Protein AF-0000000069733121 (afdb_homodimer)

Radius of gyration: 28.14 Å; Cα contacts (8 Å, |Δi|>4): 1379; chains: 2; bounding box: 67×87×62 Å

Sequence (692 aa):
MRLLLLAVLRPHTGNAVTAQRVRDHLEAAGHACVLRDASDFDSQPDVADFIQAAGVEAALALHLHRAGRLLPGHGVPFGIIFGGTDLNEDVNDGEKHQAMGRVLQEARFAVAFAESMKEVACLQWPHAKNKIYVQSQGIATAPNAAFDWNAFLQRAEIKQRADEVCVFLLVCGLRRVKDPLFLVDAFSEWHREEPRVYMVIVGPEVDPVFTREVKAGVRRAAGVRLLPEMAQGDLHAALKHCSALVNSSVSEGMSAAVLEAMDLGVPVLARNIPGNAAVVTHEVTGLLFADPQEFVQLAKRLVSDPALEKGLVARGREYVRTFHSWQMERATYQHLVRTLVGCAEDMRLLLLAVLRPHTGNAVTAQRVRDHLEAAGHACVLRDASDFDSQPDVADFIQAAGVEAALALHLHRAGRLLPGHGVPFGIIFGGTDLNEDVNDGEKHQAMGRVLQEARFAVAFAESMKEVACLQWPHAKNKIYVQSQGIATAPNAAFDWNAFLQRAEIKQRADEVCVFLLVCGLRRVKDPLFLVDAFSEWHREEPRVYMVIVGPEVDPVFTREVKAGVRRAAGVRLLPEMAQGDLHAALKHCSALVNSSVSEGMSAAVLEAMDLGVPVLARNIPGNAAVVTHEVTGLLFADPQEFVQLAKRLVSDPALEKGLVARGREYVRTFHSWQMERATYQHLVRTLVGCAED

Foldseek 3Di:
DEEEEEEQQDPPAPGNVLSVLLVVLQVVVPYHYDYDYLVVDPALVSVLVVCVVVVHQEYEYEALQSGLLSPPPNPHAYEYEHWWCLLVPQCPPPVSLVSSLVSLVRHQAYEAQFPVSLVSVCVSHVVNNVRYHYAHAADDAAADPPADLQVVCVVQVNDDDLVQAAEEEEEHEQDVQQPPLQQQAVVLVVCVVPVRYAYEYEEAHPDPVSVVVVVVSQVPGRRYTYYYHDDRNNVLNNLLSHQAYEGEGNIGREDRVQLSSLQSLHAYEYEPDPRCVRLDDDLQQHHYDPGNVRSSVVVVVSVVDVPSSNRNSVRSNVSSVVRRHSVVNSVVSNVVVVVSPVVPPD/DEEEEEEQQDPPAPGNVLSVLLVVLQVVVPYHYDYDYLVVDPALVSVLVVCVVVVHQEYEYEALQSTLLSPPPNPHAYEYEHWWCLLVPQCPPPVSLVSSLVSLVRHQAYEAQFPVSLVSVCVSHVVNNVRYHYAHAADDAAADPPADLQVVCVVQVNPDDLVQAAEEEEEHEQDVQQPPLQQQAVVLVVCVVPVRYAYEYEEAHPDPVSVVVVVVSQVVGRRYTYDYHDDRNNVLNNLLSHQAYEGEGNIGREDNVQLSSLQSLHAYEYEPDPRCVRLDDDLQQHHYDPGNVRVVVVVVVSVVDVPSSNRNSVRSNVSSVVRRHSVVSSVVSNVVVVVSPVVPPD

InterPro domains:
  IPR052622 Glycosyltransferase group 1 domain-containing protein [PTHR46660] (1-345)

pLDDT: mean 93.64, std 7.92, range [28.0, 98.88]

Organism: Rousettus aegyptiacus (NCBI:txid9407)

Solvent-accessible surface area (backbone atoms only — not comparable to full-atom values): 35763 Å² total; per-residue (Å²): 97,36,33,35,36,29,24,59,61,51,81,86,30,72,56,28,54,50,52,51,50,53,46,50,40,38,41,74,73,63,31,48,72,45,80,42,46,29,82,76,46,88,44,50,66,54,45,45,53,47,36,62,75,70,54,47,59,32,36,38,16,43,15,42,57,78,21,27,62,49,52,71,93,60,87,49,46,34,35,36,31,61,54,23,56,43,76,74,49,42,51,79,36,68,68,52,31,53,49,35,48,54,34,50,70,68,34,70,35,31,36,21,58,37,68,70,52,42,50,52,48,30,70,77,35,60,91,40,50,82,35,56,41,74,50,40,67,45,57,85,86,62,52,36,86,82,60,53,68,64,59,51,34,49,73,53,71,40,85,69,52,75,92,63,46,44,36,34,37,30,72,47,49,36,41,77,54,36,28,81,64,70,43,44,66,54,47,20,56,47,15,75,76,39,76,42,39,35,38,39,36,32,25,31,83,74,31,70,72,56,35,52,52,48,52,54,53,35,74,73,24,55,48,42,33,76,44,64,59,67,59,66,31,50,46,43,32,51,49,59,69,34,61,24,40,43,42,54,37,74,64,48,41,69,60,60,65,61,52,45,32,18,62,62,54,22,37,39,41,31,32,65,34,73,27,45,52,72,75,36,44,67,81,45,35,17,40,61,24,86,46,47,68,51,39,52,53,52,50,53,49,46,75,73,28,64,67,58,42,52,47,19,18,54,43,16,28,52,37,35,65,72,61,19,36,44,67,57,36,33,54,49,54,48,50,56,55,50,60,60,56,57,69,71,79,106,95,34,33,36,37,28,24,60,62,52,79,85,31,71,56,28,54,51,51,51,50,52,46,50,39,38,40,73,73,64,33,48,72,46,79,43,46,29,81,75,46,88,45,51,64,54,44,46,52,49,36,62,75,69,55,47,58,33,36,38,16,44,16,44,56,78,21,27,60,48,52,70,92,62,87,48,46,33,36,36,30,62,53,22,57,40,76,74,48,41,52,79,37,67,69,51,32,54,50,38,47,54,33,50,68,67,32,69,34,34,37,19,57,38,69,70,52,43,51,52,48,30,70,75,35,58,91,41,50,82,36,57,40,74,51,40,68,45,58,84,85,62,53,36,87,82,58,54,66,64,58,52,33,49,74,51,71,39,86,69,53,75,92,62,46,44,38,33,38,31,73,45,46,37,42,78,53,37,29,81,65,70,42,43,65,54,47,19,56,48,16,74,76,38,76,43,38,34,39,39,37,32,26,32,82,74,31,69,73,54,34,53,52,49,53,55,53,34,73,73,24,55,48,40,34,76,44,65,59,67,59,66,32,49,47,43,32,50,48,60,70,34,63,25,40,41,40,55,37,73,63,47,43,71,61,62,66,60,52,46,32,18,62,61,55,20,38,40,42,30,33,65,34,72,28,46,52,71,76,37,42,68,82,43,36,18,41,62,24,86,46,47,67,50,37,53,53,52,50,52,47,47,75,72,28,65,66,58,42,52,48,18,18,53,44,15,29,51,35,36,64,72,60,18,37,43,68,58,36,33,54,49,54,47,51,57,56,51,61,61,58,57,70,70,78,108

Secondary structure (DSSP, 8-state):
-EEEEEE---TTSHHHHHHHHHHHHHHHTT-EEEEEEGGG--SHHHHHHHHHHHT--EEEEESTTTTGGGSTTSS--EEEE--SHHHHTGGGSHHHHHHHHHHHHH-SEEEESSHHHHHHHHHH-GGGGGGEEE-PPPB-----TT--HHHHHHHTT--S-GGG-EEEEEE--BSGGG-TTTTHHHHHHHHHH-TTEEEEEE--BS-HHHHHHHHHHHHTSTTEEEE----HHHHHHHHHHSSEEEE--S--S--HHHHHHHHHT--EEEE-SHHHHTT--BTTTBEEESSHHHHHHHHHHHHH-HHHHHHHHHHHHHHHHHH-BHHHHHHHHHHHHHHHHHHHH-/-EEEEEE---TTSHHHHHHHHHHHHHHHTT-EEEEEEGGG--SHHHHHHHHHHHT--EEEEESTTTTGGGSTTSS--EEEE--SHHHHTGGGSHHHHHHHHHHHHH-SEEEESSHHHHHHHHHH-GGGGGGEEE-PPPB-----TT--HHHHHHHTT--S-GGG-EEEEEE--BSGGG-TTTTHHHHHHHHHH-TTEEEEEE--BS-HHHHHHHHHHHHTSTTEEEE----HHHHHHHHHHSSEEEE--S--S--HHHHHHHHHT--EEEE-SHHHHTT--BTTTBEEESSHHHHHHHHHHHHH-HHHHHHHHHHHHHHHHHH-BHHHHHHHHHHHHHHHHHHHH-

Structure (mmCIF, N/CA/C/O backbone):
data_AF-0000000069733121-model_v1
#
loop_
_entity.id
_entity.type
_entity.pdbx_description
1 polymer 'Glycosyltransferase 1 domain containing 1'
#
loop_
_atom_site.group_PDB
_atom_site.id
_atom_site.type_symbol
_atom_site.label_atom_id
_atom_site.label_alt_id
_atom_site.label_comp_id
_atom_site.label_asym_id
_atom_site.label_entity_id
_atom_site.label_seq_id
_atom_site.pdbx_PDB_ins_code
_atom_site.Cartn_x
_atom_site.Cartn_y
_atom_site.Cartn_z
_atom_site.occupancy
_atom_site.B_iso_or_equiv
_atom_site.auth_seq_id
_atom_site.auth_comp_id
_atom_site.auth_asym_id
_atom_site.auth_atom_id
_atom_site.pdbx_PDB_model_num
ATOM 1 N N . MET A 1 1 ? -16.484 -10.109 17.297 1 92 1 MET A N 1
ATOM 2 C CA . MET A 1 1 ? -17.719 -9.914 16.531 1 92 1 MET A CA 1
ATOM 3 C C . MET A 1 1 ? -17.969 -11.117 15.617 1 92 1 MET A C 1
ATOM 5 O O . MET A 1 1 ? -17.078 -11.922 15.375 1 92 1 MET A O 1
ATOM 9 N N . ARG A 1 2 ? -19.219 -11.281 15.227 1 95.56 2 ARG A N 1
ATOM 10 C CA . ARG A 1 2 ? -19.609 -12.281 14.242 1 95.56 2 ARG A CA 1
ATOM 11 C C . ARG A 1 2 ? -19.547 -11.703 12.828 1 95.56 2 ARG A C 1
ATOM 13 O O . ARG A 1 2 ? -20.281 -10.766 12.508 1 95.56 2 ARG A O 1
ATOM 20 N N . LEU A 1 3 ? -18.703 -12.305 12 1 97.19 3 LEU A N 1
ATOM 21 C CA . LEU A 1 3 ? -18.422 -11.758 10.68 1 97.19 3 LEU A CA 1
ATOM 22 C C . LEU A 1 3 ? -18.859 -12.727 9.586 1 97.19 3 LEU A C 1
ATOM 24 O O . LEU A 1 3 ? -18.656 -13.93 9.695 1 97.19 3 LEU A O 1
ATOM 28 N N . LEU A 1 4 ? -19.5 -12.219 8.602 1 97.19 4 LEU A N 1
ATOM 29 C CA . LEU A 1 4 ? -19.844 -12.992 7.406 1 97.19 4 LEU A CA 1
ATOM 30 C C . LEU A 1 4 ? -18.812 -12.75 6.305 1 97.19 4 LEU A C 1
ATOM 32 O O . LEU A 1 4 ? -18.531 -11.602 5.949 1 97.19 4 LEU A O 1
ATOM 36 N N . LEU A 1 5 ? -18.219 -13.789 5.832 1 97.5 5 LEU A N 1
ATOM 37 C CA . LEU A 1 5 ? -17.344 -13.734 4.664 1 97.5 5 LEU A CA 1
ATOM 38 C C . LEU A 1 5 ? -18.016 -14.375 3.453 1 97.5 5 LEU A C 1
ATOM 40 O O . LEU A 1 5 ? -18.359 -15.562 3.479 1 97.5 5 LEU A O 1
ATOM 44 N N . LEU A 1 6 ? -18.234 -13.531 2.439 1 96.12 6 LEU A N 1
ATOM 45 C CA . LEU A 1 6 ? -18.891 -13.992 1.219 1 96.12 6 LEU A CA 1
ATOM 46 C C . LEU A 1 6 ? -17.891 -14.07 0.065 1 96.12 6 LEU A C 1
ATOM 48 O O . LEU A 1 6 ? -17.156 -13.109 -0.19 1 96.12 6 LEU A O 1
ATOM 52 N N . ALA A 1 7 ? -17.781 -15.188 -0.55 1 95.25 7 ALA A N 1
ATOM 53 C CA . ALA A 1 7 ? -16.938 -15.398 -1.726 1 95.25 7 ALA A CA 1
ATOM 54 C C . ALA A 1 7 ? -17.438 -16.594 -2.547 1 95.25 7 ALA A C 1
ATOM 56 O O . ALA A 1 7 ? -18.25 -17.391 -2.068 1 95.25 7 ALA A O 1
ATOM 57 N N . VAL A 1 8 ? -17.078 -16.609 -3.797 1 91.38 8 VAL A N 1
ATOM 58 C CA . VAL A 1 8 ? -17.297 -17.844 -4.547 1 91.38 8 VAL A CA 1
ATOM 59 C C . VAL A 1 8 ? -16.297 -18.906 -4.094 1 91.38 8 VAL A C 1
ATOM 61 O O . VAL A 1 8 ? -15.094 -18.75 -4.273 1 91.38 8 VAL A O 1
ATOM 64 N N . LEU A 1 9 ? -16.844 -19.953 -3.469 1 89.88 9 LEU A N 1
ATOM 65 C CA . LEU A 1 9 ? -15.977 -20.891 -2.75 1 89.88 9 LEU A CA 1
ATOM 66 C C . LEU A 1 9 ? -15.898 -22.219 -3.473 1 89.88 9 LEU A C 1
ATOM 68 O O . LEU A 1 9 ? -16.297 -23.25 -2.924 1 89.88 9 LEU A O 1
ATOM 72 N N . ARG A 1 10 ? -15.297 -22.281 -4.652 1 83.19 10 ARG A N 1
ATOM 73 C CA . ARG A 1 10 ? -14.984 -23.562 -5.266 1 83.19 10 ARG A CA 1
ATOM 74 C C . ARG A 1 10 ? -13.664 -24.125 -4.73 1 83.19 10 ARG A C 1
ATOM 76 O O . ARG A 1 10 ? -12.648 -23.422 -4.73 1 83.19 10 ARG A O 1
ATOM 83 N N . PRO A 1 11 ? -13.656 -25.312 -4.289 1 78.94 11 PRO A N 1
ATOM 84 C CA . PRO A 1 11 ? -12.453 -25.859 -3.658 1 78.94 11 PRO A CA 1
ATOM 85 C C . PRO A 1 11 ? -11.227 -25.781 -4.559 1 78.94 11 PRO A C 1
ATOM 87 O O . PRO A 1 11 ? -11.32 -26.016 -5.766 1 78.94 11 PRO A O 1
ATOM 90 N N . HIS A 1 12 ? -10.094 -25.375 -3.971 1 78.31 12 HIS A N 1
ATOM 91 C CA . HIS A 1 12 ? -8.766 -25.375 -4.578 1 78.31 12 HIS A CA 1
ATOM 92 C C . HIS A 1 12 ? -8.648 -24.297 -5.652 1 78.31 12 HIS A C 1
ATOM 94 O O . HIS A 1 12 ? -7.906 -24.453 -6.621 1 78.31 12 HIS A O 1
ATOM 100 N N . THR A 1 13 ? -9.539 -23.297 -5.523 1 79.5 13 THR A N 1
ATOM 101 C CA . THR A 1 13 ? -9.398 -22.125 -6.391 1 79.5 13 THR A CA 1
ATOM 102 C C . THR A 1 13 ? -8.781 -20.953 -5.633 1 79.5 13 THR A C 1
ATOM 104 O O . THR A 1 13 ? -8.719 -20.969 -4.398 1 79.5 13 THR A O 1
ATOM 107 N N . GLY A 1 14 ? -8.289 -19.984 -6.363 1 84.25 14 GLY A N 1
ATOM 108 C CA . GLY A 1 14 ? -7.648 -18.828 -5.77 1 84.25 14 GLY A CA 1
ATOM 109 C C . GLY A 1 14 ? -8.555 -18.062 -4.812 1 84.25 14 GLY A C 1
ATOM 110 O O . GLY A 1 14 ? -8.117 -17.656 -3.738 1 84.25 14 GLY A O 1
ATOM 111 N N . ASN A 1 15 ? -9.805 -17.953 -5.152 1 87.44 15 ASN A N 1
ATOM 112 C CA . ASN A 1 15 ? -10.766 -17.266 -4.305 1 87.44 15 ASN A CA 1
ATOM 113 C C . ASN A 1 15 ? -10.969 -17.984 -2.977 1 87.44 15 ASN A C 1
ATOM 115 O O . ASN A 1 15 ? -11.008 -17.359 -1.92 1 87.44 15 ASN A O 1
ATOM 119 N N . ALA A 1 16 ? -11.125 -19.234 -3.117 1 89.31 16 ALA A N 1
ATOM 120 C CA . ALA A 1 16 ? -11.352 -20.031 -1.911 1 89.31 16 ALA A CA 1
ATOM 121 C C . ALA A 1 16 ? -10.148 -19.969 -0.975 1 89.31 16 ALA A C 1
ATOM 123 O O . ALA A 1 16 ? -10.312 -19.828 0.241 1 89.31 16 ALA A O 1
ATOM 124 N N . VAL A 1 17 ? -9.008 -20.031 -1.566 1 87.69 17 VAL A N 1
ATOM 125 C CA . VAL A 1 17 ? -7.781 -19.984 -0.781 1 87.69 17 VAL A CA 1
ATOM 126 C C . VAL A 1 17 ? -7.641 -18.625 -0.112 1 87.69 17 VAL A C 1
ATOM 128 O O . VAL A 1 17 ? -7.324 -18.547 1.077 1 87.69 17 VAL A O 1
ATOM 131 N N . THR A 1 18 ? -7.914 -17.594 -0.806 1 92.5 18 THR A N 1
ATOM 132 C CA . THR A 1 18 ? -7.828 -16.234 -0.276 1 92.5 18 THR A CA 1
ATOM 133 C C . THR A 1 18 ? -8.852 -16.016 0.84 1 92.5 18 THR A C 1
ATOM 135 O O . THR A 1 18 ? -8.516 -15.477 1.896 1 92.5 18 THR A O 1
ATOM 138 N N . ALA A 1 19 ? -10.086 -16.484 0.581 1 95.06 19 ALA A N 1
ATOM 139 C CA . ALA A 1 19 ? -11.148 -16.328 1.573 1 95.06 19 ALA A CA 1
ATOM 140 C C . ALA A 1 19 ? -10.797 -17.047 2.871 1 95.06 19 ALA A C 1
ATOM 142 O O . ALA A 1 19 ? -11.008 -16.516 3.963 1 95.06 19 ALA A O 1
ATOM 143 N N . GLN A 1 20 ? -10.273 -18.234 2.717 1 93.56 20 GLN A N 1
ATOM 144 C CA . GLN A 1 20 ? -9.875 -19.016 3.889 1 93.56 20 GLN A CA 1
ATOM 145 C C . GLN A 1 20 ? -8.75 -18.312 4.652 1 93.56 20 GLN A C 1
ATOM 147 O O . GLN A 1 20 ? -8.758 -18.281 5.883 1 93.56 20 GLN A O 1
ATOM 152 N N . ARG A 1 21 ? -7.797 -17.797 3.967 1 93.81 21 ARG A N 1
ATOM 153 C CA . ARG A 1 21 ? -6.684 -17.094 4.586 1 93.81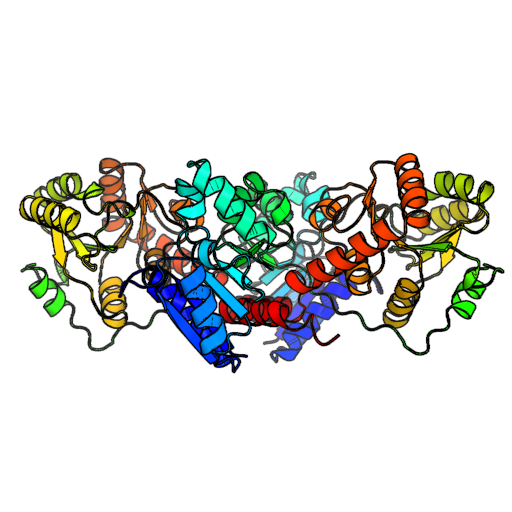 21 ARG A CA 1
ATOM 154 C C . ARG A 1 21 ? -7.176 -15.859 5.344 1 93.81 21 ARG A C 1
ATOM 156 O O . ARG A 1 21 ? -6.77 -15.625 6.48 1 93.81 21 ARG A O 1
ATOM 163 N N . VAL A 1 22 ? -8.031 -15.086 4.77 1 96.12 22 VAL A N 1
ATOM 164 C CA . VAL A 1 22 ? -8.586 -13.898 5.406 1 96.12 22 VAL A CA 1
ATOM 165 C C . VAL A 1 22 ? -9.375 -14.297 6.648 1 96.12 22 VAL A C 1
ATOM 167 O O . VAL A 1 22 ? -9.273 -13.648 7.691 1 96.12 22 VAL A O 1
ATOM 170 N N . ARG A 1 23 ? -10.141 -15.406 6.52 1 96.88 23 ARG A N 1
ATOM 171 C CA . ARG A 1 23 ? -10.852 -15.93 7.68 1 96.88 23 ARG A CA 1
ATOM 172 C C . ARG A 1 23 ? -9.898 -16.219 8.828 1 96.88 23 ARG A C 1
ATOM 174 O O . ARG A 1 23 ? -10.148 -15.844 9.969 1 96.88 23 ARG A O 1
ATOM 181 N N . ASP A 1 24 ? -8.828 -16.875 8.469 1 96 24 ASP A N 1
ATOM 182 C CA . ASP A 1 24 ? -7.84 -17.219 9.484 1 96 24 ASP A CA 1
ATOM 183 C C . ASP A 1 24 ? -7.285 -15.977 10.164 1 96 24 ASP A C 1
ATOM 185 O O . ASP A 1 24 ? -7.094 -15.969 11.383 1 96 24 ASP A O 1
ATOM 189 N N . HIS A 1 25 ? -6.961 -14.953 9.367 1 96 25 HIS A N 1
ATOM 190 C CA . HIS A 1 25 ? -6.477 -13.688 9.914 1 96 25 HIS A CA 1
ATOM 191 C C . HIS A 1 25 ? -7.449 -13.125 10.945 1 96 25 HIS A C 1
ATOM 193 O O . HIS A 1 25 ? -7.043 -12.727 12.039 1 96 25 HIS A O 1
ATOM 199 N N . LEU A 1 26 ? -8.711 -13.148 10.633 1 96.94 26 LEU A N 1
ATOM 200 C CA . LEU A 1 26 ? -9.719 -12.484 11.445 1 96.94 26 LEU A CA 1
ATOM 201 C C . LEU A 1 26 ? -10.055 -13.32 12.68 1 96.94 26 LEU A C 1
ATOM 203 O O . LEU A 1 26 ? -10.266 -12.773 13.766 1 96.94 26 LEU A O 1
ATOM 207 N N . GLU A 1 27 ? -10.031 -14.648 12.508 1 97.5 27 GLU A N 1
ATOM 208 C CA . GLU A 1 27 ? -10.266 -15.531 13.656 1 97.5 27 GLU A CA 1
ATOM 209 C C . GLU A 1 27 ? -9.125 -15.438 14.664 1 97.5 27 GLU A C 1
ATOM 211 O O . GLU A 1 27 ? -9.344 -15.547 15.867 1 97.5 27 GLU A O 1
ATOM 216 N N . ALA A 1 28 ? -7.977 -15.242 14.18 1 95.75 28 ALA A N 1
ATOM 217 C CA . ALA A 1 28 ? -6.82 -15.078 15.055 1 95.75 28 ALA A CA 1
ATOM 218 C C . ALA A 1 28 ? -6.957 -13.82 15.914 1 95.75 28 ALA A C 1
ATOM 220 O O . ALA A 1 28 ? -6.359 -13.727 16.984 1 95.75 28 ALA A O 1
ATOM 221 N N . ALA A 1 29 ? -7.719 -12.891 15.461 1 94.12 29 ALA A N 1
ATOM 222 C CA . ALA A 1 29 ? -7.957 -11.664 16.219 1 94.12 29 ALA A CA 1
ATOM 223 C C . ALA A 1 29 ? -9.156 -11.812 17.156 1 94.12 29 ALA A C 1
ATOM 225 O O . ALA A 1 29 ? -9.562 -10.852 17.812 1 94.12 29 ALA A O 1
ATOM 226 N N . GLY A 1 30 ? -9.828 -12.969 17.109 1 95.31 30 GLY A N 1
ATOM 227 C CA . GLY A 1 30 ? -10.891 -13.242 18.078 1 95.31 30 GLY A CA 1
ATOM 228 C C . GLY A 1 30 ? -12.281 -13.133 17.469 1 95.31 30 GLY A C 1
ATOM 229 O O . GLY A 1 30 ? -13.273 -13.297 18.172 1 95.31 30 GLY A O 1
ATOM 230 N N . HIS A 1 31 ? -12.391 -12.914 16.234 1 96.62 31 HIS A N 1
ATOM 231 C CA . HIS A 1 31 ? -13.703 -12.836 15.602 1 96.62 31 HIS A CA 1
ATOM 232 C C . HIS A 1 31 ? -14.25 -14.227 15.305 1 96.62 31 HIS A C 1
ATOM 234 O O . HIS A 1 31 ? -13.492 -15.18 15.148 1 96.62 31 HIS A O 1
ATOM 240 N N . ALA A 1 32 ? -15.539 -14.336 15.312 1 97.06 32 ALA A N 1
ATOM 241 C CA . ALA A 1 32 ? -16.234 -15.523 14.828 1 97.06 32 ALA A CA 1
ATOM 242 C C . ALA A 1 32 ? -16.656 -15.359 13.367 1 97.06 32 ALA A C 1
ATOM 244 O O . ALA A 1 32 ? -17.562 -14.57 13.07 1 97.06 32 ALA A O 1
ATOM 245 N N . CYS A 1 33 ? -16.047 -16.141 12.461 1 97.31 33 CYS A N 1
ATOM 246 C CA . CYS A 1 33 ? -16.281 -15.945 11.039 1 97.31 33 CYS A CA 1
ATOM 247 C C . CYS A 1 33 ? -17.156 -17.062 10.469 1 97.31 33 CYS A C 1
ATOM 249 O O . CYS A 1 33 ? -16.938 -18.234 10.766 1 97.31 33 CYS A O 1
ATOM 251 N N . VAL A 1 34 ? -18.125 -16.656 9.719 1 96.31 34 VAL A N 1
ATOM 252 C CA . VAL A 1 34 ? -18.922 -17.594 8.938 1 96.31 34 VAL A CA 1
ATOM 253 C C . VAL A 1 34 ? -18.625 -17.406 7.449 1 96.31 34 VAL A C 1
ATOM 255 O O . VAL A 1 34 ? -18.922 -16.359 6.867 1 96.31 34 VAL A O 1
ATOM 258 N N . LEU A 1 35 ? -18.016 -18.406 6.887 1 96 35 LEU A N 1
ATOM 259 C CA . LEU A 1 35 ? -17.672 -18.391 5.469 1 96 35 LEU A CA 1
ATOM 260 C C . LEU A 1 35 ? -18.781 -19.047 4.641 1 96 35 LEU A C 1
ATOM 262 O O . LEU A 1 35 ? -19.156 -20.188 4.883 1 96 35 LEU A O 1
ATOM 266 N N . ARG A 1 36 ? -19.344 -18.219 3.672 1 94.56 36 ARG A N 1
ATOM 267 C CA . ARG A 1 36 ? -20.438 -18.734 2.854 1 94.56 36 ARG A CA 1
ATOM 268 C C . ARG A 1 36 ? -20.156 -18.516 1.369 1 94.56 36 ARG A C 1
ATOM 270 O O . ARG A 1 36 ? -19.531 -17.531 0.983 1 94.56 36 ARG A O 1
ATOM 277 N N . ASP A 1 37 ? -20.625 -19.469 0.633 1 94.5 37 ASP A N 1
ATOM 278 C CA . ASP A 1 37 ? -20.531 -19.344 -0.819 1 94.5 37 ASP A CA 1
ATOM 279 C C . ASP A 1 37 ? -21.578 -18.375 -1.354 1 94.5 37 ASP A C 1
ATOM 281 O O . ASP A 1 37 ? -22.781 -18.547 -1.13 1 94.5 37 ASP A O 1
ATOM 285 N N . ALA A 1 38 ? -21.156 -17.422 -2.092 1 92.62 38 ALA A N 1
ATOM 286 C CA . ALA A 1 38 ? -22.062 -16.422 -2.646 1 92.62 38 ALA A CA 1
ATOM 287 C C . ALA A 1 38 ? -23.109 -17.062 -3.561 1 92.62 38 ALA A C 1
ATOM 289 O O . ALA A 1 38 ? -24.234 -16.562 -3.668 1 92.62 38 ALA A O 1
ATOM 290 N N . SER A 1 39 ? -22.75 -18.156 -4.168 1 88.69 39 SER A N 1
ATOM 291 C CA . SER A 1 39 ? -23.625 -18.828 -5.105 1 88.69 39 SER A CA 1
ATOM 292 C C . SER A 1 39 ? -24.797 -19.5 -4.383 1 88.69 39 SER A C 1
ATOM 294 O O . SER A 1 39 ? -25.781 -19.875 -5.012 1 88.69 39 SER A O 1
ATOM 296 N N . ASP A 1 40 ? -24.625 -19.594 -3.111 1 88 40 ASP A N 1
ATOM 297 C CA . ASP A 1 40 ? -25.688 -20.219 -2.328 1 88 40 ASP A CA 1
ATOM 298 C C . ASP A 1 40 ? -26.859 -19.25 -2.146 1 88 40 ASP A C 1
ATOM 300 O O . ASP A 1 40 ? -27.953 -19.656 -1.748 1 88 40 ASP A O 1
ATOM 304 N N . PHE A 1 41 ? -26.578 -18 -2.35 1 86.12 41 PHE A N 1
ATOM 305 C CA . PHE A 1 41 ? -27.625 -17 -2.16 1 86.12 41 PHE A CA 1
ATOM 306 C C . PHE A 1 41 ? -28.203 -16.562 -3.5 1 86.12 41 PHE A C 1
ATOM 308 O O . PHE A 1 41 ? -27.453 -16.156 -4.398 1 86.12 41 PHE A O 1
ATOM 315 N N . ASP A 1 42 ? -29.484 -16.891 -3.645 1 69.56 42 ASP A N 1
ATOM 316 C CA . ASP A 1 42 ? -30.156 -16.594 -4.906 1 69.56 42 ASP A CA 1
ATOM 317 C C . ASP A 1 42 ? -30.469 -15.109 -5.02 1 69.56 42 ASP A C 1
ATOM 319 O O . ASP A 1 42 ? -30.547 -14.57 -6.121 1 69.56 42 ASP A O 1
ATOM 323 N N . SER A 1 43 ? -30.844 -14.609 -3.83 1 73.19 43 SER A N 1
ATOM 324 C CA . SER A 1 43 ? -31.328 -13.234 -3.83 1 73.19 43 SER A CA 1
ATOM 325 C C . SER A 1 43 ? -30.875 -12.492 -2.572 1 73.19 43 SER A C 1
ATOM 327 O O . SER A 1 43 ? -30.422 -13.117 -1.608 1 73.19 43 SER A O 1
ATOM 329 N N . GLN A 1 44 ? -30.891 -11.234 -2.666 1 70.75 44 GLN A N 1
ATOM 330 C CA . GLN A 1 44 ? -30.578 -10.336 -1.559 1 70.75 44 GLN A CA 1
ATOM 331 C C . GLN A 1 44 ? -31.438 -10.648 -0.339 1 70.75 44 GLN A C 1
ATOM 333 O O . GLN A 1 44 ? -30.938 -10.68 0.788 1 70.75 44 GLN A O 1
ATOM 338 N N . PRO A 1 45 ? -32.594 -11.031 -0.613 1 71.12 45 PRO A N 1
ATOM 339 C CA . PRO A 1 45 ? -33.375 -11.32 0.586 1 71.12 45 PRO A CA 1
ATOM 340 C C . PRO A 1 45 ? -32.875 -12.547 1.346 1 71.12 45 PRO A C 1
ATOM 342 O O . PRO A 1 45 ? -32.938 -12.586 2.578 1 71.12 45 PRO A O 1
ATOM 345 N N . ASP A 1 46 ? -32.344 -13.43 0.66 1 82.75 46 ASP A N 1
ATOM 346 C CA . ASP A 1 46 ? -31.781 -14.625 1.3 1 82.75 46 ASP A CA 1
ATOM 347 C C . ASP A 1 46 ? -30.609 -14.273 2.213 1 82.75 46 ASP A C 1
ATOM 349 O O . ASP A 1 46 ? -30.5 -14.812 3.314 1 82.75 46 ASP A O 1
ATOM 353 N N . VAL A 1 47 ? -29.891 -13.312 1.826 1 88.62 47 VAL A N 1
ATOM 354 C CA . VAL A 1 47 ? -28.719 -12.906 2.605 1 88.62 47 VAL A CA 1
ATOM 355 C C . VAL A 1 47 ? -29.172 -12.141 3.848 1 88.62 47 VAL A C 1
ATOM 357 O O . VAL A 1 47 ? -28.594 -12.312 4.93 1 88.62 47 VAL A O 1
ATOM 360 N N . ALA A 1 48 ? -30.188 -11.398 3.668 1 89.44 48 ALA A N 1
ATOM 361 C CA . ALA A 1 48 ? -30.734 -10.641 4.793 1 89.44 48 ALA A CA 1
ATOM 362 C C . ALA A 1 48 ? -31.203 -11.578 5.902 1 89.44 48 ALA A C 1
ATOM 364 O O . ALA A 1 48 ? -30.922 -11.352 7.082 1 89.44 48 ALA A O 1
ATOM 365 N N . ASP A 1 49 ? -31.906 -12.602 5.488 1 90.25 49 ASP A N 1
ATOM 366 C CA . ASP A 1 49 ? -32.406 -13.594 6.445 1 90.25 49 ASP A CA 1
ATOM 367 C C . ASP A 1 49 ? -31.234 -14.273 7.172 1 90.25 49 ASP A C 1
ATOM 369 O O . ASP A 1 49 ? -31.297 -14.5 8.383 1 90.25 49 ASP A O 1
ATOM 373 N N . PHE A 1 50 ? -30.297 -14.547 6.445 1 92.44 50 PHE A N 1
ATOM 374 C CA . PHE A 1 50 ? -29.125 -15.203 7.031 1 92.44 50 PHE A CA 1
ATOM 375 C C . PHE A 1 50 ? -28.438 -14.289 8.039 1 92.44 50 PHE A C 1
ATOM 377 O O . PHE A 1 50 ? -28.078 -14.719 9.125 1 92.44 50 PHE A O 1
ATOM 384 N N . ILE A 1 51 ? -28.266 -13.047 7.66 1 92.88 51 ILE A N 1
ATOM 385 C CA . ILE A 1 51 ? -27.625 -12.047 8.5 1 92.88 51 ILE A CA 1
ATOM 386 C C . ILE A 1 51 ? -28.359 -11.93 9.836 1 92.88 51 ILE A C 1
ATOM 388 O O . ILE A 1 51 ? -27.734 -11.938 10.898 1 92.88 51 ILE A O 1
ATOM 392 N N . GLN A 1 52 ? -29.594 -11.898 9.758 1 92.44 52 GLN A N 1
ATOM 393 C CA . GLN A 1 52 ? -30.422 -11.781 10.961 1 92.44 52 GLN A CA 1
ATOM 394 C C . GLN A 1 52 ? -30.344 -13.055 11.805 1 92.44 52 GLN A C 1
ATOM 396 O O . GLN A 1 52 ? -30.125 -12.992 13.016 1 92.44 52 GLN A O 1
ATOM 401 N N . ALA A 1 53 ? -30.516 -14.148 11.188 1 93.31 53 ALA A N 1
ATOM 402 C CA . ALA A 1 53 ? -30.562 -15.438 11.875 1 93.31 53 ALA A CA 1
ATOM 403 C C . ALA A 1 53 ? -29.219 -15.758 12.523 1 93.31 53 ALA A C 1
ATOM 405 O O . ALA A 1 53 ? -29.172 -16.312 13.625 1 93.31 53 ALA A O 1
ATOM 406 N N . ALA A 1 54 ? -28.156 -15.383 11.906 1 93.19 54 ALA A N 1
ATOM 407 C CA . ALA A 1 54 ? -26.828 -15.75 12.367 1 93.19 54 ALA A CA 1
ATOM 408 C C . ALA A 1 54 ? -26.266 -14.68 13.297 1 93.19 54 ALA A C 1
ATOM 410 O O . ALA A 1 54 ? -25.219 -14.883 13.922 1 93.19 54 ALA A O 1
ATOM 411 N N . GLY A 1 55 ? -26.922 -13.539 13.352 1 94.31 55 GLY A N 1
ATOM 412 C CA . GLY A 1 55 ? -26.438 -12.461 14.203 1 94.31 55 GLY A CA 1
ATOM 413 C C . GLY A 1 55 ? -25.172 -11.82 13.672 1 94.31 55 GLY A C 1
ATOM 414 O O . GLY A 1 55 ? -24.234 -11.562 14.438 1 94.31 55 GLY A O 1
ATOM 415 N N . VAL A 1 56 ? -25.062 -11.68 12.414 1 95.31 56 VAL A N 1
ATOM 416 C CA . VAL A 1 56 ? -23.891 -11.102 11.758 1 95.31 56 VAL A CA 1
ATOM 417 C C . VAL A 1 56 ? -23.812 -9.609 12.094 1 95.31 56 VAL A C 1
ATOM 419 O O . VAL A 1 56 ? -24.797 -8.883 11.992 1 95.31 56 VAL A O 1
ATOM 422 N N . GLU A 1 57 ? -22.625 -9.195 12.477 1 95.38 57 GLU A N 1
ATOM 423 C CA . GLU A 1 57 ? -22.422 -7.809 12.875 1 95.38 57 GLU A CA 1
ATOM 424 C C . GLU A 1 57 ? -21.734 -7.012 11.766 1 95.38 57 GLU A C 1
ATOM 426 O O . GLU A 1 57 ? -21.875 -5.785 11.703 1 95.38 57 GLU A O 1
ATOM 431 N N . ALA A 1 58 ? -20.969 -7.637 10.938 1 96.56 58 ALA A N 1
ATOM 432 C CA . ALA A 1 58 ? -20.266 -7.039 9.805 1 96.56 58 ALA A CA 1
ATOM 433 C C . ALA A 1 58 ? -19.953 -8.086 8.742 1 96.56 58 ALA A C 1
ATOM 435 O O . ALA A 1 58 ? -20.047 -9.289 9 1 96.56 58 ALA A O 1
ATOM 436 N N . ALA A 1 59 ? -19.641 -7.641 7.531 1 97.12 59 ALA A N 1
ATOM 437 C CA . ALA A 1 59 ? -19.406 -8.602 6.453 1 97.12 59 ALA A CA 1
ATOM 438 C C . ALA A 1 59 ? -18.219 -8.172 5.59 1 97.12 59 ALA A C 1
ATOM 440 O O . ALA A 1 59 ? -17.844 -6.996 5.566 1 97.12 59 ALA A O 1
ATOM 441 N N . LEU A 1 60 ? -17.594 -9.117 5.027 1 97.75 60 LEU A N 1
ATOM 442 C CA . LEU A 1 60 ? -16.578 -8.945 3.992 1 97.75 60 LEU A CA 1
ATOM 443 C C . LEU A 1 60 ? -16.922 -9.773 2.76 1 97.75 60 LEU A C 1
ATOM 445 O O . LEU A 1 60 ? -17.281 -10.953 2.875 1 97.75 60 LEU A O 1
ATOM 449 N N . ALA A 1 61 ? -16.875 -9.125 1.598 1 97.56 61 ALA A N 1
ATOM 450 C CA . ALA A 1 61 ? -17.188 -9.828 0.354 1 97.56 61 ALA A CA 1
ATOM 451 C C . ALA A 1 61 ? -15.984 -9.797 -0.598 1 97.56 61 ALA A C 1
ATOM 453 O O . ALA A 1 61 ? -15.383 -8.742 -0.808 1 97.56 61 ALA A O 1
ATOM 454 N N . LEU A 1 62 ? -15.641 -10.953 -1.059 1 97.19 62 LEU A N 1
ATOM 455 C CA . LEU A 1 62 ? -14.594 -11.078 -2.068 1 97.19 62 LEU A CA 1
ATOM 456 C C . LEU A 1 62 ? -15.188 -11.078 -3.471 1 97.19 62 LEU A C 1
ATOM 458 O O . LEU A 1 62 ? -15.93 -11.992 -3.834 1 97.19 62 LEU A O 1
ATOM 462 N N . HIS A 1 63 ? -14.797 -10.031 -4.219 1 96.19 63 HIS A N 1
ATOM 463 C CA . HIS A 1 63 ? -15.305 -9.773 -5.562 1 96.19 63 HIS A CA 1
ATOM 464 C C . HIS A 1 63 ? -16.516 -8.828 -5.523 1 96.19 63 HIS A C 1
ATOM 466 O O . HIS A 1 63 ? -17.531 -9.156 -4.926 1 96.19 63 HIS A O 1
ATOM 472 N N . LEU A 1 64 ? -16.422 -7.762 -6.164 1 97 64 LEU A N 1
ATOM 473 C CA . LEU A 1 64 ? -17.344 -6.641 -6.07 1 97 64 LEU A CA 1
ATOM 474 C C . LEU A 1 64 ? -18.719 -7.023 -6.617 1 97 64 LEU A C 1
ATOM 476 O O . LEU A 1 64 ? -19.734 -6.688 -6.02 1 97 64 LEU A O 1
ATOM 480 N N . HIS A 1 65 ? -18.766 -7.824 -7.688 1 95.62 65 HIS A N 1
ATOM 481 C CA . HIS A 1 65 ? -20.016 -8.18 -8.328 1 95.62 65 HIS A CA 1
ATOM 482 C C . HIS A 1 65 ? -20.562 -9.492 -7.77 1 95.62 65 HIS A C 1
ATOM 484 O O . HIS A 1 65 ? -21.719 -9.555 -7.312 1 95.62 65 HIS A O 1
ATOM 490 N N . ARG A 1 66 ? -19.812 -10.523 -7.742 1 93.44 66 ARG A N 1
ATOM 491 C CA . ARG A 1 66 ? -20.297 -11.867 -7.445 1 93.44 66 ARG A CA 1
ATOM 492 C C . ARG A 1 66 ? -20.719 -11.984 -5.984 1 93.44 66 ARG A C 1
ATOM 494 O O . ARG A 1 66 ? -21.703 -12.664 -5.664 1 93.44 66 ARG A O 1
ATOM 501 N N . ALA A 1 67 ? -20.016 -11.32 -5.09 1 95.56 67 ALA A N 1
ATOM 502 C CA . ALA A 1 67 ? -20.328 -11.398 -3.664 1 95.56 67 ALA A CA 1
ATOM 503 C C . ALA A 1 67 ? -20.828 -10.055 -3.133 1 95.56 67 ALA A C 1
ATOM 505 O O . ALA A 1 67 ? -21.828 -10 -2.428 1 95.56 67 ALA A O 1
ATOM 506 N N . GLY A 1 68 ? -20.203 -8.969 -3.551 1 95.94 68 GLY A N 1
ATOM 507 C CA . GLY A 1 68 ? -20.5 -7.648 -3.014 1 95.94 68 GLY A CA 1
ATOM 508 C C . GLY A 1 68 ? -21.922 -7.203 -3.246 1 95.94 68 GLY A C 1
ATOM 509 O O . GLY A 1 68 ? -22.531 -6.551 -2.389 1 95.94 68 GLY A O 1
ATOM 510 N N . ARG A 1 69 ? -22.484 -7.547 -4.336 1 94.19 69 ARG A N 1
ATOM 511 C CA . ARG A 1 69 ? -23.812 -7.09 -4.727 1 94.19 69 ARG A CA 1
ATOM 512 C C . ARG A 1 69 ? -24.875 -7.594 -3.752 1 94.19 69 ARG A C 1
ATOM 514 O O . ARG A 1 69 ? -26 -7.086 -3.729 1 94.19 69 ARG A O 1
ATOM 521 N N . LEU A 1 70 ? -24.562 -8.531 -2.939 1 94.19 70 LEU A N 1
ATOM 522 C CA . LEU A 1 70 ? -25.547 -9.18 -2.062 1 94.19 70 LEU A CA 1
ATOM 523 C C . LEU A 1 70 ? -25.656 -8.43 -0.739 1 94.19 70 LEU A C 1
ATOM 525 O O . LEU A 1 70 ? -26.578 -8.688 0.046 1 94.19 70 LEU A O 1
ATOM 529 N N . LEU A 1 71 ? -24.828 -7.398 -0.487 1 94.25 71 LEU A N 1
ATOM 530 C CA . LEU A 1 71 ? -24.672 -6.895 0.875 1 94.25 71 LEU A CA 1
ATOM 531 C C . LEU A 1 71 ? -25.422 -5.582 1.056 1 94.25 71 LEU A C 1
ATOM 533 O O . LEU A 1 71 ? -25.922 -5.289 2.146 1 94.25 71 LEU A O 1
ATOM 537 N N . PRO A 1 72 ? -25.562 -4.758 0.005 1 93.19 72 PRO A N 1
ATOM 538 C CA . PRO A 1 72 ? -26.203 -3.455 0.212 1 93.19 72 PRO A CA 1
ATOM 539 C C . PRO A 1 72 ? -27.625 -3.576 0.738 1 93.19 72 PRO A C 1
ATOM 541 O O . PRO A 1 72 ? -28.359 -4.484 0.343 1 93.19 72 PRO A O 1
ATOM 544 N N . GLY A 1 73 ? -27.984 -2.637 1.695 1 90.5 73 GLY A N 1
ATOM 545 C CA . GLY A 1 73 ? -29.375 -2.469 2.109 1 90.5 73 GLY A CA 1
ATOM 546 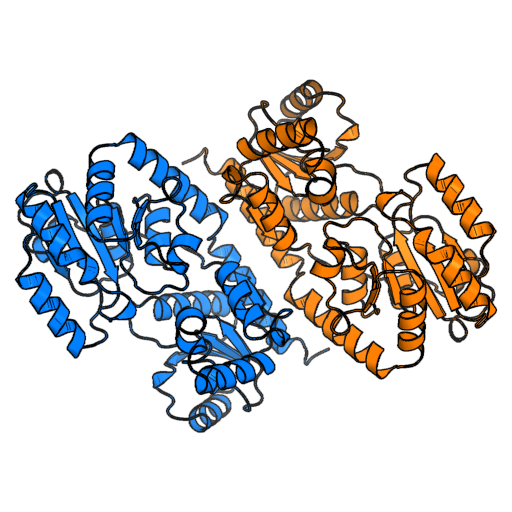C C . GLY A 1 73 ? -29.75 -3.344 3.287 1 90.5 73 GLY A C 1
ATOM 547 O O . GLY A 1 73 ? -30.922 -3.418 3.66 1 90.5 73 GLY A O 1
ATOM 548 N N . HIS A 1 74 ? -28.766 -3.984 3.955 1 88.88 74 HIS A N 1
ATOM 549 C CA . HIS A 1 74 ? -29.141 -4.922 5.004 1 88.88 74 HIS A CA 1
ATOM 550 C C . HIS A 1 74 ? -28.734 -4.41 6.379 1 88.88 74 HIS A C 1
ATOM 552 O O . HIS A 1 74 ? -28.859 -5.125 7.379 1 88.88 74 HIS A O 1
ATOM 558 N N . GLY A 1 75 ? -28.156 -3.254 6.484 1 87.56 75 GLY A N 1
ATOM 559 C CA . GLY A 1 75 ? -27.922 -2.584 7.754 1 87.56 75 GLY A CA 1
ATOM 560 C C . GLY A 1 75 ? -26.641 -3.027 8.438 1 87.56 75 GLY A C 1
ATOM 561 O O . GLY A 1 75 ? -26.391 -2.676 9.594 1 87.56 75 GLY A O 1
ATOM 562 N N . VAL A 1 76 ? -25.906 -3.895 7.863 1 93.06 76 VAL A N 1
ATOM 563 C CA . VAL A 1 76 ? -24.641 -4.309 8.43 1 93.06 76 VAL A CA 1
ATOM 564 C C . VAL A 1 76 ? -23.484 -3.66 7.664 1 93.06 76 VAL A C 1
ATOM 566 O O . VAL A 1 76 ? -23.516 -3.602 6.43 1 93.06 76 VAL A O 1
ATOM 569 N N . PRO A 1 77 ? -22.516 -3.086 8.406 1 95.5 77 PRO A N 1
ATOM 570 C CA . PRO A 1 77 ? -21.344 -2.529 7.715 1 95.5 77 PRO A CA 1
ATOM 571 C C . PRO A 1 77 ? -20.516 -3.598 7.012 1 95.5 77 PRO A C 1
ATOM 573 O O . PRO A 1 77 ? -20.438 -4.738 7.48 1 95.5 77 PRO A O 1
ATOM 576 N N . PHE A 1 78 ? -19.953 -3.215 5.859 1 97.19 78 PHE A N 1
ATOM 577 C CA . PHE A 1 78 ? -19.188 -4.234 5.156 1 97.19 78 PHE A CA 1
ATOM 578 C C . PHE A 1 78 ? -18.031 -3.607 4.383 1 97.19 78 PHE A C 1
ATOM 580 O O . PHE A 1 78 ? -17.984 -2.391 4.199 1 97.19 78 PHE A O 1
ATOM 587 N N . GLY A 1 79 ? -17.062 -4.445 4.082 1 97.5 79 GLY A N 1
ATOM 588 C CA . GLY A 1 79 ? -15.961 -4.137 3.184 1 97.5 79 GLY A CA 1
ATOM 589 C C . GLY A 1 79 ? -15.906 -5.051 1.974 1 97.5 79 GLY A C 1
ATOM 590 O O . GLY A 1 79 ? -16.547 -6.098 1.95 1 97.5 79 GLY A O 1
ATOM 591 N N . ILE A 1 80 ? -15.172 -4.621 0.979 1 98.19 80 ILE A N 1
ATOM 592 C CA . ILE A 1 80 ? -15.055 -5.359 -0.274 1 98.19 80 ILE A CA 1
ATOM 593 C C . ILE A 1 80 ? -13.586 -5.676 -0.555 1 98.19 80 ILE A C 1
ATOM 595 O O . ILE A 1 80 ? -12.711 -4.84 -0.324 1 98.19 80 ILE A O 1
ATOM 599 N N . ILE A 1 81 ? -13.359 -6.836 -0.998 1 97.81 81 ILE A N 1
ATOM 600 C CA . ILE A 1 81 ? -12.078 -7.191 -1.603 1 97.81 81 ILE A CA 1
ATOM 601 C C . ILE A 1 81 ? -12.258 -7.418 -3.102 1 97.81 81 ILE A C 1
ATOM 603 O O . ILE A 1 81 ? -13.023 -8.289 -3.516 1 97.81 81 ILE A O 1
ATOM 607 N N . PHE A 1 82 ? -11.562 -6.695 -3.883 1 96.94 82 PHE A N 1
ATOM 608 C CA . PHE A 1 82 ? -11.68 -6.879 -5.324 1 96.94 82 PHE A CA 1
ATOM 609 C C . PHE A 1 82 ? -11.102 -8.227 -5.75 1 96.94 82 PHE A C 1
ATOM 611 O O . PHE A 1 82 ? -10.117 -8.688 -5.176 1 96.94 82 PHE A O 1
ATOM 618 N N . GLY A 1 83 ? -11.609 -8.836 -6.82 1 90.5 83 GLY A N 1
ATOM 619 C CA . GLY A 1 83 ? -11.188 -10.164 -7.234 1 90.5 83 GLY A CA 1
ATOM 620 C C . GLY A 1 83 ? -10.383 -10.164 -8.523 1 90.5 83 GLY A C 1
ATOM 621 O O . GLY A 1 83 ? -9.68 -11.125 -8.82 1 90.5 83 GLY A O 1
ATOM 622 N N . GLY A 1 84 ? -10.586 -9.297 -9.383 1 90.56 84 GLY A N 1
ATOM 623 C CA . GLY A 1 84 ? -9.945 -9.227 -10.688 1 90.56 84 GLY A CA 1
ATOM 624 C C . GLY A 1 84 ? -10.93 -9.023 -11.82 1 90.56 84 GLY A C 1
ATOM 625 O O . GLY A 1 84 ? -11.031 -7.922 -12.367 1 90.56 84 GLY A O 1
ATOM 626 N N . THR A 1 85 ? -11.758 -10.07 -12.008 1 91.75 85 THR A N 1
ATOM 627 C CA . THR A 1 85 ? -12.695 -10 -13.117 1 91.75 85 THR A CA 1
ATOM 628 C C . THR A 1 85 ? -13.719 -8.898 -12.898 1 91.75 85 THR A C 1
ATOM 630 O O . THR A 1 85 ? -14.328 -8.406 -13.852 1 91.75 85 THR A O 1
ATOM 633 N N . ASP A 1 86 ? -13.953 -8.516 -11.68 1 95.06 86 ASP A N 1
ATOM 634 C CA . ASP A 1 86 ? -14.828 -7.379 -11.406 1 95.06 86 ASP A CA 1
ATOM 635 C C . ASP A 1 86 ? -14.297 -6.105 -12.055 1 95.06 86 ASP A C 1
ATOM 637 O O . ASP A 1 86 ? -15.039 -5.375 -12.711 1 95.06 86 ASP A O 1
ATOM 641 N N . LEU A 1 87 ? -13.031 -5.918 -12.016 1 94.5 87 LEU A N 1
ATOM 642 C CA . LEU A 1 87 ? -12.445 -4.676 -12.508 1 94.5 87 LEU A CA 1
ATOM 643 C C . LEU A 1 87 ? -11.938 -4.844 -13.938 1 94.5 87 LEU A C 1
ATOM 645 O O . LEU A 1 87 ? -11.812 -3.861 -14.672 1 94.5 87 LEU A O 1
ATOM 649 N N . ASN A 1 88 ? -11.656 -6.133 -14.305 1 92.38 88 ASN A N 1
ATOM 650 C CA . ASN A 1 88 ? -11.078 -6.371 -15.625 1 92.38 88 ASN A CA 1
ATOM 651 C C . ASN A 1 88 ? -12.156 -6.652 -16.656 1 92.38 88 ASN A C 1
ATOM 653 O O . ASN A 1 88 ? -11.953 -6.414 -17.859 1 92.38 88 ASN A O 1
ATOM 657 N N . GLU A 1 89 ? -13.281 -7.199 -16.219 1 91.75 89 GLU A N 1
ATOM 658 C CA . GLU A 1 89 ? -14.297 -7.684 -17.156 1 91.75 89 GLU A CA 1
ATOM 659 C C . GLU A 1 89 ? -15.664 -7.094 -16.844 1 91.75 89 GLU A C 1
ATOM 661 O O . GLU A 1 89 ? -16.234 -6.355 -17.656 1 91.75 89 GLU A O 1
ATOM 666 N N . ASP A 1 90 ? -16.109 -7.223 -15.664 1 93.88 90 ASP A N 1
ATOM 667 C CA . ASP A 1 90 ? -17.469 -6.871 -15.289 1 93.88 90 ASP A CA 1
ATOM 668 C C . ASP A 1 90 ? -17.703 -5.367 -15.414 1 93.88 90 ASP A C 1
ATOM 670 O O . ASP A 1 90 ? -18.844 -4.93 -15.656 1 93.88 90 ASP A O 1
ATOM 674 N N . VAL A 1 91 ? -16.734 -4.57 -15.312 1 93.69 91 VAL A N 1
ATOM 675 C CA . VAL A 1 91 ? -16.828 -3.117 -15.383 1 93.69 91 VAL A CA 1
ATOM 676 C C . VAL A 1 91 ? -17.312 -2.697 -16.766 1 93.69 91 VAL A C 1
ATOM 678 O O . VAL A 1 91 ? -17.891 -1.612 -16.938 1 93.69 91 VAL A O 1
ATOM 681 N N . ASN A 1 92 ? -17.141 -3.541 -17.75 1 93.5 92 ASN A N 1
ATOM 682 C CA . ASN A 1 92 ? -17.5 -3.221 -19.125 1 93.5 92 ASN A CA 1
ATOM 683 C C . ASN A 1 92 ? -18.969 -3.465 -19.391 1 93.5 92 ASN A C 1
ATOM 685 O O . ASN A 1 92 ? -19.5 -3.086 -20.438 1 93.5 92 ASN A O 1
ATOM 689 N N . ASP A 1 93 ? -19.641 -4.094 -18.484 1 95.62 93 ASP A N 1
ATOM 690 C CA . ASP A 1 93 ? -21.078 -4.281 -18.516 1 95.62 93 ASP A CA 1
ATOM 691 C C . ASP A 1 93 ? -21.797 -3.168 -17.766 1 95.62 93 ASP A C 1
ATOM 693 O O . ASP A 1 93 ? -21.656 -3.043 -16.547 1 95.62 93 ASP A O 1
ATOM 697 N N . GLY A 1 94 ? -22.609 -2.432 -18.469 1 95.94 94 GLY A N 1
ATOM 698 C CA . GLY A 1 94 ? -23.25 -1.252 -17.906 1 95.94 94 GLY A CA 1
ATOM 699 C C . GLY A 1 94 ? -24.047 -1.545 -16.656 1 95.94 94 GLY A C 1
ATOM 700 O O . GLY A 1 94 ? -23.969 -0.806 -15.672 1 95.94 94 GLY A O 1
ATOM 701 N N . GLU A 1 95 ? -24.812 -2.547 -16.672 1 96 95 GLU A N 1
ATOM 702 C CA . GLU A 1 95 ? -25.641 -2.906 -15.531 1 96 95 GLU A CA 1
ATOM 703 C C . GLU A 1 95 ? -24.781 -3.322 -14.336 1 96 95 GLU A C 1
ATOM 705 O O . GLU A 1 95 ? -25.031 -2.9 -13.211 1 96 95 GLU A O 1
ATOM 710 N N . LYS A 1 96 ? -23.812 -4.117 -14.617 1 96.31 96 LYS A N 1
ATOM 711 C CA . LYS A 1 96 ? -22.906 -4.539 -13.547 1 96.31 96 LYS A CA 1
ATOM 712 C C . LYS A 1 96 ? -22.125 -3.352 -12.992 1 96.31 96 LYS A C 1
ATOM 714 O O . LYS A 1 96 ? -21.922 -3.25 -11.781 1 96.31 96 LYS A O 1
ATOM 719 N N . HIS A 1 97 ? -21.734 -2.492 -13.891 1 97 97 HIS A N 1
ATOM 720 C CA . HIS A 1 97 ? -21 -1.297 -13.5 1 97 97 HIS A CA 1
ATOM 721 C C . HIS A 1 97 ? -21.797 -0.458 -12.5 1 97 97 HIS A C 1
ATOM 723 O O . HIS A 1 97 ? -21.266 -0.05 -11.469 1 97 97 HIS A O 1
ATOM 729 N N . GLN A 1 98 ? -23.016 -0.269 -12.82 1 96.62 98 GLN A N 1
ATOM 730 C CA . GLN A 1 98 ? -23.891 0.529 -11.953 1 96.62 98 GLN A CA 1
ATOM 731 C C . GLN A 1 98 ? -24.094 -0.157 -10.609 1 96.62 98 GLN A C 1
ATOM 733 O O . GLN A 1 98 ? -24.047 0.491 -9.562 1 96.62 98 GLN A O 1
ATOM 738 N N . ALA A 1 99 ? -24.312 -1.402 -10.711 1 95.5 99 ALA A N 1
ATOM 739 C CA . ALA A 1 99 ? -24.531 -2.17 -9.484 1 95.5 99 ALA A CA 1
ATOM 740 C C . ALA A 1 99 ? -23.297 -2.145 -8.586 1 95.5 99 ALA A C 1
ATOM 742 O O . ALA A 1 99 ? -23.406 -1.948 -7.375 1 95.5 99 ALA A O 1
ATOM 743 N N . MET A 1 100 ? -22.172 -2.334 -9.18 1 97.75 100 MET A N 1
ATOM 744 C CA . MET A 1 100 ? -20.922 -2.32 -8.438 1 97.75 100 MET A CA 1
ATOM 745 C C . MET A 1 100 ? -20.656 -0.946 -7.832 1 97.75 100 MET A C 1
ATOM 747 O O . MET A 1 100 ? -20.172 -0.843 -6.707 1 97.75 100 MET A O 1
ATOM 751 N N . GLY A 1 101 ? -20.984 0.092 -8.547 1 97.5 101 GLY A N 1
ATOM 752 C CA . GLY A 1 101 ? -20.859 1.441 -8.023 1 97.5 101 GLY A CA 1
ATOM 753 C C . GLY A 1 101 ? -21.688 1.663 -6.766 1 97.5 101 GLY A C 1
ATOM 754 O O . GLY A 1 101 ? -21.234 2.311 -5.82 1 97.5 101 GLY A O 1
ATOM 755 N N . ARG A 1 102 ? -22.875 1.113 -6.754 1 96.44 102 ARG A N 1
ATOM 756 C CA . ARG A 1 102 ? -23.75 1.228 -5.598 1 96.44 102 ARG A CA 1
ATOM 757 C C . ARG A 1 102 ? -23.188 0.485 -4.398 1 96.44 102 ARG A C 1
ATOM 759 O O . ARG A 1 102 ? -23.297 0.95 -3.262 1 96.44 102 ARG A O 1
ATOM 766 N N . VAL A 1 103 ? -22.594 -0.642 -4.68 1 97.25 103 VAL A N 1
ATOM 767 C CA . VAL A 1 103 ? -21.953 -1.402 -3.613 1 97.25 103 VAL A CA 1
ATOM 768 C C . VAL A 1 103 ? -20.844 -0.564 -2.975 1 97.25 103 VAL A C 1
ATOM 770 O O . VAL A 1 103 ? -20.766 -0.464 -1.747 1 97.25 103 VAL A O 1
ATOM 773 N N . LEU A 1 104 ? -20.031 0.114 -3.783 1 97 104 LEU A N 1
ATOM 774 C CA . LEU A 1 104 ? -18.906 0.892 -3.297 1 97 104 LEU A CA 1
ATOM 775 C C . LEU A 1 104 ? -19.375 2.145 -2.566 1 97 104 LEU A C 1
ATOM 777 O O . LEU A 1 104 ? -18.688 2.65 -1.68 1 97 104 LEU A O 1
ATOM 781 N N . GLN A 1 105 ? -20.547 2.594 -2.932 1 95 105 GLN A N 1
ATOM 782 C CA . GLN A 1 105 ? -21.109 3.74 -2.225 1 95 105 GLN A CA 1
ATOM 783 C C . GLN A 1 105 ? -21.391 3.404 -0.761 1 95 105 GLN A C 1
ATOM 785 O O . GLN A 1 105 ? -21.141 4.227 0.125 1 95 105 GLN A O 1
ATOM 790 N N . GLU A 1 106 ? -21.797 2.24 -0.526 1 94.75 106 GLU A N 1
ATOM 791 C CA . GLU A 1 106 ? -22.203 1.845 0.821 1 94.75 106 GLU A CA 1
ATOM 792 C C . GLU A 1 106 ? -21.031 1.2 1.573 1 94.75 106 GLU A C 1
ATOM 794 O O . GLU A 1 106 ? -20.969 1.273 2.803 1 94.75 106 GLU A O 1
ATOM 799 N N . ALA A 1 107 ? -20.141 0.56 0.861 1 96.25 107 ALA A N 1
ATOM 800 C CA . ALA A 1 107 ? -19.016 -0.127 1.504 1 96.25 107 ALA A CA 1
ATOM 801 C C . ALA A 1 107 ? -18.188 0.843 2.336 1 96.25 107 ALA A C 1
ATOM 803 O O . ALA A 1 107 ? -17.938 1.978 1.92 1 96.25 107 ALA A O 1
ATOM 804 N N . ARG A 1 108 ? -17.734 0.394 3.49 1 93.5 108 ARG A N 1
ATOM 805 C CA . ARG A 1 108 ? -16.906 1.23 4.359 1 93.5 108 ARG A CA 1
ATOM 806 C C . ARG A 1 108 ? -15.477 1.316 3.844 1 93.5 108 ARG A C 1
ATOM 808 O O . ARG A 1 108 ? -14.805 2.336 4.027 1 93.5 108 ARG A O 1
ATOM 815 N N . PHE A 1 109 ? -15.055 0.243 3.277 1 95.19 109 PHE A N 1
ATOM 816 C CA . PHE A 1 109 ? -13.75 0.218 2.623 1 95.19 109 PHE A CA 1
ATOM 817 C C . PHE A 1 109 ? -13.727 -0.808 1.496 1 95.19 109 PHE A C 1
ATOM 819 O O . PHE A 1 109 ? -14.641 -1.633 1.384 1 95.19 109 PHE A O 1
ATOM 826 N N . ALA A 1 110 ? -12.742 -0.686 0.675 1 97.44 110 ALA A N 1
ATOM 827 C CA . ALA A 1 110 ? -12.414 -1.694 -0.328 1 97.44 110 ALA A CA 1
ATOM 828 C C . ALA A 1 110 ? -10.914 -1.962 -0.365 1 97.44 110 ALA A C 1
ATOM 830 O O . ALA A 1 110 ? -10.117 -1.1 0.006 1 97.44 110 ALA A O 1
ATOM 831 N N . VAL A 1 111 ? -10.555 -3.182 -0.722 1 97.38 111 VAL A N 1
ATOM 832 C CA . VAL A 1 111 ? -9.148 -3.566 -0.764 1 97.38 111 VAL A CA 1
ATOM 833 C C . VAL A 1 111 ? -8.766 -3.982 -2.184 1 97.38 111 VAL A C 1
ATOM 835 O O . VAL A 1 111 ? -9.438 -4.82 -2.793 1 97.38 111 VAL A O 1
ATOM 838 N N . ALA A 1 112 ? -7.781 -3.332 -2.705 1 96 112 ALA A N 1
ATOM 839 C CA . ALA A 1 112 ? -7.156 -3.721 -3.967 1 96 112 ALA A CA 1
ATOM 840 C C . ALA A 1 112 ? -5.828 -4.434 -3.725 1 96 112 ALA A C 1
ATOM 842 O O . ALA A 1 112 ? -5.047 -4.027 -2.859 1 96 112 ALA A O 1
ATOM 843 N N . PHE A 1 113 ? -5.543 -5.438 -4.523 1 94.75 113 PHE A N 1
ATOM 844 C CA . PHE A 1 113 ? -4.332 -6.219 -4.324 1 94.75 113 PHE A CA 1
ATOM 845 C C . PHE A 1 113 ? -3.111 -5.473 -4.848 1 94.75 113 PHE A C 1
ATOM 847 O O . PHE A 1 113 ? -1.978 -5.777 -4.469 1 94.75 113 PHE A O 1
ATOM 854 N N . ALA A 1 114 ? -3.359 -4.578 -5.754 1 91.5 114 ALA A N 1
ATOM 855 C CA . ALA A 1 114 ? -2.27 -3.828 -6.375 1 91.5 114 ALA A CA 1
ATOM 856 C C . ALA A 1 114 ? -2.701 -2.4 -6.695 1 91.5 114 ALA A C 1
ATOM 858 O O . ALA A 1 114 ? -3.895 -2.117 -6.812 1 91.5 114 ALA A O 1
ATOM 859 N N . GLU A 1 115 ? -1.709 -1.54 -6.855 1 88.44 115 GLU A N 1
ATOM 860 C CA . GLU A 1 115 ? -1.977 -0.142 -7.18 1 88.44 115 GLU A CA 1
ATOM 861 C C . GLU A 1 115 ? -2.736 -0.017 -8.5 1 88.44 115 GLU A C 1
ATOM 863 O O . GLU A 1 115 ? -3.611 0.84 -8.633 1 88.44 115 GLU A O 1
ATOM 868 N N . SER A 1 116 ? -2.354 -0.841 -9.43 1 88.88 116 SER A N 1
ATOM 869 C CA . SER A 1 116 ? -3.016 -0.801 -10.727 1 88.88 116 SER A CA 1
ATOM 870 C C . SER A 1 116 ? -4.508 -1.096 -10.594 1 88.88 116 SER A C 1
ATOM 872 O O . SER A 1 116 ? -5.328 -0.48 -11.281 1 88.88 116 SER A O 1
ATOM 874 N N . MET A 1 117 ? -4.824 -1.997 -9.727 1 92.62 117 MET A N 1
ATOM 875 C CA . MET A 1 117 ? -6.223 -2.326 -9.469 1 92.62 117 MET A CA 1
ATOM 876 C C . MET A 1 117 ? -6.953 -1.143 -8.844 1 92.62 117 MET A C 1
ATOM 878 O O . MET A 1 117 ? -8.094 -0.846 -9.203 1 92.62 117 MET A O 1
ATOM 882 N N . LYS A 1 118 ? -6.328 -0.491 -7.922 1 93.44 118 LYS A N 1
ATOM 883 C CA . LYS A 1 118 ? -6.914 0.697 -7.309 1 93.44 118 LYS A CA 1
ATOM 884 C C . LYS A 1 118 ? -7.145 1.794 -8.344 1 93.44 118 LYS A C 1
ATOM 886 O O . LYS A 1 118 ? -8.195 2.434 -8.352 1 93.44 118 LYS A O 1
ATOM 891 N N . GLU A 1 119 ? -6.219 1.991 -9.203 1 91.25 119 GLU A N 1
ATOM 892 C CA . GLU A 1 119 ? -6.328 3.02 -10.234 1 91.25 119 GLU A CA 1
ATOM 893 C C . GLU A 1 119 ? -7.555 2.791 -11.117 1 91.25 119 GLU A C 1
ATOM 895 O O . GLU A 1 119 ? -8.305 3.729 -11.398 1 91.25 119 GLU A O 1
ATOM 900 N N . VAL A 1 120 ? -7.73 1.556 -11.477 1 93.56 120 VAL A N 1
ATOM 901 C CA . VAL A 1 120 ? -8.875 1.214 -12.312 1 93.56 120 VAL A CA 1
ATOM 902 C C . VAL A 1 120 ? -10.172 1.5 -11.555 1 93.56 120 VAL A C 1
ATOM 904 O O . VAL A 1 120 ? -11.086 2.125 -12.094 1 93.56 120 VAL A O 1
ATOM 907 N N . ALA A 1 121 ? -10.227 1.093 -10.328 1 96.19 121 ALA A N 1
ATOM 908 C CA . ALA A 1 121 ? -11.422 1.304 -9.516 1 96.19 121 ALA A CA 1
ATOM 909 C C . ALA A 1 121 ? -11.711 2.791 -9.352 1 96.19 121 ALA A C 1
ATOM 911 O O . ALA A 1 121 ? -12.859 3.225 -9.477 1 96.19 121 ALA A O 1
ATOM 912 N N . CYS A 1 122 ? -10.688 3.572 -9.117 1 93.06 122 CYS A N 1
ATOM 913 C CA . CYS A 1 122 ? -10.836 5.008 -8.891 1 93.06 122 CYS A CA 1
ATOM 914 C C . CYS A 1 122 ? -11.305 5.711 -10.164 1 93.06 122 CYS A C 1
ATOM 916 O O . CYS A 1 122 ? -12.055 6.688 -10.094 1 93.06 122 CYS A O 1
ATOM 918 N N . LEU A 1 123 ? -10.844 5.254 -11.273 1 93.88 123 LEU A N 1
ATOM 919 C CA . LEU A 1 123 ? -11.273 5.809 -12.555 1 93.88 123 LEU A CA 1
ATOM 920 C C . LEU A 1 123 ? -12.75 5.512 -12.797 1 93.88 123 LEU A C 1
ATOM 922 O O . LEU A 1 123 ? -13.492 6.379 -13.273 1 93.88 123 LEU A O 1
ATOM 926 N N . GLN A 1 124 ? -13.172 4.293 -12.43 1 95.94 124 GLN A N 1
ATOM 927 C CA . GLN A 1 124 ? -14.547 3.861 -12.68 1 95.94 124 GLN A CA 1
ATOM 928 C C . GLN A 1 124 ? -15.508 4.465 -11.656 1 95.94 124 GLN A C 1
ATOM 930 O O . GLN A 1 124 ? -16.641 4.801 -11.984 1 95.94 124 GLN A O 1
ATOM 935 N N . TRP A 1 125 ? -15.047 4.562 -10.453 1 96.38 125 TRP A N 1
ATOM 936 C CA . TRP A 1 125 ? -15.859 5.078 -9.359 1 96.38 125 TRP A CA 1
ATOM 937 C C . TRP A 1 125 ? -15.078 6.086 -8.523 1 96.38 125 TRP A C 1
ATOM 939 O O . TRP A 1 125 ? -14.68 5.789 -7.395 1 96.38 125 TRP A O 1
ATOM 949 N N . PRO A 1 126 ? -14.992 7.34 -8.953 1 91 126 PRO A N 1
ATOM 950 C CA . PRO A 1 126 ? -14.195 8.359 -8.281 1 91 126 PRO A CA 1
ATOM 951 C C . PRO A 1 126 ? -14.656 8.625 -6.848 1 91 126 PRO A C 1
ATOM 953 O O . PRO A 1 126 ? -13.852 8.984 -5.988 1 91 126 PRO A O 1
ATOM 956 N N . HIS A 1 127 ? -15.914 8.406 -6.562 1 88.88 127 HIS A N 1
ATOM 957 C CA . HIS A 1 127 ? -16.453 8.68 -5.234 1 88.88 127 HIS A CA 1
ATOM 958 C C . HIS A 1 127 ? -15.875 7.719 -4.199 1 88.88 127 HIS A C 1
ATOM 960 O O . HIS A 1 127 ? -15.961 7.969 -2.996 1 88.88 127 HIS A O 1
ATOM 966 N N . ALA A 1 128 ? -15.289 6.594 -4.648 1 91.12 128 ALA A N 1
ATOM 967 C CA . ALA A 1 128 ? -14.781 5.574 -3.736 1 91.12 128 ALA A CA 1
ATOM 968 C C . ALA A 1 128 ? -13.281 5.75 -3.496 1 91.12 128 ALA A C 1
ATOM 970 O O . ALA A 1 128 ? -12.68 5 -2.727 1 91.12 128 ALA A O 1
ATOM 971 N N . LYS A 1 129 ? -12.625 6.688 -3.992 1 87.81 129 LYS A N 1
ATOM 972 C CA . LYS A 1 129 ? -11.172 6.867 -4.02 1 87.81 129 LYS A CA 1
ATOM 973 C C . LYS A 1 129 ? -10.594 6.883 -2.607 1 87.81 129 LYS A C 1
ATOM 975 O O . LYS A 1 129 ? -9.555 6.27 -2.352 1 87.81 129 LYS A O 1
ATOM 980 N N . ASN A 1 130 ? -11.305 7.48 -1.676 1 85.12 130 ASN A N 1
ATOM 981 C CA . ASN A 1 130 ? -10.758 7.707 -0.343 1 85.12 130 ASN A CA 1
ATOM 982 C C . ASN A 1 130 ? -11.039 6.527 0.585 1 85.12 130 ASN A C 1
ATOM 984 O O . ASN A 1 130 ? -10.812 6.613 1.793 1 85.12 130 ASN A O 1
ATOM 988 N N . LYS A 1 131 ? -11.508 5.418 0.02 1 90.62 131 LYS A N 1
ATOM 989 C CA . LYS A 1 131 ? -11.758 4.273 0.892 1 90.62 131 LYS A CA 1
ATOM 990 C C . LYS A 1 131 ? -11.156 2.996 0.312 1 90.62 131 LYS A C 1
ATOM 992 O O . LYS A 1 131 ? -11.422 1.898 0.809 1 90.62 131 LYS A O 1
ATOM 997 N N . ILE A 1 132 ? -10.414 3.111 -0.744 1 93.94 132 ILE A N 1
ATOM 998 C CA . ILE A 1 132 ? -9.781 1.942 -1.34 1 93.94 132 ILE A CA 1
ATOM 999 C C . ILE A 1 132 ? -8.352 1.803 -0.809 1 93.94 132 ILE A C 1
ATOM 1001 O O . ILE A 1 132 ? -7.52 2.688 -1.014 1 93.94 132 ILE A O 1
ATOM 1005 N N . TYR A 1 133 ? -8.148 0.724 -0.154 1 93.31 133 TYR A N 1
ATOM 1006 C CA . TYR A 1 133 ? -6.859 0.396 0.449 1 93.31 133 TYR A CA 1
ATOM 1007 C C . TYR A 1 133 ? -6.098 -0.609 -0.406 1 93.31 133 TYR A C 1
ATOM 1009 O O . TYR A 1 133 ? -6.684 -1.554 -0.938 1 93.31 133 TYR A O 1
ATOM 1017 N N . VAL A 1 134 ? -4.805 -0.398 -0.581 1 92.5 134 VAL A N 1
ATOM 1018 C CA . VAL A 1 134 ? -3.998 -1.365 -1.316 1 92.5 134 VAL A CA 1
ATOM 1019 C C . VAL A 1 134 ? -3.324 -2.326 -0.339 1 92.5 134 VAL A C 1
ATOM 1021 O O . VAL A 1 134 ? -2.607 -1.897 0.568 1 92.5 134 VAL A O 1
ATOM 1024 N N . GLN A 1 135 ? -3.602 -3.574 -0.443 1 93.56 135 GLN A N 1
ATOM 1025 C CA . GLN A 1 135 ? -2.98 -4.645 0.328 1 93.56 135 GLN A CA 1
ATOM 1026 C C . GLN A 1 135 ? -2.715 -5.867 -0.544 1 93.56 135 GLN A C 1
ATOM 1028 O O . GLN A 1 135 ? -3.65 -6.52 -1.014 1 93.56 135 GLN A O 1
ATOM 1033 N N . SER A 1 136 ? -1.437 -6.117 -0.762 1 93.69 136 SER A N 1
ATOM 1034 C CA . SER A 1 136 ? -1.062 -7.312 -1.514 1 93.69 136 SER A CA 1
ATOM 1035 C C . SER A 1 136 ? -1.451 -8.578 -0.765 1 93.69 136 SER A C 1
ATOM 1037 O O . SER A 1 136 ? -1.559 -8.578 0.463 1 93.69 136 SER A O 1
ATOM 1039 N N . GLN A 1 137 ? -1.626 -9.625 -1.592 1 94.38 137 GLN A N 1
ATOM 1040 C CA . GLN A 1 137 ? -1.9 -10.922 -0.969 1 94.38 137 GLN A CA 1
ATOM 1041 C C . GLN A 1 137 ? -0.661 -11.469 -0.268 1 94.38 137 GLN A C 1
ATOM 1043 O O . GLN A 1 137 ? 0.452 -11.359 -0.787 1 94.38 137 GLN A O 1
ATOM 1048 N N . GLY A 1 138 ? -0.829 -11.953 0.945 1 94 138 GLY A N 1
ATOM 1049 C CA . GLY A 1 138 ? 0.251 -12.602 1.672 1 94 138 GLY A CA 1
ATOM 1050 C C . GLY A 1 138 ? 0.497 -14.031 1.226 1 94 138 GLY A C 1
ATOM 1051 O O . GLY A 1 138 ? -0.448 -14.758 0.923 1 94 138 GLY A O 1
ATOM 1052 N N . ILE A 1 139 ? 1.751 -14.398 1.233 1 93.38 139 ILE A N 1
ATOM 1053 C CA . ILE A 1 139 ? 2.113 -15.719 0.73 1 93.38 139 ILE A CA 1
ATOM 1054 C C . ILE A 1 139 ? 2.875 -16.484 1.807 1 93.38 139 ILE A C 1
ATOM 1056 O O . ILE A 1 139 ? 3.764 -15.938 2.461 1 93.38 139 ILE A O 1
ATOM 1060 N N . ALA A 1 140 ? 2.479 -17.688 2.014 1 89.88 140 ALA A N 1
ATOM 1061 C CA . ALA A 1 140 ? 3.197 -18.672 2.822 1 89.88 140 ALA A CA 1
ATOM 1062 C C . ALA A 1 140 ? 3.145 -20.047 2.18 1 89.88 140 ALA A C 1
ATOM 1064 O O . ALA A 1 140 ? 2.062 -20.609 1.972 1 89.88 140 ALA A O 1
ATOM 1065 N N . THR A 1 141 ? 4.289 -20.562 1.841 1 95.19 141 THR A N 1
ATOM 1066 C CA . THR A 1 141 ? 4.336 -21.891 1.23 1 95.19 141 THR A CA 1
ATOM 1067 C C . THR A 1 141 ? 4.848 -22.922 2.227 1 95.19 141 THR A C 1
ATOM 1069 O O . THR A 1 141 ? 5.711 -22.625 3.057 1 95.19 141 THR A O 1
ATOM 1072 N N . ALA A 1 142 ? 4.273 -24.109 2.164 1 94.94 142 ALA A N 1
ATOM 1073 C CA . ALA A 1 142 ? 4.633 -25.234 3.018 1 94.94 142 ALA A CA 1
ATOM 1074 C C . ALA A 1 142 ? 4.633 -26.531 2.23 1 94.94 142 ALA A C 1
ATOM 1076 O O . ALA A 1 142 ? 3.721 -27.359 2.369 1 94.94 142 ALA A O 1
ATOM 1077 N N . PRO A 1 143 ? 5.738 -26.812 1.541 1 97.38 143 PRO A N 1
ATOM 1078 C CA . PRO A 1 143 ? 5.801 -28.047 0.755 1 97.38 143 PRO A CA 1
ATOM 1079 C C . PRO A 1 143 ? 5.781 -29.297 1.625 1 97.38 143 PRO A C 1
ATOM 1081 O O . PRO A 1 143 ? 6.434 -29.328 2.67 1 97.38 143 PRO A O 1
ATOM 1084 N N . ASN A 1 144 ? 4.992 -30.234 1.181 1 97.5 144 ASN A N 1
ATOM 1085 C CA . ASN A 1 144 ? 4.969 -31.547 1.841 1 97.5 144 ASN A CA 1
ATOM 1086 C C . ASN A 1 144 ? 6.309 -32.25 1.71 1 97.5 144 ASN A C 1
ATOM 1088 O O . ASN A 1 144 ? 6.703 -32.656 0.608 1 97.5 144 ASN A O 1
ATOM 1092 N N . ALA A 1 145 ? 6.898 -32.594 2.816 1 95.69 145 ALA A N 1
ATOM 1093 C CA . ALA A 1 145 ? 8.227 -33.188 2.834 1 95.69 145 ALA A CA 1
ATOM 1094 C C . ALA A 1 145 ? 8.18 -34.656 2.354 1 95.69 145 ALA A C 1
ATOM 1096 O O . ALA A 1 145 ? 9.188 -35.188 1.891 1 95.69 145 ALA A O 1
ATOM 1097 N N . ALA A 1 146 ? 6.996 -35.25 2.475 1 96.44 146 ALA A N 1
ATOM 1098 C CA . ALA A 1 146 ? 6.855 -36.656 2.121 1 96.44 146 ALA A CA 1
ATOM 1099 C C . ALA A 1 146 ? 6.445 -36.812 0.66 1 96.44 146 ALA A C 1
ATOM 1101 O O . ALA A 1 146 ? 6.191 -37.938 0.199 1 96.44 146 ALA A O 1
ATOM 1102 N N . PHE A 1 147 ? 6.406 -35.781 -0.016 1 96.69 147 PHE A N 1
ATOM 1103 C CA . PHE A 1 147 ? 5.961 -35.812 -1.404 1 96.69 147 PHE A CA 1
ATOM 1104 C C . PHE A 1 147 ? 6.918 -36.625 -2.268 1 96.69 147 PHE A C 1
ATOM 1106 O O . PHE A 1 147 ? 8.133 -36.5 -2.148 1 96.69 147 PHE A O 1
ATOM 1113 N N . ASP A 1 148 ? 6.359 -37.438 -3.107 1 95.94 148 ASP A N 1
ATOM 1114 C CA . ASP A 1 148 ? 7.141 -38.25 -4.02 1 95.94 148 ASP A CA 1
ATOM 1115 C C . ASP A 1 148 ? 7.023 -37.75 -5.457 1 95.94 148 ASP A C 1
ATOM 1117 O O . ASP A 1 148 ? 6.023 -38.031 -6.129 1 95.94 148 ASP A O 1
ATOM 1121 N N . TRP A 1 149 ? 8.047 -37.188 -5.914 1 96 149 TRP A N 1
ATOM 1122 C CA . TRP A 1 149 ? 8.078 -36.594 -7.25 1 96 149 TRP A CA 1
ATOM 1123 C C . TRP A 1 149 ? 7.961 -37.688 -8.32 1 96 149 TRP A C 1
ATOM 1125 O O . TRP A 1 149 ? 7.285 -37.5 -9.336 1 96 149 TRP A O 1
ATOM 1135 N N . ASN A 1 150 ? 8.562 -38.812 -8.117 1 95.06 150 ASN A N 1
ATOM 1136 C CA . ASN A 1 150 ? 8.469 -39.906 -9.078 1 95.06 150 ASN A CA 1
ATOM 1137 C C . ASN A 1 150 ? 7.035 -40.438 -9.18 1 95.06 150 ASN A C 1
ATOM 1139 O O . ASN A 1 150 ? 6.566 -40.75 -10.273 1 95.06 150 ASN A O 1
ATOM 1143 N N . ALA A 1 151 ? 6.445 -40.5 -8.062 1 95.06 151 ALA A N 1
ATOM 1144 C CA . ALA A 1 151 ? 5.043 -40.906 -8.062 1 95.06 151 ALA A CA 1
ATOM 1145 C C . ALA A 1 151 ? 4.18 -39.906 -8.828 1 95.06 151 ALA A C 1
ATOM 1147 O O . ALA A 1 151 ? 3.236 -40.312 -9.523 1 95.06 151 ALA A O 1
ATOM 1148 N N . PHE A 1 152 ? 4.441 -38.688 -8.664 1 97.31 152 PHE A N 1
ATOM 1149 C CA . PHE A 1 152 ? 3.742 -37.625 -9.391 1 97.31 152 PHE A CA 1
ATOM 1150 C C . PHE A 1 152 ? 3.904 -37.812 -10.898 1 97.31 152 PHE A C 1
ATOM 1152 O O . PHE A 1 152 ? 2.928 -37.719 -11.641 1 97.31 152 PHE A O 1
ATOM 1159 N N . LEU A 1 153 ? 5.152 -38.031 -11.359 1 97.38 153 LEU A N 1
ATOM 1160 C CA . LEU A 1 153 ? 5.441 -38.219 -12.773 1 97.38 153 LEU A CA 1
ATOM 1161 C C . LEU A 1 153 ? 4.703 -39.438 -13.312 1 97.38 153 LEU A C 1
ATOM 1163 O O . LEU A 1 153 ? 4.156 -39.406 -14.422 1 97.38 153 LEU A O 1
ATOM 1167 N N . GLN A 1 154 ? 4.633 -40.469 -12.492 1 95.88 154 GLN A N 1
ATOM 1168 C CA . GLN A 1 154 ? 3.928 -41.656 -12.891 1 95.88 154 GLN A CA 1
ATOM 1169 C C . GLN A 1 154 ? 2.432 -41.406 -13.055 1 95.88 154 GLN A C 1
ATOM 1171 O O . GLN A 1 154 ? 1.814 -41.875 -14.008 1 95.88 154 GLN A O 1
ATOM 1176 N N . ARG A 1 155 ? 1.919 -40.688 -12.141 1 95.88 155 ARG A N 1
ATOM 1177 C CA . ARG A 1 155 ? 0.505 -40.344 -12.211 1 95.88 155 ARG A CA 1
ATOM 1178 C C . ARG A 1 155 ? 0.215 -39.5 -13.453 1 95.88 155 ARG A C 1
ATOM 1180 O O . ARG A 1 155 ? -0.868 -39.594 -14.039 1 95.88 155 ARG A O 1
ATOM 1187 N N . ALA A 1 156 ? 1.173 -38.719 -13.844 1 96.5 156 ALA A N 1
ATOM 1188 C CA . ALA A 1 156 ? 1.033 -37.875 -15.031 1 96.5 156 ALA A CA 1
ATOM 1189 C C . ALA A 1 156 ? 1.37 -38.656 -16.297 1 96.5 156 ALA A C 1
ATOM 1191 O O . ALA A 1 156 ? 1.427 -38.094 -17.391 1 96.5 156 ALA A O 1
ATOM 1192 N N . GLU A 1 157 ? 1.713 -39.969 -16.172 1 95.56 157 GLU A N 1
ATOM 1193 C CA . GLU A 1 157 ? 2.045 -40.844 -17.281 1 95.56 157 GLU A CA 1
ATOM 1194 C C . GLU A 1 157 ? 3.318 -40.375 -17.984 1 95.56 157 GLU A C 1
ATOM 1196 O O . GLU A 1 157 ? 3.381 -40.375 -19.219 1 95.56 157 GLU A O 1
ATOM 1201 N N . ILE A 1 158 ? 4.184 -39.844 -17.203 1 96 158 ILE A N 1
ATOM 1202 C CA . ILE A 1 158 ? 5.535 -39.562 -17.672 1 96 158 ILE A CA 1
ATOM 1203 C C . ILE A 1 158 ? 6.484 -40.656 -17.234 1 96 158 ILE A C 1
ATOM 1205 O O . ILE A 1 158 ? 6.715 -40.875 -16.031 1 96 158 ILE A O 1
ATOM 1209 N N . LYS A 1 159 ? 7.043 -41.344 -18.094 1 90.69 159 LYS A N 1
ATOM 1210 C CA . LYS A 1 159 ? 7.789 -42.562 -17.828 1 90.69 159 LYS A CA 1
ATOM 1211 C C . LYS A 1 159 ? 9.242 -42.281 -17.484 1 90.69 159 LYS A C 1
ATOM 1213 O O . LYS A 1 159 ? 9.914 -43.062 -16.828 1 90.69 159 LYS A O 1
ATOM 1218 N N . GLN A 1 160 ? 9.742 -41.188 -17.953 1 89.06 160 GLN A N 1
ATOM 1219 C CA . GLN A 1 160 ? 11.133 -40.844 -17.703 1 89.06 160 GLN A CA 1
ATOM 1220 C C . GLN A 1 160 ? 11.359 -40.531 -16.234 1 89.06 160 GLN A C 1
ATOM 1222 O O . GLN A 1 160 ? 10.422 -40.219 -15.5 1 89.06 160 GLN A O 1
ATOM 1227 N N . ARG A 1 161 ? 12.609 -40.594 -15.898 1 88.25 161 ARG A N 1
ATOM 1228 C CA . ARG A 1 161 ? 12.992 -40.312 -14.516 1 88.25 161 ARG A CA 1
ATOM 1229 C C . ARG A 1 161 ? 13.07 -38.812 -14.266 1 88.25 161 ARG A C 1
ATOM 1231 O O . ARG A 1 161 ? 13.227 -38.031 -15.195 1 88.25 161 ARG A O 1
ATOM 1238 N N . ALA A 1 162 ? 13.031 -38.5 -13.016 1 86.94 162 ALA A N 1
ATOM 1239 C CA . ALA A 1 162 ? 12.992 -37.094 -12.555 1 86.94 162 ALA A CA 1
ATOM 1240 C C . ALA A 1 162 ? 14.172 -36.312 -13.109 1 86.94 162 ALA A C 1
ATOM 1242 O O . ALA A 1 162 ? 14.023 -35.156 -13.492 1 86.94 162 ALA A O 1
ATOM 1243 N N . ASP A 1 163 ? 15.336 -36.906 -13.164 1 87.94 163 ASP A N 1
ATOM 1244 C CA . ASP A 1 163 ? 16.547 -36.188 -13.555 1 87.94 163 ASP A CA 1
ATOM 1245 C C . ASP A 1 163 ? 16.641 -36.062 -15.078 1 87.94 163 ASP A C 1
ATOM 1247 O O . ASP A 1 163 ? 17.516 -35.375 -15.594 1 87.94 163 ASP A O 1
ATOM 1251 N N . GLU A 1 164 ? 15.672 -36.656 -15.789 1 90.94 164 GLU A N 1
ATOM 1252 C CA . GLU A 1 164 ? 15.734 -36.688 -17.25 1 90.94 164 GLU A CA 1
ATOM 1253 C C . GLU A 1 164 ? 14.664 -35.781 -17.859 1 90.94 164 GLU A C 1
ATOM 1255 O O . GLU A 1 164 ? 14.594 -35.656 -19.078 1 90.94 164 GLU A O 1
ATOM 1260 N N . VAL A 1 165 ? 13.852 -35.25 -17.031 1 95.69 165 VAL A N 1
ATOM 1261 C CA . VAL A 1 165 ? 12.703 -34.531 -17.578 1 95.69 165 VAL A CA 1
ATOM 1262 C C . VAL A 1 165 ? 12.727 -33.062 -17.109 1 95.69 165 VAL A C 1
ATOM 1264 O O . VAL A 1 165 ? 13.297 -32.75 -16.062 1 95.69 165 VAL A O 1
ATOM 1267 N N . CYS A 1 166 ? 12.25 -32.25 -17.906 1 96.88 166 CYS A N 1
ATOM 1268 C CA . CYS A 1 166 ? 11.953 -30.844 -17.609 1 96.88 166 CYS A CA 1
ATOM 1269 C C . CYS A 1 166 ? 10.445 -30.594 -17.609 1 96.88 166 CYS A C 1
ATOM 1271 O O . CYS A 1 166 ? 9.797 -30.656 -18.656 1 96.88 166 CYS A O 1
ATOM 1273 N N . VAL A 1 167 ? 9.898 -30.312 -16.406 1 98.38 167 VAL A N 1
ATOM 1274 C CA . VAL A 1 167 ? 8.445 -30.234 -16.297 1 98.38 167 VAL A CA 1
ATOM 1275 C C . VAL A 1 167 ? 8.031 -28.781 -16.062 1 98.38 167 VAL A C 1
ATOM 1277 O O . VAL A 1 167 ? 8.523 -28.125 -15.156 1 98.38 167 VAL A O 1
ATOM 1280 N N . PHE A 1 168 ? 7.199 -28.25 -16.891 1 98.81 168 PHE A N 1
ATOM 1281 C CA . PHE A 1 168 ? 6.504 -26.969 -16.719 1 98.81 168 PHE A CA 1
ATOM 1282 C C . PHE A 1 168 ? 5.117 -27.203 -16.125 1 98.81 168 PHE A C 1
ATOM 1284 O O . PHE A 1 168 ? 4.312 -27.953 -16.672 1 98.81 168 PHE A O 1
ATOM 1291 N N . LEU A 1 169 ? 4.859 -26.562 -15 1 98.75 169 LEU A N 1
ATOM 1292 C CA . LEU A 1 169 ? 3.6 -26.781 -14.297 1 98.75 169 LEU A CA 1
ATOM 1293 C C . LEU A 1 169 ? 2.648 -25.609 -14.516 1 98.75 169 LEU A C 1
ATOM 1295 O O . LEU A 1 169 ? 3.027 -24.453 -14.32 1 98.75 169 LEU A O 1
ATOM 1299 N N . LEU A 1 170 ? 1.496 -25.875 -15 1 98.69 170 LEU A N 1
ATOM 1300 C CA . LEU A 1 170 ? 0.396 -24.922 -15.109 1 98.69 170 LEU A CA 1
ATOM 1301 C C . LEU A 1 170 ? -0.693 -25.219 -14.086 1 98.69 170 LEU A C 1
ATOM 1303 O O . LEU A 1 170 ? -1.453 -26.188 -14.25 1 98.69 170 LEU A O 1
ATOM 1307 N N . VAL A 1 171 ? -0.774 -24.359 -13.055 1 97.06 171 VAL A N 1
ATOM 1308 C CA . VAL A 1 171 ? -1.707 -24.578 -11.953 1 97.06 171 VAL A CA 1
ATOM 1309 C C . VAL A 1 171 ? -2.92 -23.672 -12.117 1 97.06 171 VAL A C 1
ATOM 1311 O O . VAL A 1 171 ? -2.814 -22.453 -11.953 1 97.06 171 VAL A O 1
ATOM 1314 N N . CYS A 1 172 ? -4.105 -24.266 -12.398 1 94.81 172 CYS A N 1
ATOM 1315 C CA . CYS A 1 172 ? -5.297 -23.438 -12.539 1 94.81 172 CYS A CA 1
ATOM 1316 C C . CYS A 1 172 ? -6.562 -24.281 -12.516 1 94.81 172 CYS A C 1
ATOM 1318 O O . CYS A 1 172 ? -6.527 -25.469 -12.883 1 94.81 172 CYS A O 1
ATOM 1320 N N . GLY A 1 173 ? -7.602 -23.703 -12 1 93.44 173 GLY A N 1
ATOM 1321 C CA . GLY A 1 173 ? -8.891 -24.312 -12.281 1 93.44 173 GLY A CA 1
ATOM 1322 C C . GLY A 1 173 ? -9.242 -24.328 -13.758 1 93.44 173 GLY A C 1
ATOM 1323 O O . GLY A 1 173 ? -8.898 -23.406 -14.492 1 93.44 173 GLY A O 1
ATOM 1324 N N . LEU A 1 174 ? -9.93 -25.406 -14.164 1 95.56 174 LEU A N 1
ATOM 1325 C CA . LEU A 1 174 ? -10.258 -25.547 -15.578 1 95.56 174 LEU A CA 1
ATOM 1326 C C . LEU A 1 174 ? -11.445 -24.672 -15.953 1 95.56 174 LEU A C 1
ATOM 1328 O O . LEU A 1 174 ? -12.578 -25.156 -16.031 1 95.56 174 LEU A O 1
ATOM 1332 N N . ARG A 1 175 ? -11.125 -23.438 -16.266 1 92.44 175 ARG A N 1
ATOM 1333 C CA . ARG A 1 175 ? -12.109 -22.453 -16.688 1 92.44 175 ARG A CA 1
ATOM 1334 C C . ARG A 1 175 ? -11.547 -21.562 -17.797 1 92.44 175 ARG A C 1
ATOM 1336 O O . ARG A 1 175 ? -10.328 -21.438 -17.938 1 92.44 175 ARG A O 1
ATOM 1343 N N . ARG A 1 176 ? -12.43 -20.953 -18.484 1 93.38 176 ARG A N 1
ATOM 1344 C CA . ARG A 1 176 ? -12.07 -20.234 -19.688 1 93.38 176 ARG A CA 1
ATOM 1345 C C . ARG A 1 176 ? -11.117 -19.078 -19.391 1 93.38 176 ARG A C 1
ATOM 1347 O O . ARG A 1 176 ? -10.18 -18.828 -20.156 1 93.38 176 ARG A O 1
ATOM 1354 N N . VAL A 1 177 ? -11.328 -18.406 -18.234 1 92.5 177 VAL A N 1
ATOM 1355 C CA . VAL A 1 177 ? -10.531 -17.234 -17.891 1 92.5 177 VAL A CA 1
ATOM 1356 C C . VAL A 1 177 ? -9.078 -17.641 -17.688 1 92.5 177 VAL A C 1
ATOM 1358 O O . VAL A 1 177 ? -8.164 -16.844 -17.938 1 92.5 177 VAL A O 1
ATOM 1361 N N . LYS A 1 178 ? -8.75 -18.875 -17.328 1 95.88 178 LYS A N 1
ATOM 1362 C CA . LYS A 1 178 ? -7.398 -19.359 -17.078 1 95.88 178 LYS A CA 1
ATOM 1363 C C . LYS A 1 178 ? -6.754 -19.875 -18.359 1 95.88 178 LYS A C 1
ATOM 1365 O O . LYS A 1 178 ? -5.535 -20.047 -18.422 1 95.88 178 LYS A O 1
ATOM 1370 N N . ASP A 1 179 ? -7.445 -20.219 -19.344 1 97.38 179 ASP A N 1
ATOM 1371 C CA . ASP A 1 179 ? -7.074 -20.562 -20.719 1 97.38 179 ASP A CA 1
ATOM 1372 C C . ASP A 1 179 ? -5.961 -21.609 -20.734 1 97.38 179 ASP A C 1
ATOM 1374 O O . ASP A 1 179 ? -4.922 -21.406 -21.359 1 97.38 179 ASP A O 1
ATOM 1378 N N . PRO A 1 180 ? -6.191 -22.766 -20.094 1 97.75 180 PRO A N 1
ATOM 1379 C CA . PRO A 1 180 ? -5.145 -23.797 -20.031 1 97.75 180 PRO A CA 1
ATOM 1380 C C . PRO A 1 180 ? -4.754 -24.328 -21.391 1 97.75 180 PRO A C 1
ATOM 1382 O O . PRO A 1 180 ? -3.699 -24.953 -21.547 1 97.75 180 PRO A O 1
ATOM 1385 N N . LEU A 1 181 ? -5.535 -24.109 -22.453 1 98.06 181 LEU A N 1
ATOM 1386 C CA . LEU A 1 181 ? -5.285 -24.672 -23.781 1 98.06 181 LEU A CA 1
ATOM 1387 C C . LEU A 1 181 ? -4.402 -23.734 -24.594 1 98.06 181 LEU A C 1
ATOM 1389 O O . LEU A 1 181 ? -3.906 -24.109 -25.656 1 98.06 181 LEU A O 1
ATOM 1393 N N . PHE A 1 182 ? -4.16 -22.578 -24.109 1 98.56 182 PHE A N 1
ATOM 1394 C CA . PHE A 1 182 ? -3.51 -21.5 -24.859 1 98.56 182 PHE A CA 1
ATOM 1395 C C . PHE A 1 182 ? -2.168 -21.969 -25.406 1 98.56 182 PHE A C 1
ATOM 1397 O O . PHE A 1 182 ? -1.814 -21.641 -26.547 1 98.56 182 PHE A O 1
ATOM 1404 N N . LEU A 1 183 ? -1.411 -22.797 -24.672 1 98.69 183 LEU A N 1
ATOM 1405 C CA . LEU A 1 183 ? -0.035 -23.125 -25.016 1 98.69 183 LEU A CA 1
ATOM 1406 C C . LEU A 1 183 ? 0.072 -24.547 -25.531 1 98.69 183 LEU A C 1
ATOM 1408 O O . LEU A 1 183 ? 1.157 -25 -25.891 1 98.69 183 LEU A O 1
ATOM 1412 N N . VAL A 1 184 ? -0.97 -25.266 -25.578 1 98.56 184 VAL A N 1
ATOM 1413 C CA . VAL A 1 184 ? -0.969 -26.719 -25.75 1 98.56 184 VAL A CA 1
ATOM 1414 C C . VAL A 1 184 ? -0.345 -27.078 -27.094 1 98.56 184 VAL A C 1
ATOM 1416 O O . VAL A 1 184 ? 0.57 -27.906 -27.156 1 98.56 184 VAL A O 1
ATOM 1419 N N . ASP A 1 185 ? -0.741 -26.422 -28.141 1 98.06 185 ASP A N 1
ATOM 1420 C CA . ASP A 1 185 ? -0.253 -26.766 -29.484 1 98.06 185 ASP A CA 1
ATOM 1421 C C . ASP A 1 185 ? 1.229 -26.422 -29.625 1 98.06 185 ASP A C 1
ATOM 1423 O O . ASP A 1 185 ? 2.016 -27.25 -30.094 1 98.06 185 ASP A O 1
ATOM 1427 N N . ALA A 1 186 ? 1.58 -25.25 -29.234 1 98.5 186 ALA A N 1
ATOM 1428 C CA . ALA A 1 186 ? 2.971 -24.828 -29.328 1 98.5 186 ALA A CA 1
ATOM 1429 C C . ALA A 1 186 ? 3.881 -25.703 -28.469 1 98.5 186 ALA A C 1
ATOM 1431 O O . ALA A 1 186 ? 5 -26.031 -28.875 1 98.5 186 ALA A O 1
ATOM 1432 N N . PHE A 1 187 ? 3.396 -26.031 -27.359 1 98.69 187 PHE A N 1
ATOM 1433 C CA . PHE A 1 187 ? 4.203 -26.859 -26.469 1 98.69 187 PHE A CA 1
ATOM 1434 C C . PHE A 1 187 ? 4.395 -28.266 -27.062 1 98.69 187 PHE A C 1
ATOM 1436 O O . PHE A 1 187 ? 5.48 -28.844 -26.938 1 98.69 187 PHE A O 1
ATOM 1443 N N . SER A 1 188 ? 3.346 -28.797 -27.594 1 98.44 188 SER A N 1
ATOM 1444 C CA . SER A 1 188 ? 3.412 -30.109 -28.203 1 98.44 188 SER A CA 1
ATOM 1445 C C . SER A 1 188 ? 4.449 -30.141 -29.328 1 98.44 188 SER A C 1
ATOM 1447 O O . SER A 1 188 ? 5.184 -31.125 -29.469 1 98.44 188 SER A O 1
ATOM 1449 N N . GLU A 1 189 ? 4.43 -29.109 -30.109 1 98.19 189 GLU A N 1
ATOM 1450 C CA . GLU A 1 189 ? 5.441 -29 -31.156 1 98.19 189 GLU A CA 1
ATOM 1451 C C . GLU A 1 189 ? 6.848 -28.984 -30.562 1 98.19 189 GLU A C 1
ATOM 1453 O O . GLU A 1 189 ? 7.754 -29.641 -31.094 1 98.19 189 GLU A O 1
ATOM 1458 N N . TRP A 1 190 ? 7.059 -28.266 -29.516 1 98.25 190 TRP A N 1
ATOM 1459 C CA . TRP A 1 190 ? 8.352 -28.203 -28.844 1 98.25 190 TRP A CA 1
ATOM 1460 C C . TRP A 1 190 ? 8.75 -29.562 -28.297 1 98.25 190 TRP A C 1
ATOM 1462 O O . TRP A 1 190 ? 9.906 -29.984 -28.406 1 98.25 190 TRP A O 1
ATOM 1472 N N . HIS A 1 191 ? 7.832 -30.266 -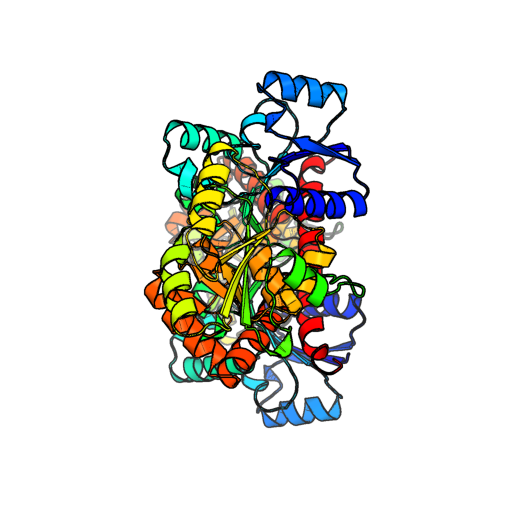27.703 1 97.88 191 HIS A N 1
ATOM 1473 C CA . HIS A 1 191 ? 8.078 -31.609 -27.156 1 97.88 191 HIS A CA 1
ATOM 1474 C C . HIS A 1 191 ? 8.57 -32.562 -28.25 1 97.88 191 HIS A C 1
ATOM 1476 O O . HIS A 1 191 ? 9.414 -33.406 -27.984 1 97.88 191 HIS A O 1
ATOM 1482 N N . ARG A 1 192 ? 8.047 -32.469 -29.438 1 97.38 192 ARG A N 1
ATOM 1483 C CA . ARG A 1 192 ? 8.477 -33.312 -30.531 1 97.38 192 ARG A CA 1
ATOM 1484 C C . ARG A 1 192 ? 9.945 -33.094 -30.875 1 97.38 192 ARG A C 1
ATOM 1486 O O . ARG A 1 192 ? 10.656 -34 -31.25 1 97.38 192 ARG A O 1
ATOM 1493 N N . GLU A 1 193 ? 10.312 -31.875 -30.672 1 96.88 193 GLU A N 1
ATOM 1494 C CA . GLU A 1 193 ? 11.719 -31.531 -30.891 1 96.88 193 GLU A CA 1
ATOM 1495 C C . GLU A 1 193 ? 12.578 -31.922 -29.688 1 96.88 193 GLU A C 1
ATOM 1497 O O . GLU A 1 193 ? 13.719 -32.375 -29.859 1 96.88 193 GLU A O 1
ATOM 1502 N N . GLU A 1 194 ? 12.062 -31.797 -28.547 1 96.44 194 GLU A N 1
ATOM 1503 C CA . GLU A 1 194 ? 12.742 -32.094 -27.297 1 96.44 194 GLU A CA 1
ATOM 1504 C C . GLU A 1 194 ? 11.867 -32.938 -26.375 1 96.44 194 GLU A C 1
ATOM 1506 O O . GLU A 1 194 ? 11.258 -32.406 -25.438 1 96.44 194 GLU A O 1
ATOM 1511 N N . PRO A 1 195 ? 11.992 -34.219 -26.453 1 95.94 195 PRO A N 1
ATOM 1512 C CA . PRO A 1 195 ? 11.055 -35.125 -25.797 1 95.94 195 PRO A CA 1
ATOM 1513 C C . PRO A 1 195 ? 11.18 -35.094 -24.266 1 95.94 195 PRO A C 1
ATOM 1515 O O . PRO A 1 195 ? 10.336 -35.688 -23.578 1 95.94 195 PRO A O 1
ATOM 1518 N N . ARG A 1 196 ? 12.148 -34.438 -23.781 1 96.38 196 ARG A N 1
ATOM 1519 C CA . ARG A 1 196 ? 12.336 -34.406 -22.344 1 96.38 196 ARG A CA 1
ATOM 1520 C C . ARG A 1 196 ? 11.445 -33.344 -21.688 1 96.38 196 ARG A C 1
ATOM 1522 O O . ARG A 1 196 ? 11.297 -33.312 -20.469 1 96.38 196 ARG A O 1
ATOM 1529 N N . VAL A 1 197 ? 10.914 -32.469 -22.438 1 97.81 197 VAL A N 1
ATOM 1530 C CA . VAL A 1 197 ? 10.141 -31.359 -21.859 1 97.81 197 VAL A CA 1
ATOM 1531 C C . VAL A 1 197 ? 8.664 -31.75 -21.797 1 97.81 197 VAL A C 1
ATOM 1533 O O . VAL A 1 197 ? 8.125 -32.344 -22.734 1 97.81 197 VAL A O 1
ATOM 1536 N N . TYR A 1 198 ? 7.973 -31.5 -20.672 1 98.5 198 TYR A N 1
ATOM 1537 C CA . TYR A 1 198 ? 6.555 -31.766 -20.469 1 98.5 198 TYR A CA 1
ATOM 1538 C C . TYR A 1 198 ? 5.863 -30.547 -19.844 1 98.5 198 TYR A C 1
ATOM 1540 O O . TYR A 1 198 ? 6.477 -29.812 -19.062 1 98.5 198 TYR A O 1
ATOM 1548 N N . MET A 1 199 ? 4.641 -30.312 -20.188 1 98.75 199 MET A N 1
ATOM 1549 C CA . MET A 1 199 ? 3.762 -29.406 -19.453 1 98.75 199 MET A CA 1
ATOM 1550 C C . MET A 1 199 ? 2.646 -30.156 -18.75 1 98.75 199 MET A C 1
ATOM 1552 O O . MET A 1 199 ? 1.923 -30.938 -19.391 1 98.75 199 MET A O 1
ATOM 1556 N N . VAL A 1 200 ? 2.52 -30 -17.484 1 98.69 200 VAL A N 1
ATOM 1557 C CA . VAL A 1 200 ? 1.466 -30.656 -16.719 1 98.69 200 VAL A CA 1
ATOM 1558 C C . VAL A 1 200 ? 0.478 -29.609 -16.203 1 98.69 200 VAL A C 1
ATOM 1560 O O . VAL A 1 200 ? 0.868 -28.672 -15.5 1 98.69 200 VAL A O 1
ATOM 1563 N N . ILE A 1 201 ? -0.739 -29.719 -16.578 1 98.5 201 ILE A N 1
ATOM 1564 C CA . ILE A 1 201 ? -1.829 -28.875 -16.094 1 98.5 201 ILE A CA 1
ATOM 1565 C C . ILE A 1 201 ? -2.443 -29.516 -14.852 1 98.5 201 ILE A C 1
ATOM 1567 O O . ILE A 1 201 ? -2.82 -30.688 -14.867 1 98.5 201 ILE A O 1
ATOM 1571 N N . VAL A 1 202 ? -2.475 -28.781 -13.766 1 97.31 202 VAL A N 1
ATOM 1572 C CA . VAL A 1 202 ? -3.016 -29.281 -12.508 1 97.31 202 VAL A CA 1
ATOM 1573 C C . VAL A 1 202 ? -4.133 -28.359 -12.016 1 97.31 202 VAL A C 1
ATOM 1575 O O . VAL A 1 202 ? -3.924 -27.156 -11.844 1 97.31 202 VAL A O 1
ATOM 1578 N N . GLY A 1 203 ? -5.301 -28.922 -11.742 1 94.06 203 GLY A N 1
ATOM 1579 C CA . GLY A 1 203 ? -6.355 -28.109 -11.148 1 94.06 203 GLY A CA 1
ATOM 1580 C C . GLY A 1 203 ? -7.715 -28.781 -11.195 1 94.06 203 GLY A C 1
ATOM 1581 O O . GLY A 1 203 ? -7.879 -29.828 -11.844 1 94.06 203 GLY A O 1
ATOM 1582 N N . PRO A 1 204 ? -8.609 -28.188 -10.508 1 93 204 PRO A N 1
ATOM 1583 C CA . PRO A 1 204 ? -9.938 -28.797 -10.398 1 93 204 PRO A CA 1
ATOM 1584 C C . PRO A 1 204 ? -10.812 -28.516 -11.625 1 93 204 PRO A C 1
ATOM 1586 O O . PRO A 1 204 ? -10.602 -27.531 -12.328 1 93 204 PRO A O 1
ATOM 1589 N N . GLU A 1 205 ? -11.766 -29.469 -11.789 1 92.62 205 GLU A N 1
ATOM 1590 C CA . GLU A 1 205 ? -12.852 -29.219 -12.734 1 92.62 205 GLU A CA 1
ATOM 1591 C C . GLU A 1 205 ? -13.82 -28.172 -12.203 1 92.62 205 GLU A C 1
ATOM 1593 O O . GLU A 1 205 ? -14.445 -28.375 -11.156 1 92.62 205 GLU A O 1
ATOM 1598 N N . VAL A 1 206 ? -13.922 -27.109 -12.836 1 88.25 206 VAL A N 1
ATOM 1599 C CA . VAL A 1 206 ? -14.789 -26.016 -12.406 1 88.25 206 VAL A CA 1
ATOM 1600 C C . VAL A 1 206 ? -15.961 -25.875 -13.375 1 88.25 206 VAL A C 1
ATOM 1602 O O . VAL A 1 206 ? -17.094 -25.656 -12.953 1 88.25 206 VAL A O 1
ATOM 1605 N N . ASP A 1 207 ? -15.664 -26.062 -14.648 1 89.75 207 ASP A N 1
ATOM 1606 C CA . ASP A 1 207 ? -16.625 -26.062 -15.75 1 89.75 207 ASP A CA 1
ATOM 1607 C C . ASP A 1 207 ? -16.594 -27.391 -16.5 1 89.75 207 ASP A C 1
ATOM 1609 O O . ASP A 1 207 ? -15.703 -27.609 -17.328 1 89.75 207 ASP A O 1
ATOM 1613 N N . PRO A 1 208 ? -17.578 -28.156 -16.297 1 92.06 208 PRO A N 1
ATOM 1614 C CA . PRO A 1 208 ? -17.562 -29.484 -16.891 1 92.06 208 PRO A CA 1
ATOM 1615 C C . PRO A 1 208 ? -17.469 -29.453 -18.406 1 92.06 208 PRO A C 1
ATOM 1617 O O . PRO A 1 208 ? -16.781 -30.281 -19 1 92.06 208 PRO A O 1
ATOM 1620 N N . VAL A 1 209 ? -18.203 -28.516 -19 1 94.94 209 VAL A N 1
ATOM 1621 C CA . VAL A 1 209 ? -18.203 -28.422 -20.453 1 94.94 209 VAL A CA 1
ATOM 1622 C C . VAL A 1 209 ? -16.812 -28.031 -20.938 1 94.94 209 VAL A C 1
ATOM 1624 O O . VAL A 1 209 ? -16.266 -28.672 -21.844 1 94.94 209 VAL A O 1
ATOM 1627 N N . PHE A 1 210 ? -16.281 -27.141 -20.344 1 95.25 210 PHE A N 1
ATOM 1628 C CA . PHE A 1 210 ? -14.961 -26.688 -20.734 1 95.25 210 PHE A CA 1
ATOM 1629 C C . PHE A 1 210 ? -13.906 -27.734 -20.406 1 95.25 210 PHE A C 1
ATOM 1631 O O . PHE A 1 210 ? -12.93 -27.906 -21.141 1 95.25 210 PHE A O 1
ATOM 1638 N N . THR A 1 211 ? -14.086 -28.438 -19.344 1 96 211 THR A N 1
ATOM 1639 C CA . THR A 1 211 ? -13.156 -29.484 -18.938 1 96 211 THR A CA 1
ATOM 1640 C C . THR A 1 211 ? -13.055 -30.562 -20.016 1 96 211 THR A C 1
ATOM 1642 O O . THR A 1 211 ? -11.969 -31.078 -20.281 1 96 211 THR A O 1
ATOM 1645 N N . ARG A 1 212 ? -14.164 -30.844 -20.562 1 96.81 212 ARG A N 1
ATOM 1646 C CA . ARG A 1 212 ? -14.156 -31.828 -21.641 1 96.81 212 ARG A CA 1
ATOM 1647 C C . ARG A 1 212 ? -13.305 -31.328 -22.812 1 96.81 212 ARG A C 1
ATOM 1649 O O . ARG A 1 212 ? -12.57 -32.125 -23.422 1 96.81 212 ARG A O 1
ATOM 1656 N N . GLU A 1 213 ? -13.461 -30.078 -23.047 1 97 213 GLU A N 1
ATOM 1657 C CA . GLU A 1 213 ? -12.656 -29.484 -24.109 1 97 213 GLU A CA 1
ATOM 1658 C C . GLU A 1 213 ? -11.164 -29.562 -23.781 1 97 213 GLU A C 1
ATOM 1660 O O . GLU A 1 213 ? -10.352 -29.875 -24.656 1 97 213 GLU A O 1
ATOM 1665 N N . VAL A 1 214 ? -10.828 -29.312 -22.578 1 97.5 214 VAL A N 1
ATOM 1666 C CA . VAL A 1 214 ? -9.438 -29.344 -22.141 1 97.5 214 VAL A CA 1
ATOM 1667 C C . VAL A 1 214 ? -8.891 -30.766 -22.234 1 97.5 214 VAL A C 1
ATOM 1669 O O . VAL A 1 214 ? -7.793 -30.984 -22.766 1 97.5 214 VAL A O 1
ATOM 1672 N N . LYS A 1 215 ? -9.633 -31.734 -21.781 1 97.44 215 LYS A N 1
ATOM 1673 C CA . LYS A 1 215 ? -9.219 -33.125 -21.812 1 97.44 215 LYS A CA 1
ATOM 1674 C C . LYS A 1 215 ? -8.961 -33.594 -23.25 1 97.44 215 LYS A C 1
ATOM 1676 O O . LYS A 1 215 ? -7.969 -34.25 -23.531 1 97.44 215 LYS A O 1
ATOM 1681 N N . ALA A 1 216 ? -9.844 -33.188 -24.156 1 97.19 216 ALA A N 1
ATOM 1682 C CA . ALA A 1 216 ? -9.695 -33.531 -25.562 1 97.19 216 ALA A CA 1
ATOM 1683 C C . ALA A 1 216 ? -8.438 -32.906 -26.156 1 97.19 216 ALA A C 1
ATOM 1685 O O . ALA A 1 216 ? -7.707 -33.531 -26.906 1 97.19 216 ALA A O 1
ATOM 1686 N N . GLY A 1 217 ? -8.219 -31.672 -25.844 1 96.94 217 GLY A N 1
ATOM 1687 C CA . GLY A 1 217 ? -7.035 -30.969 -26.328 1 96.94 217 GLY A CA 1
ATOM 1688 C C . GLY A 1 217 ? -5.738 -31.578 -25.828 1 96.94 217 GLY A C 1
ATOM 1689 O O . GLY A 1 217 ? -4.777 -31.719 -26.594 1 96.94 217 GLY A O 1
ATOM 1690 N N . VAL A 1 218 ? -5.703 -31.969 -24.609 1 97.44 218 VAL A N 1
ATOM 1691 C CA . VAL A 1 218 ? -4.52 -32.531 -23.984 1 97.44 218 VAL A CA 1
ATOM 1692 C C . VAL A 1 218 ? -4.246 -33.938 -24.562 1 97.44 218 VAL A C 1
ATOM 1694 O O . VAL A 1 218 ? -3.092 -34.281 -24.797 1 97.44 218 VAL A O 1
ATOM 1697 N N . ARG A 1 219 ? -5.277 -34.656 -24.781 1 95.62 219 ARG A N 1
ATOM 1698 C CA . ARG A 1 219 ? -5.145 -36.031 -25.312 1 95.62 219 ARG A CA 1
ATOM 1699 C C . ARG A 1 219 ? -4.484 -36 -26.688 1 95.62 219 ARG A C 1
ATOM 1701 O O . ARG A 1 219 ? -3.754 -36.906 -27.047 1 95.62 219 ARG A O 1
ATOM 1708 N N . ARG A 1 220 ? -4.664 -34.969 -27.422 1 96.06 220 ARG A N 1
ATOM 1709 C CA . ARG A 1 220 ? -4.164 -34.875 -28.781 1 96.06 220 ARG A CA 1
ATOM 1710 C C . ARG A 1 220 ? -2.764 -34.25 -28.812 1 96.06 220 ARG A C 1
ATOM 1712 O O . ARG A 1 220 ? -2.113 -34.25 -29.859 1 96.06 220 ARG A O 1
ATOM 1719 N N . ALA A 1 221 ? -2.326 -33.812 -27.734 1 97.38 221 ALA A N 1
ATOM 1720 C CA . ALA A 1 221 ? -1.073 -33.062 -27.688 1 97.38 221 ALA A CA 1
ATOM 1721 C C . ALA A 1 221 ? 0.021 -33.844 -26.984 1 97.38 221 ALA A C 1
ATOM 1723 O O . ALA A 1 221 ? -0.052 -34.094 -25.781 1 97.38 221 ALA A O 1
ATOM 1724 N N . ALA A 1 222 ? 1.013 -34.156 -27.75 1 97.06 222 ALA A N 1
ATOM 1725 C CA . ALA A 1 222 ? 2.15 -34.844 -27.156 1 97.06 222 ALA A CA 1
ATOM 1726 C C . ALA A 1 222 ? 2.877 -33.969 -26.156 1 97.06 222 ALA A C 1
ATOM 1728 O O . ALA A 1 222 ? 3.059 -32.781 -26.406 1 97.06 222 ALA A O 1
ATOM 1729 N N . GLY A 1 223 ? 3.211 -34.531 -25 1 97.94 223 GLY A N 1
ATOM 1730 C CA . GLY A 1 223 ? 4.027 -33.812 -24.047 1 97.94 223 GLY A CA 1
ATOM 1731 C C . GLY A 1 223 ? 3.211 -32.969 -23.078 1 97.94 223 GLY A C 1
ATOM 1732 O O . GLY A 1 223 ? 3.764 -32.344 -22.172 1 97.94 223 GLY A O 1
ATOM 1733 N N . VAL A 1 224 ? 1.906 -32.906 -23.266 1 98.56 224 VAL A N 1
ATOM 1734 C CA . VAL A 1 224 ? 1.027 -32.188 -22.359 1 98.56 224 VAL A CA 1
ATOM 1735 C C . VAL A 1 224 ? 0.185 -33.188 -21.562 1 98.56 224 VAL A C 1
ATOM 1737 O O . VAL A 1 224 ? -0.336 -34.156 -22.125 1 98.56 224 VAL A O 1
ATOM 1740 N N . ARG A 1 225 ? 0.125 -32.969 -20.219 1 98.44 225 ARG A N 1
ATOM 1741 C CA . ARG A 1 225 ? -0.601 -33.875 -19.328 1 98.44 225 ARG A CA 1
ATOM 1742 C C . ARG A 1 225 ? -1.558 -33.094 -18.422 1 98.44 225 ARG A C 1
ATOM 1744 O O . ARG A 1 225 ? -1.36 -31.906 -18.188 1 98.44 225 ARG A O 1
ATOM 1751 N N . LEU A 1 226 ? -2.596 -33.781 -18 1 98.25 226 LEU A N 1
ATOM 1752 C CA . LEU A 1 226 ? -3.598 -33.156 -17.125 1 98.25 226 LEU A CA 1
ATOM 1753 C C . LEU A 1 226 ? -3.773 -34 -15.859 1 98.25 226 LEU A C 1
ATOM 1755 O O . LEU A 1 226 ? -3.939 -35.219 -15.922 1 98.25 226 LEU A O 1
ATOM 1759 N N . LEU A 1 227 ? -3.662 -33.375 -14.695 1 97.44 227 LEU A N 1
ATOM 1760 C CA . LEU A 1 227 ? -3.912 -33.969 -13.398 1 97.44 227 LEU A CA 1
ATOM 1761 C C . LEU A 1 227 ? -4.996 -33.219 -12.633 1 97.44 227 LEU A C 1
ATOM 1763 O O . LEU A 1 227 ? -5.16 -32 -12.812 1 97.44 227 LEU A O 1
ATOM 1767 N N . PRO A 1 228 ? -5.758 -33.906 -11.852 1 95.19 228 PRO A N 1
ATOM 1768 C CA . PRO A 1 228 ? -6.75 -33.25 -11.016 1 95.19 228 PRO A CA 1
ATOM 1769 C C . PRO A 1 228 ? -6.113 -32.406 -9.914 1 95.19 228 PRO A C 1
ATOM 1771 O O . PRO A 1 228 ? -4.887 -32.281 -9.844 1 95.19 228 PRO A O 1
ATOM 1774 N N . GLU A 1 229 ? -6.949 -31.766 -9.148 1 93.31 229 GLU A N 1
ATOM 1775 C CA . GLU A 1 229 ? -6.488 -30.922 -8.047 1 93.31 229 GLU A CA 1
ATOM 1776 C C . GLU A 1 229 ? -5.688 -31.734 -7.035 1 93.31 229 GLU A C 1
ATOM 1778 O O . GLU A 1 229 ? -5.812 -32.969 -6.973 1 93.31 229 GLU A O 1
ATOM 1783 N N . MET A 1 230 ? -4.82 -31.047 -6.355 1 92.75 230 MET A N 1
ATOM 1784 C CA . MET A 1 230 ? -3.988 -31.609 -5.301 1 92.75 230 MET A CA 1
ATOM 1785 C C . MET A 1 230 ? -4.066 -30.781 -4.027 1 92.75 230 MET A C 1
ATOM 1787 O O . MET A 1 230 ? -4.426 -29.594 -4.078 1 92.75 230 MET A O 1
ATOM 1791 N N . ALA A 1 231 ? -3.764 -31.531 -2.932 1 92.06 231 ALA A N 1
ATOM 1792 C CA . ALA A 1 231 ? -3.627 -30.766 -1.692 1 92.06 231 ALA A CA 1
ATOM 1793 C C . ALA A 1 231 ? -2.531 -29.703 -1.815 1 92.06 231 ALA A C 1
ATOM 1795 O O . ALA A 1 231 ? -1.523 -29.922 -2.492 1 92.06 231 ALA A O 1
ATOM 1796 N N . GLN A 1 232 ? -2.738 -28.625 -1.148 1 92.19 232 GLN A N 1
ATOM 1797 C CA . GLN A 1 232 ? -1.868 -27.469 -1.301 1 92.19 232 GLN A CA 1
ATOM 1798 C C . GLN A 1 232 ? -0.414 -27.828 -1.012 1 92.19 232 GLN A C 1
ATOM 1800 O O . GLN A 1 232 ? 0.49 -27.438 -1.749 1 92.19 232 GLN A O 1
ATOM 1805 N N . GLY A 1 233 ? -0.177 -28.594 0.039 1 95.56 233 GLY A N 1
ATOM 1806 C CA . GLY A 1 233 ? 1.18 -29 0.364 1 95.56 233 GLY A CA 1
ATOM 1807 C C . GLY A 1 233 ? 1.837 -29.812 -0.736 1 95.56 233 GLY A C 1
ATOM 1808 O O . GLY A 1 233 ? 3.027 -29.656 -1.008 1 95.56 233 GLY A O 1
ATOM 1809 N N . ASP A 1 234 ? 1.1 -30.703 -1.306 1 97 234 ASP A N 1
ATOM 1810 C CA . ASP A 1 234 ? 1.601 -31.5 -2.424 1 97 234 ASP A CA 1
ATOM 1811 C C . ASP A 1 234 ? 1.884 -30.609 -3.639 1 97 234 ASP A C 1
ATOM 1813 O O . ASP A 1 234 ? 2.881 -30.812 -4.336 1 97 234 ASP A O 1
ATOM 1817 N N . LEU A 1 235 ? 0.983 -29.703 -3.836 1 96.5 235 LEU A N 1
ATOM 1818 C CA . LEU A 1 235 ? 1.176 -28.781 -4.949 1 96.5 235 LEU A CA 1
ATOM 1819 C C . LEU A 1 235 ? 2.451 -27.969 -4.766 1 96.5 235 LEU A C 1
ATOM 1821 O O . LEU A 1 235 ? 3.221 -27.781 -5.715 1 96.5 235 LEU A O 1
ATOM 1825 N N . HIS A 1 236 ? 2.707 -27.422 -3.59 1 97.62 236 HIS A N 1
ATOM 1826 C CA . HIS A 1 236 ? 3.93 -26.688 -3.291 1 97.62 236 HIS A CA 1
ATOM 1827 C C . HIS A 1 236 ? 5.164 -27.547 -3.533 1 97.62 236 HIS A C 1
ATOM 1829 O O . HIS A 1 236 ? 6.164 -27.062 -4.074 1 97.62 236 HIS A O 1
ATOM 1835 N N . ALA A 1 237 ? 5.07 -28.812 -3.107 1 98.19 237 ALA A N 1
ATOM 1836 C CA . ALA A 1 237 ? 6.191 -29.734 -3.312 1 98.19 237 ALA A CA 1
ATOM 1837 C C . ALA A 1 237 ? 6.43 -29.984 -4.801 1 98.19 237 ALA A C 1
ATOM 1839 O O . ALA A 1 237 ? 7.574 -30 -5.258 1 98.19 237 ALA A O 1
ATOM 1840 N N . ALA A 1 238 ? 5.367 -30.188 -5.52 1 97.94 238 ALA A N 1
ATOM 1841 C CA . ALA A 1 238 ? 5.48 -30.375 -6.965 1 97.94 238 ALA A CA 1
ATOM 1842 C C . ALA A 1 238 ? 6.117 -29.141 -7.621 1 97.94 238 ALA A C 1
ATOM 1844 O O . ALA A 1 238 ? 6.969 -29.281 -8.5 1 97.94 238 ALA A O 1
ATOM 1845 N N . LEU A 1 239 ? 5.719 -27.969 -7.203 1 97.75 239 LEU A N 1
ATOM 1846 C CA . LEU A 1 239 ? 6.281 -26.719 -7.715 1 97.75 239 LEU A CA 1
ATOM 1847 C C . LEU A 1 239 ? 7.789 -26.672 -7.473 1 97.75 239 LEU A C 1
ATOM 1849 O O . LEU A 1 239 ? 8.547 -26.297 -8.367 1 97.75 239 LEU A O 1
ATOM 1853 N N . LYS A 1 240 ? 8.211 -27.062 -6.391 1 96.88 240 LYS A N 1
ATOM 1854 C CA . LYS A 1 240 ? 9.625 -27.016 -6.047 1 96.88 240 LYS A CA 1
ATOM 1855 C C . LYS A 1 240 ? 10.453 -27.891 -6.977 1 96.88 240 LYS A C 1
ATOM 1857 O O . LYS A 1 240 ? 11.633 -27.625 -7.211 1 96.88 240 LYS A O 1
ATOM 1862 N N . HIS A 1 241 ? 9.82 -28.906 -7.434 1 96.19 241 HIS A N 1
ATOM 1863 C CA . HIS A 1 241 ? 10.547 -29.875 -8.25 1 96.19 241 HIS A CA 1
ATOM 1864 C C . HIS A 1 241 ? 10.484 -29.5 -9.727 1 96.19 241 HIS A C 1
ATOM 1866 O O . HIS A 1 241 ? 11.32 -29.953 -10.516 1 96.19 241 HIS A O 1
ATOM 1872 N N . CYS A 1 242 ? 9.508 -28.75 -10.117 1 97.5 242 CYS A N 1
ATOM 1873 C CA . CYS A 1 242 ? 9.336 -28.484 -11.539 1 97.5 242 CYS A CA 1
ATOM 1874 C C . CYS A 1 242 ? 10.367 -27.484 -12.031 1 97.5 242 CYS A C 1
ATOM 1876 O O . CYS A 1 242 ? 11.109 -26.906 -11.234 1 97.5 242 CYS A O 1
ATOM 1878 N N . SER A 1 243 ? 10.438 -27.328 -13.305 1 97.69 243 SER A N 1
ATOM 1879 C CA . SER A 1 243 ? 11.406 -26.422 -13.914 1 97.69 243 SER A CA 1
ATOM 1880 C C . SER A 1 243 ? 10.891 -24.984 -13.914 1 97.69 243 SER A C 1
ATOM 1882 O O . SER A 1 243 ? 11.68 -24.031 -13.82 1 97.69 243 SER A O 1
ATOM 1884 N N . ALA A 1 244 ? 9.586 -24.859 -14.07 1 98.69 244 ALA A N 1
ATOM 1885 C CA . ALA A 1 244 ? 9 -23.531 -14.062 1 98.69 244 ALA A CA 1
ATOM 1886 C C . ALA A 1 244 ? 7.488 -23.594 -13.883 1 98.69 244 ALA A C 1
ATOM 1888 O O . ALA A 1 244 ? 6.855 -24.578 -14.234 1 98.69 244 ALA A O 1
ATOM 1889 N N . LEU A 1 245 ? 6.961 -22.562 -13.273 1 98.88 245 LEU A N 1
ATOM 1890 C CA . LEU A 1 245 ? 5.52 -22.344 -13.258 1 98.88 245 LEU A CA 1
ATOM 1891 C C . LEU A 1 245 ? 5.066 -21.562 -14.484 1 98.88 245 LEU A C 1
ATOM 1893 O O . LEU A 1 245 ? 5.723 -20.594 -14.875 1 98.88 245 LEU A O 1
ATOM 1897 N N . VAL A 1 246 ? 3.934 -22 -15.023 1 98.88 246 VAL A N 1
ATOM 1898 C CA . VAL A 1 246 ? 3.35 -21.359 -16.203 1 98.88 246 VAL A CA 1
ATOM 1899 C C . VAL A 1 246 ? 1.992 -20.766 -15.836 1 98.88 246 VAL A C 1
ATOM 1901 O O . VAL A 1 246 ? 1.2 -21.391 -15.125 1 98.88 246 VAL A O 1
ATOM 1904 N N . ASN A 1 247 ? 1.766 -19.531 -16.25 1 98.75 247 ASN A N 1
ATOM 1905 C CA . ASN A 1 247 ? 0.46 -18.875 -16.156 1 98.75 247 ASN A CA 1
ATOM 1906 C C . ASN A 1 247 ? -0.017 -18.375 -17.516 1 98.75 247 ASN A C 1
ATOM 1908 O O . ASN A 1 247 ? 0.629 -17.531 -18.125 1 98.75 247 ASN A O 1
ATOM 1912 N N . SER A 1 248 ? -1.156 -18.891 -17.984 1 98.69 248 SER A N 1
ATOM 1913 C CA . SER A 1 248 ? -1.641 -18.562 -19.328 1 98.69 248 SER A CA 1
ATOM 1914 C C . SER A 1 248 ? -2.975 -17.828 -19.266 1 98.69 248 SER A C 1
ATOM 1916 O O . SER A 1 248 ? -3.684 -17.734 -20.266 1 98.69 248 SER A O 1
ATOM 1918 N N . SER A 1 249 ? -3.314 -17.25 -18.109 1 97.31 249 SER A N 1
ATOM 1919 C CA . SER A 1 249 ? -4.621 -16.641 -17.875 1 97.31 249 SER A CA 1
ATOM 1920 C C . SER A 1 249 ? -4.867 -15.469 -18.812 1 97.31 249 SER A C 1
ATOM 1922 O O . SER A 1 249 ? -3.936 -14.742 -19.172 1 97.31 249 SER A O 1
ATOM 1924 N N . VAL A 1 250 ? -6.188 -15.344 -19.188 1 95.75 250 VAL A N 1
ATOM 1925 C CA . VAL A 1 250 ? -6.609 -14.18 -19.969 1 95.75 250 VAL A CA 1
ATOM 1926 C C . VAL A 1 250 ? -6.781 -12.977 -19.047 1 95.75 250 VAL A C 1
ATOM 1928 O O . VAL A 1 250 ? -6.613 -11.828 -19.484 1 95.75 250 VAL A O 1
ATOM 1931 N N . SER A 1 251 ? -7.086 -13.273 -17.812 1 93.06 251 SER A N 1
ATOM 1932 C CA . SER A 1 251 ? -7.309 -12.234 -16.797 1 93.06 251 SER A CA 1
ATOM 1933 C C . SER A 1 251 ? -6.941 -12.727 -15.406 1 93.06 251 SER A C 1
ATOM 1935 O O . SER A 1 251 ? -7.219 -13.875 -15.055 1 93.06 251 SER A O 1
ATOM 1937 N N . GLU A 1 252 ? -6.27 -11.805 -14.648 1 92.69 252 GLU A N 1
ATOM 1938 C CA . GLU A 1 252 ? -5.879 -12.086 -13.273 1 92.69 252 GLU A CA 1
ATOM 1939 C C . GLU A 1 252 ? -6.055 -10.852 -12.391 1 92.69 252 GLU A C 1
ATOM 1941 O O . GLU A 1 252 ? -5.832 -9.727 -12.836 1 92.69 252 GLU A O 1
ATOM 1946 N N . GLY A 1 253 ? -6.559 -11.023 -11.203 1 90.81 253 GLY A N 1
ATOM 1947 C CA . GLY A 1 253 ? -6.324 -10.023 -10.18 1 90.81 253 GLY A CA 1
ATOM 1948 C C . GLY A 1 253 ? -4.906 -10.039 -9.641 1 90.81 253 GLY A C 1
ATOM 1949 O O . GLY A 1 253 ? -4.094 -9.18 -9.992 1 90.81 253 GLY A O 1
ATOM 1950 N N . MET A 1 254 ? -4.605 -11.07 -8.922 1 92.88 254 MET A N 1
ATOM 1951 C CA . MET A 1 254 ? -3.266 -11.406 -8.445 1 92.88 254 MET A CA 1
ATOM 1952 C C . MET A 1 254 ? -3.133 -12.906 -8.211 1 92.88 254 MET A C 1
ATOM 1954 O O . MET A 1 254 ? -3.727 -13.445 -7.277 1 92.88 254 MET A O 1
ATOM 1958 N N . SER A 1 255 ? -2.355 -13.484 -9.016 1 94.38 255 SER A N 1
ATOM 1959 C CA . SER A 1 255 ? -2.271 -14.945 -9 1 94.38 255 SER A CA 1
ATOM 1960 C C . SER A 1 255 ? -1.463 -15.438 -7.801 1 94.38 255 SER A C 1
ATOM 1962 O O . SER A 1 255 ? -0.252 -15.219 -7.734 1 94.38 255 SER A O 1
ATOM 1964 N N . ALA A 1 256 ? -2.111 -16.203 -6.992 1 93.25 256 ALA A N 1
ATOM 1965 C CA . ALA A 1 256 ? -1.427 -16.797 -5.848 1 93.25 256 ALA A CA 1
ATOM 1966 C C . ALA A 1 256 ? -0.375 -17.797 -6.301 1 93.25 256 ALA A C 1
ATOM 1968 O O . ALA A 1 256 ? 0.703 -17.891 -5.707 1 93.25 256 ALA A O 1
ATOM 1969 N N . ALA A 1 257 ? -0.678 -18.531 -7.344 1 95.62 257 ALA A N 1
ATOM 1970 C CA . ALA A 1 257 ? 0.239 -19.547 -7.836 1 95.62 257 ALA A CA 1
ATOM 1971 C C . ALA A 1 257 ? 1.564 -18.938 -8.273 1 95.62 257 ALA A C 1
ATOM 1973 O O . ALA A 1 257 ? 2.633 -19.5 -8.008 1 95.62 257 ALA A O 1
ATOM 1974 N N . VAL A 1 258 ? 1.485 -17.844 -8.938 1 97.62 258 VAL A N 1
ATOM 1975 C CA . VAL A 1 258 ? 2.68 -17.141 -9.383 1 97.62 258 VAL A CA 1
ATOM 1976 C C . VAL A 1 258 ? 3.516 -16.719 -8.18 1 97.62 258 VAL A C 1
ATOM 1978 O O . VAL A 1 258 ? 4.723 -16.953 -8.133 1 97.62 258 VAL A O 1
ATOM 1981 N N . LEU A 1 259 ? 2.873 -16.141 -7.215 1 96.81 259 LEU A N 1
ATOM 1982 C CA . LEU A 1 259 ? 3.564 -15.664 -6.02 1 96.81 259 LEU A CA 1
ATOM 1983 C C . LEU A 1 259 ? 4.133 -16.828 -5.219 1 96.81 259 LEU A C 1
ATOM 1985 O O . LEU A 1 259 ? 5.242 -16.734 -4.688 1 96.81 259 LEU A O 1
ATOM 1989 N N . GLU A 1 260 ? 3.404 -17.922 -5.148 1 96.81 260 GLU A N 1
ATOM 1990 C CA . GLU A 1 260 ? 3.879 -19.109 -4.461 1 96.81 260 GLU A CA 1
ATOM 1991 C C . GLU A 1 260 ? 5.117 -19.688 -5.141 1 96.81 260 GLU A C 1
ATOM 1993 O O . GLU A 1 260 ? 6.066 -20.094 -4.469 1 96.81 260 GLU A O 1
ATOM 1998 N N . ALA A 1 261 ? 5.094 -19.719 -6.414 1 98.44 261 ALA A N 1
ATOM 1999 C CA . ALA A 1 261 ? 6.254 -20.188 -7.16 1 98.44 261 ALA A CA 1
ATOM 2000 C C . ALA A 1 261 ? 7.484 -19.344 -6.863 1 98.44 261 ALA A C 1
ATOM 2002 O O . ALA A 1 261 ? 8.578 -19.859 -6.637 1 98.44 261 ALA A O 1
ATOM 2003 N N . MET A 1 262 ? 7.297 -18.016 -6.891 1 97.69 262 MET A N 1
ATOM 2004 C CA . MET A 1 262 ? 8.391 -17.109 -6.559 1 97.69 262 MET A CA 1
ATOM 2005 C C . MET A 1 262 ? 8.922 -17.391 -5.156 1 97.69 262 MET A C 1
ATOM 2007 O O . MET A 1 262 ? 10.133 -17.453 -4.949 1 97.69 262 MET A O 1
ATOM 2011 N N . ASP A 1 263 ? 8.07 -17.594 -4.258 1 97.06 263 ASP A N 1
ATOM 2012 C CA . ASP A 1 263 ? 8.438 -17.859 -2.869 1 97.06 263 ASP A CA 1
ATOM 2013 C C . ASP A 1 263 ? 9.242 -19.156 -2.756 1 97.06 263 ASP A C 1
ATOM 2015 O O . ASP A 1 263 ? 10.18 -19.234 -1.965 1 97.06 263 ASP A O 1
ATOM 2019 N N . LEU A 1 264 ? 8.914 -20.141 -3.547 1 98 264 LEU A N 1
ATOM 2020 C CA . LEU A 1 264 ? 9.516 -21.469 -3.506 1 98 264 LEU A CA 1
ATOM 2021 C C . LEU A 1 264 ? 10.805 -21.5 -4.324 1 98 264 LEU A C 1
ATOM 2023 O O . LEU A 1 264 ? 11.492 -22.516 -4.363 1 98 264 LEU A O 1
ATOM 2027 N N . GLY A 1 265 ? 11.109 -20.469 -4.965 1 97.69 265 GLY A N 1
ATOM 2028 C CA . GLY A 1 265 ? 12.312 -20.422 -5.777 1 97.69 265 GLY A CA 1
ATOM 2029 C C . GLY A 1 265 ? 12.156 -21.109 -7.113 1 97.69 265 GLY A C 1
ATOM 2030 O O . GLY A 1 265 ? 13.078 -21.797 -7.57 1 97.69 265 GLY A O 1
ATOM 2031 N N . VAL A 1 266 ? 11.047 -20.984 -7.68 1 98.31 266 VAL A N 1
ATOM 2032 C CA . VAL A 1 266 ? 10.75 -21.562 -8.984 1 98.31 266 VAL A CA 1
ATOM 2033 C C . VAL A 1 266 ? 10.562 -20.453 -10.016 1 98.31 266 VAL A C 1
ATOM 2035 O O . VAL A 1 266 ? 9.82 -19.5 -9.773 1 98.31 266 VAL A O 1
ATOM 2038 N N . PRO A 1 267 ? 11.219 -20.547 -11.195 1 98.56 267 PRO A N 1
ATOM 2039 C CA . PRO A 1 267 ? 11.016 -19.531 -12.227 1 98.56 267 PRO A CA 1
ATOM 2040 C C . PRO A 1 267 ? 9.57 -19.484 -12.734 1 98.56 267 PRO A C 1
ATOM 2042 O O . PRO A 1 267 ? 8.898 -20.516 -12.789 1 98.56 267 PRO A O 1
ATOM 2045 N N . VAL A 1 268 ? 9.18 -18.25 -13.148 1 98.81 268 VAL A N 1
ATOM 2046 C CA . VAL A 1 268 ? 7.797 -18.047 -13.578 1 98.81 268 VAL A CA 1
ATOM 2047 C C . VAL A 1 268 ? 7.773 -17.547 -15.016 1 98.81 268 VAL A C 1
ATOM 2049 O O . VAL A 1 268 ? 8.531 -16.641 -15.383 1 98.81 268 VAL A O 1
ATOM 2052 N N . LEU A 1 269 ? 6.996 -18.188 -15.844 1 98.88 269 LEU A N 1
ATOM 2053 C CA . LEU A 1 269 ? 6.59 -17.688 -17.156 1 98.88 269 LEU A CA 1
ATOM 2054 C C . LEU A 1 269 ? 5.094 -17.391 -17.188 1 98.88 269 LEU A C 1
ATOM 2056 O O . LEU A 1 269 ? 4.273 -18.281 -17 1 98.88 269 LEU A O 1
ATOM 2060 N N . ALA A 1 270 ? 4.734 -16.109 -17.375 1 98.88 270 ALA A N 1
ATOM 2061 C CA . ALA A 1 270 ? 3.328 -15.727 -17.312 1 98.88 270 ALA A CA 1
ATOM 2062 C C . ALA A 1 270 ? 2.916 -14.93 -18.547 1 98.88 270 ALA A C 1
ATOM 2064 O O . ALA A 1 270 ? 3.721 -14.18 -19.094 1 98.88 270 ALA A O 1
ATOM 2065 N N . ARG A 1 271 ? 1.655 -15.211 -18.938 1 98.69 271 ARG A N 1
ATOM 2066 C CA . ARG A 1 271 ? 1.108 -14.43 -20.047 1 98.69 271 ARG A CA 1
ATOM 2067 C C . ARG A 1 271 ? 1.094 -12.938 -19.703 1 98.69 271 ARG A C 1
ATOM 2069 O O . ARG A 1 271 ? 0.737 -12.547 -18.594 1 98.69 271 ARG A O 1
ATOM 2076 N N . ASN A 1 272 ? 1.466 -12.109 -20.719 1 98.12 272 ASN A N 1
ATOM 2077 C CA . ASN A 1 272 ? 1.574 -10.672 -20.5 1 98.12 272 ASN A CA 1
ATOM 2078 C C . ASN A 1 272 ? 0.204 -10 -20.5 1 98.12 272 ASN A C 1
ATOM 2080 O O . ASN A 1 272 ? -0.212 -9.414 -21.5 1 98.12 272 ASN A O 1
ATOM 2084 N N . ILE A 1 273 ? -0.427 -10.031 -19.391 1 95.5 273 ILE A N 1
ATOM 2085 C CA . ILE A 1 273 ? -1.68 -9.344 -19.094 1 95.5 273 ILE A CA 1
ATOM 2086 C C . ILE A 1 273 ? -1.497 -8.445 -17.875 1 95.5 273 ILE A C 1
ATOM 2088 O O . ILE A 1 273 ? -0.555 -8.617 -17.094 1 95.5 273 ILE A O 1
ATOM 2092 N N . PRO A 1 274 ? -2.336 -7.473 -17.641 1 90.12 274 PRO A N 1
ATOM 2093 C CA . PRO A 1 274 ? -2.139 -6.492 -16.578 1 90.12 274 PRO A CA 1
ATOM 2094 C C . PRO A 1 274 ? -1.968 -7.141 -15.203 1 90.12 274 PRO A C 1
ATOM 2096 O O . PRO A 1 274 ? -1.06 -6.773 -14.453 1 90.12 274 PRO A O 1
ATOM 2099 N N . GLY A 1 275 ? -2.77 -8.078 -14.898 1 92.56 275 GLY A N 1
ATOM 2100 C CA . GLY A 1 275 ? -2.676 -8.734 -13.602 1 92.56 275 GLY A CA 1
ATOM 2101 C C . GLY A 1 275 ? -1.341 -9.414 -13.375 1 92.56 275 GLY A C 1
ATOM 2102 O O . GLY A 1 275 ? -0.763 -9.312 -12.289 1 92.56 275 GLY A O 1
ATOM 2103 N N . ASN A 1 276 ? -0.827 -10.094 -14.352 1 96.44 276 ASN A N 1
ATOM 2104 C CA . ASN A 1 276 ? 0.465 -10.766 -14.242 1 96.44 276 ASN A CA 1
ATOM 2105 C C . ASN A 1 276 ? 1.617 -9.758 -14.266 1 96.44 276 ASN A C 1
ATOM 2107 O O . ASN A 1 276 ? 2.6 -9.922 -13.539 1 96.44 276 ASN A O 1
ATOM 2111 N N . ALA A 1 277 ? 1.474 -8.727 -15.078 1 93.81 277 ALA A N 1
ATOM 2112 C CA . ALA A 1 277 ? 2.514 -7.711 -15.203 1 93.81 277 ALA A CA 1
ATOM 2113 C C . ALA A 1 277 ? 2.648 -6.91 -13.914 1 93.81 277 ALA A C 1
ATOM 2115 O O . ALA A 1 277 ? 3.674 -6.266 -13.68 1 93.81 277 ALA A O 1
ATOM 2116 N N . ALA A 1 278 ? 1.645 -6.93 -13.125 1 90.25 278 ALA A N 1
ATOM 2117 C CA . ALA A 1 278 ? 1.694 -6.238 -11.836 1 90.25 278 ALA A CA 1
ATOM 2118 C C . ALA A 1 278 ? 2.619 -6.961 -10.859 1 90.25 278 ALA A C 1
ATOM 2120 O O . ALA A 1 278 ? 3.176 -6.34 -9.953 1 90.25 278 ALA A O 1
ATOM 2121 N N . VAL A 1 279 ? 2.881 -8.258 -11.086 1 93.56 279 VAL A N 1
ATOM 2122 C CA . VAL A 1 279 ? 3.641 -9.008 -10.086 1 93.56 279 VAL A CA 1
ATOM 2123 C C . VAL A 1 279 ? 4.898 -9.586 -10.727 1 93.56 279 VAL A C 1
ATOM 2125 O O . VAL A 1 279 ? 5.84 -9.977 -10.023 1 93.56 279 VAL A O 1
ATOM 2128 N N . VAL A 1 280 ? 4.902 -9.672 -12.023 1 96.56 280 VAL A N 1
ATOM 2129 C CA . VAL A 1 280 ? 6.062 -10.195 -12.742 1 96.56 280 VAL A CA 1
ATOM 2130 C C . VAL A 1 280 ? 6.719 -9.086 -13.547 1 96.56 280 VAL A C 1
ATOM 2132 O O . VAL A 1 280 ? 6.105 -8.531 -14.461 1 96.56 280 VAL A O 1
ATOM 2135 N N . THR A 1 281 ? 7.918 -8.773 -13.18 1 94.12 281 THR A N 1
ATOM 2136 C CA . THR A 1 281 ? 8.727 -7.887 -14.008 1 94.12 281 THR A CA 1
ATOM 2137 C C . THR A 1 281 ? 9.578 -8.68 -14.984 1 94.12 281 THR A C 1
ATOM 2139 O O . THR A 1 281 ? 10.445 -9.461 -14.57 1 94.12 281 THR A O 1
ATOM 2142 N N . HIS A 1 282 ? 9.359 -8.398 -16.25 1 96.44 282 HIS A N 1
ATOM 2143 C CA . HIS A 1 282 ? 9.984 -9.188 -17.312 1 96.44 282 HIS A CA 1
ATOM 2144 C C . HIS A 1 282 ? 11.508 -9.125 -17.203 1 96.44 282 HIS A C 1
ATOM 2146 O O . HIS A 1 282 ? 12.086 -8.039 -17.125 1 96.44 282 HIS A O 1
ATOM 2152 N N . GLU A 1 283 ? 12.117 -10.336 -17.078 1 95.81 283 GLU A N 1
ATOM 2153 C CA . GLU A 1 283 ? 13.555 -10.578 -17.062 1 95.81 283 GLU A CA 1
ATOM 2154 C C . GLU A 1 283 ? 14.172 -10.125 -15.742 1 95.81 283 GLU A C 1
ATOM 2156 O O . GLU A 1 283 ? 15.398 -10.062 -15.617 1 95.81 283 GLU A O 1
ATOM 2161 N N . VAL A 1 284 ? 13.328 -9.773 -14.828 1 94.12 284 VAL A N 1
ATOM 2162 C CA . VAL A 1 284 ? 13.805 -9.406 -13.5 1 94.12 284 VAL A CA 1
ATOM 2163 C C . VAL A 1 284 ? 13.312 -10.422 -12.469 1 94.12 284 VAL A C 1
ATOM 2165 O O . VAL A 1 284 ? 14.102 -11.188 -11.914 1 94.12 284 VAL A O 1
ATOM 2168 N N . THR A 1 285 ? 12.016 -10.547 -12.336 1 96.62 285 THR A N 1
ATOM 2169 C CA . THR A 1 285 ? 11.469 -11.477 -11.352 1 96.62 285 THR A CA 1
ATOM 2170 C C . THR A 1 285 ? 10.797 -12.664 -12.031 1 96.62 285 THR A C 1
ATOM 2172 O O . THR A 1 285 ? 10.367 -13.609 -11.367 1 96.62 285 THR A O 1
ATOM 2175 N N . GLY A 1 286 ? 10.711 -12.633 -13.32 1 98.19 286 GLY A N 1
ATOM 2176 C CA . GLY A 1 286 ? 10.109 -13.648 -14.172 1 98.19 286 GLY A CA 1
ATOM 2177 C C . GLY A 1 286 ? 10.094 -13.266 -15.641 1 98.19 286 GLY A C 1
ATOM 2178 O O . GLY A 1 286 ? 10.75 -12.305 -16.047 1 98.19 286 GLY A O 1
ATOM 2179 N N . LEU A 1 287 ? 9.422 -14.125 -16.438 1 98.81 287 LEU A N 1
ATOM 2180 C CA . LEU A 1 287 ? 9.344 -13.883 -17.875 1 98.81 287 LEU A CA 1
ATOM 2181 C C . LEU A 1 287 ? 7.895 -13.703 -18.312 1 98.81 287 LEU A C 1
ATOM 2183 O O . LEU A 1 287 ? 7.02 -14.477 -17.922 1 98.81 287 LEU A O 1
ATOM 2187 N N . LEU A 1 288 ? 7.684 -12.664 -19.062 1 98.75 288 LEU A N 1
ATOM 2188 C CA . LEU A 1 288 ? 6.367 -12.391 -19.641 1 98.75 288 LEU A CA 1
ATOM 2189 C C . LEU A 1 288 ? 6.352 -12.68 -21.141 1 98.75 288 LEU A C 1
ATOM 2191 O O . LEU A 1 288 ? 7.27 -12.297 -21.859 1 98.75 288 LEU A O 1
ATOM 2195 N N . PHE A 1 289 ? 5.328 -13.406 -21.547 1 98.88 289 PHE A N 1
ATOM 2196 C CA . PHE A 1 289 ? 5.199 -13.711 -22.969 1 98.88 289 PHE A CA 1
ATOM 2197 C C . PHE A 1 289 ? 3.873 -13.195 -23.516 1 98.88 289 PHE A C 1
ATOM 2199 O O . PHE A 1 289 ? 2.869 -13.172 -22.812 1 98.88 289 PHE A O 1
ATOM 2206 N N . ALA A 1 290 ? 3.83 -12.914 -24.781 1 98.19 290 ALA A N 1
ATOM 2207 C CA . ALA A 1 290 ? 2.637 -12.344 -25.406 1 98.19 290 ALA A CA 1
ATOM 2208 C C . ALA A 1 290 ? 1.847 -13.422 -26.141 1 98.19 290 ALA A C 1
ATOM 2210 O O . ALA A 1 290 ? 0.624 -13.32 -26.266 1 98.19 290 ALA A O 1
ATOM 2211 N N . ASP A 1 291 ? 2.604 -14.391 -26.672 1 98.31 291 ASP A N 1
ATOM 2212 C CA . ASP A 1 291 ? 1.972 -15.438 -27.469 1 98.31 291 ASP A CA 1
ATOM 2213 C C . ASP A 1 291 ? 2.688 -16.766 -27.281 1 98.31 291 ASP A C 1
ATOM 2215 O O . ASP A 1 291 ? 3.75 -16.828 -26.656 1 98.31 291 ASP A O 1
ATOM 2219 N N . PRO A 1 292 ? 2.1 -17.844 -27.75 1 98.69 292 PRO A N 1
ATOM 2220 C CA . PRO A 1 292 ? 2.648 -19.172 -27.531 1 98.69 292 PRO A CA 1
ATOM 2221 C C . PRO A 1 292 ? 4.062 -19.328 -28.078 1 98.69 292 PRO A C 1
ATOM 2223 O O . PRO A 1 292 ? 4.898 -20 -27.469 1 98.69 292 PRO A O 1
ATOM 2226 N N . GLN A 1 293 ? 4.367 -18.75 -29.188 1 98.31 293 GLN A N 1
ATOM 2227 C CA . GLN A 1 293 ? 5.699 -18.875 -29.781 1 98.31 293 GLN A CA 1
ATOM 2228 C C . GLN A 1 293 ? 6.75 -18.188 -28.906 1 98.31 293 GLN A C 1
ATOM 2230 O O . GLN A 1 293 ? 7.844 -18.734 -28.719 1 98.31 293 GLN A O 1
ATOM 2235 N N . GLU A 1 294 ? 6.359 -17.047 -28.469 1 98.62 294 GLU A N 1
ATOM 2236 C CA . GLU A 1 294 ? 7.273 -16.359 -27.562 1 98.62 294 GLU A CA 1
ATOM 2237 C C . GLU A 1 294 ? 7.461 -17.156 -26.266 1 98.62 294 GLU A C 1
ATOM 2239 O O . GLU A 1 294 ? 8.555 -17.156 -25.688 1 98.62 294 GLU A O 1
ATOM 2244 N N . PHE A 1 295 ? 6.457 -17.766 -25.828 1 98.81 295 PHE A N 1
ATOM 2245 C CA . PHE A 1 295 ? 6.582 -18.625 -24.656 1 98.81 295 PHE A CA 1
ATOM 2246 C C . PHE A 1 295 ? 7.656 -19.688 -24.891 1 98.81 295 PHE A C 1
ATOM 2248 O O . PHE A 1 295 ? 8.547 -19.859 -24.047 1 98.81 295 PHE A O 1
ATOM 2255 N N . VAL A 1 296 ? 7.523 -20.344 -25.938 1 98.69 296 VAL A N 1
ATOM 2256 C CA . VAL A 1 296 ? 8.453 -21.438 -26.234 1 98.69 296 VAL A CA 1
ATOM 2257 C C . VAL A 1 296 ? 9.875 -20.891 -26.312 1 98.69 296 VAL A C 1
ATOM 2259 O O . VAL A 1 296 ? 10.805 -21.5 -25.766 1 98.69 296 VAL A O 1
ATOM 2262 N N . GLN A 1 297 ? 10.031 -19.766 -26.906 1 98.5 297 GLN A N 1
ATOM 2263 C CA . GLN A 1 297 ? 11.344 -19.141 -27.016 1 98.5 297 GLN A CA 1
ATOM 2264 C C . GLN A 1 297 ? 11.93 -18.828 -25.641 1 98.5 297 GLN A C 1
ATOM 2266 O O . GLN A 1 297 ? 13.094 -19.141 -25.375 1 98.5 297 GLN A O 1
ATOM 2271 N N . LEU A 1 298 ? 11.148 -18.219 -24.828 1 98.75 298 LEU A N 1
ATOM 2272 C CA . LEU A 1 298 ? 11.594 -17.859 -23.5 1 98.75 298 LEU A CA 1
ATOM 2273 C C . LEU A 1 298 ? 11.852 -19.094 -22.641 1 98.75 298 LEU A C 1
ATOM 2275 O O . LEU A 1 298 ? 12.805 -19.125 -21.859 1 98.75 298 LEU A O 1
ATOM 2279 N N . ALA A 1 299 ? 11 -20.094 -22.797 1 98.62 299 ALA A N 1
ATOM 2280 C CA . ALA A 1 299 ? 11.164 -21.344 -22.047 1 98.62 299 ALA A CA 1
ATOM 2281 C C . ALA A 1 299 ? 12.461 -22.047 -22.422 1 98.62 299 ALA A C 1
ATOM 2283 O O . ALA A 1 299 ? 13.188 -22.531 -21.562 1 98.62 299 ALA A O 1
ATOM 2284 N N . LYS A 1 300 ? 12.742 -22.078 -23.688 1 98.19 300 LYS A N 1
ATOM 2285 C CA . LYS A 1 300 ? 13.992 -22.656 -24.156 1 98.19 300 LYS A CA 1
ATOM 2286 C C . LYS A 1 300 ? 15.195 -21.922 -23.562 1 98.19 300 LYS A C 1
ATOM 2288 O O . LYS A 1 300 ? 16.156 -22.531 -23.109 1 98.19 300 LYS A O 1
ATOM 2293 N N . ARG A 1 301 ? 15.078 -20.656 -23.609 1 98.06 301 ARG A N 1
ATOM 2294 C CA . ARG A 1 301 ? 16.156 -19.828 -23.062 1 98.06 301 ARG A CA 1
ATOM 2295 C C . ARG A 1 301 ? 16.344 -20.109 -21.578 1 98.06 301 ARG A C 1
ATOM 2297 O O . ARG A 1 301 ? 17.469 -20.25 -21.094 1 98.06 301 ARG A O 1
ATOM 2304 N N . LEU A 1 302 ? 15.273 -20.203 -20.844 1 97.88 302 LEU A N 1
ATOM 2305 C CA . LEU A 1 302 ? 15.312 -20.453 -19.406 1 97.88 302 LEU A CA 1
ATOM 2306 C C . LEU A 1 302 ? 15.992 -21.781 -19.094 1 97.88 302 LEU A C 1
ATOM 2308 O O . LEU A 1 302 ? 16.844 -21.859 -18.203 1 97.88 302 LEU A O 1
ATOM 2312 N N . VAL A 1 303 ? 15.703 -22.781 -19.859 1 95.5 303 VAL A N 1
ATOM 2313 C CA . VAL A 1 303 ? 16.219 -24.125 -19.641 1 95.5 303 VAL A CA 1
ATOM 2314 C C . VAL A 1 303 ? 17.719 -24.156 -19.984 1 95.5 303 VAL A C 1
ATOM 2316 O O . VAL A 1 303 ? 18.484 -24.891 -19.344 1 95.5 303 VAL A O 1
ATOM 2319 N N . SER A 1 304 ? 18.125 -23.297 -20.859 1 95.62 304 SER A N 1
ATOM 2320 C CA . SER A 1 304 ? 19.5 -23.359 -21.359 1 95.62 304 SER A CA 1
ATOM 2321 C C . SER A 1 304 ? 20.391 -22.359 -20.641 1 95.62 304 SER A C 1
ATOM 2323 O O . SER A 1 304 ? 21.625 -22.391 -20.812 1 95.62 304 SER A O 1
ATOM 2325 N N . ASP A 1 305 ? 19.859 -21.516 -19.859 1 96.31 305 ASP A N 1
ATOM 2326 C CA . ASP A 1 305 ? 20.641 -20.453 -19.234 1 96.31 305 ASP A CA 1
ATOM 2327 C C . ASP A 1 305 ? 20.484 -20.484 -17.703 1 96.31 305 ASP A C 1
ATOM 2329 O O . ASP A 1 305 ? 19.703 -19.734 -17.141 1 96.31 305 ASP A O 1
ATOM 2333 N N . PRO A 1 306 ? 21.312 -21.203 -17.094 1 95.81 306 PRO A N 1
ATOM 2334 C CA . PRO A 1 306 ? 21.234 -21.344 -15.641 1 95.81 306 PRO A CA 1
ATOM 2335 C C . PRO A 1 306 ? 21.422 -20 -14.914 1 95.81 306 PRO A C 1
ATOM 2337 O O . PRO A 1 306 ? 20.875 -19.812 -13.828 1 95.81 306 PRO A O 1
ATOM 2340 N N . ALA A 1 307 ? 22.156 -19.172 -15.484 1 96.75 307 ALA A N 1
ATOM 2341 C CA . ALA A 1 307 ? 22.375 -17.859 -14.875 1 96.75 307 ALA A CA 1
ATOM 2342 C C . ALA A 1 307 ? 21.094 -17.047 -14.859 1 96.75 307 ALA A C 1
ATOM 2344 O O . ALA A 1 307 ? 20.797 -16.359 -13.883 1 96.75 307 ALA A O 1
ATOM 2345 N N . LEU A 1 308 ? 20.406 -17.109 -15.953 1 96.94 308 LEU A N 1
ATOM 2346 C CA . LEU A 1 308 ? 19.109 -16.438 -16.031 1 96.94 308 LEU A CA 1
ATOM 2347 C C . LEU A 1 308 ? 18.156 -16.969 -14.969 1 96.94 308 LEU A C 1
ATOM 2349 O O . LEU A 1 308 ? 17.516 -16.203 -14.25 1 96.94 308 LEU A O 1
ATOM 2353 N N . GLU A 1 309 ? 18.094 -18.234 -14.859 1 97.31 309 GLU A N 1
ATOM 2354 C CA . GLU A 1 309 ? 17.219 -18.875 -13.891 1 97.31 309 GLU A CA 1
ATOM 2355 C C . GLU A 1 309 ? 17.547 -18.438 -12.469 1 97.31 309 GLU A C 1
ATOM 2357 O O . GLU A 1 309 ? 16.656 -18.062 -11.703 1 97.31 309 GLU A O 1
ATOM 2362 N N . LYS A 1 310 ? 18.812 -18.469 -12.172 1 97.31 310 LYS A N 1
ATOM 2363 C CA . LYS A 1 310 ? 19.266 -18.109 -10.836 1 97.31 310 LYS A CA 1
ATOM 2364 C C . LYS A 1 310 ? 18.891 -16.656 -10.5 1 97.31 310 LYS A C 1
ATOM 2366 O O . LYS A 1 310 ? 18.469 -16.359 -9.391 1 97.31 310 LYS A O 1
ATOM 2371 N N . GLY A 1 311 ? 19.078 -15.812 -11.461 1 96.19 311 GLY A N 1
ATOM 2372 C CA . GLY A 1 311 ? 18.75 -14.414 -11.273 1 96.19 311 GLY A CA 1
ATOM 2373 C C . GLY A 1 311 ? 17.266 -14.18 -11.055 1 96.19 311 GLY A C 1
ATOM 2374 O O . GLY A 1 311 ? 16.875 -13.469 -10.133 1 96.19 311 GLY A O 1
ATOM 2375 N N . LEU A 1 312 ? 16.438 -14.82 -11.875 1 97.19 312 LEU A N 1
ATOM 2376 C CA . LEU A 1 312 ? 14.984 -14.688 -11.766 1 97.19 312 LEU A CA 1
ATOM 2377 C C . LEU A 1 312 ? 14.484 -15.188 -10.414 1 97.19 312 LEU A C 1
ATOM 2379 O O . LEU A 1 312 ? 13.672 -14.531 -9.766 1 97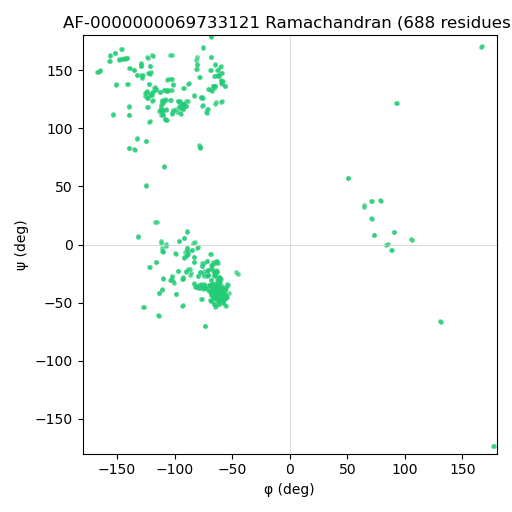.19 312 LEU A O 1
ATOM 2383 N N . VAL A 1 313 ? 15.016 -16.281 -10 1 97.56 313 VAL A N 1
ATOM 2384 C CA . VAL A 1 313 ? 14.586 -16.938 -8.773 1 97.56 313 VAL A CA 1
ATOM 2385 C C . VAL A 1 313 ? 14.969 -16.094 -7.562 1 97.56 313 VAL A C 1
ATOM 2387 O O . VAL A 1 313 ? 14.148 -15.867 -6.664 1 97.56 313 VAL A O 1
ATOM 2390 N N . ALA A 1 314 ? 16.156 -15.555 -7.562 1 94.81 314 ALA A N 1
ATOM 2391 C CA . ALA A 1 314 ? 16.641 -14.75 -6.441 1 94.81 314 ALA A CA 1
ATOM 2392 C C . ALA A 1 314 ? 15.812 -13.477 -6.297 1 94.81 314 ALA A C 1
ATOM 2394 O O . ALA A 1 314 ? 15.352 -13.148 -5.199 1 94.81 314 ALA A O 1
ATOM 2395 N N . ARG A 1 315 ? 15.586 -12.859 -7.367 1 92.88 315 ARG A N 1
ATOM 2396 C CA . ARG A 1 315 ? 14.859 -11.594 -7.34 1 92.88 315 ARG A CA 1
ATOM 2397 C C . ARG A 1 315 ? 13.367 -11.82 -7.09 1 92.88 315 ARG A C 1
ATOM 2399 O O . ARG A 1 315 ? 12.703 -10.992 -6.465 1 92.88 315 ARG A O 1
ATOM 2406 N N . GLY A 1 316 ? 12.852 -12.953 -7.629 1 95.25 316 GLY A N 1
ATOM 2407 C CA . GLY A 1 316 ? 11.469 -13.305 -7.328 1 95.25 316 GLY A CA 1
ATOM 2408 C C . GLY A 1 316 ? 11.227 -13.562 -5.852 1 95.25 316 GLY A C 1
ATOM 2409 O O . GLY A 1 316 ? 10.234 -13.094 -5.293 1 95.25 316 GLY A O 1
ATOM 2410 N N . ARG A 1 317 ? 12.125 -14.227 -5.25 1 94.06 317 ARG A N 1
ATOM 2411 C CA . ARG A 1 317 ? 12.016 -14.508 -3.824 1 94.06 317 ARG A CA 1
ATOM 2412 C C . ARG A 1 317 ? 12.117 -13.227 -3.002 1 94.06 317 ARG A C 1
ATOM 2414 O O . ARG A 1 317 ? 11.367 -13.039 -2.041 1 94.06 317 ARG A O 1
ATOM 2421 N N . GLU A 1 318 ? 13.031 -12.43 -3.391 1 89.56 318 GLU A N 1
ATOM 2422 C CA . GLU A 1 318 ? 13.195 -11.156 -2.699 1 89.56 318 GLU A CA 1
ATOM 2423 C C . GLU A 1 318 ? 11.938 -10.297 -2.82 1 89.56 318 GLU A C 1
ATOM 2425 O O . GLU A 1 318 ? 11.531 -9.648 -1.854 1 89.56 318 GLU A O 1
ATOM 2430 N N . TYR A 1 319 ? 11.367 -10.328 -3.928 1 92.81 319 TYR A N 1
ATOM 2431 C CA . TYR A 1 319 ? 10.141 -9.586 -4.188 1 92.81 319 TYR A CA 1
ATOM 2432 C C . TYR A 1 319 ? 9.016 -10.047 -3.271 1 92.81 319 TYR A C 1
ATOM 2434 O O . TYR A 1 319 ? 8.359 -9.234 -2.619 1 92.81 319 TYR A O 1
ATOM 2442 N N . VAL A 1 320 ? 8.789 -11.312 -3.217 1 94.5 320 VAL A N 1
ATOM 2443 C CA . VAL A 1 320 ? 7.703 -11.859 -2.408 1 94.5 320 VAL A CA 1
ATOM 2444 C C . VAL A 1 320 ? 7.977 -11.586 -0.93 1 94.5 320 VAL A C 1
ATOM 2446 O O . VAL A 1 320 ? 7.066 -11.211 -0.184 1 94.5 320 VAL A O 1
ATOM 2449 N N . ARG A 1 321 ? 9.148 -11.727 -0.549 1 90.06 321 ARG A N 1
ATOM 2450 C CA . ARG A 1 321 ? 9.531 -11.484 0.839 1 90.06 321 ARG A CA 1
ATOM 2451 C C . ARG A 1 321 ? 9.242 -10.047 1.24 1 90.06 321 ARG A C 1
ATOM 2453 O O . ARG A 1 321 ? 8.789 -9.781 2.357 1 90.06 321 ARG A O 1
ATOM 2460 N N . THR A 1 322 ? 9.445 -9.172 0.372 1 88.19 322 THR A N 1
ATOM 2461 C CA . THR A 1 322 ? 9.344 -7.75 0.665 1 88.19 322 THR A CA 1
ATOM 2462 C C . THR A 1 322 ? 7.887 -7.293 0.605 1 88.19 322 THR A C 1
ATOM 2464 O O . THR A 1 322 ? 7.426 -6.551 1.477 1 88.19 322 THR A O 1
ATOM 2467 N N . PHE A 1 323 ? 7.148 -7.859 -0.318 1 92.5 323 PHE A N 1
ATOM 2468 C CA . PHE A 1 323 ? 5.887 -7.203 -0.642 1 92.5 323 PHE A CA 1
ATOM 2469 C C . PHE A 1 323 ? 4.703 -8.102 -0.287 1 92.5 323 PHE A C 1
ATOM 2471 O O . PHE A 1 323 ? 3.562 -7.637 -0.244 1 92.5 323 PHE A O 1
ATOM 2478 N N . HIS A 1 324 ? 4.914 -9.336 -0.056 1 94.75 324 HIS A N 1
ATOM 2479 C CA . HIS A 1 324 ? 3.803 -10.266 0.1 1 94.75 324 HIS A CA 1
ATOM 2480 C C . HIS A 1 324 ? 3.889 -11.008 1.429 1 94.75 324 HIS A C 1
ATOM 2482 O O . HIS A 1 324 ? 3.715 -12.227 1.475 1 94.75 324 HIS A O 1
ATOM 2488 N N . SER A 1 325 ? 4.047 -10.258 2.463 1 90.69 325 SER A N 1
ATOM 2489 C CA . SER A 1 325 ? 4.125 -10.789 3.818 1 90.69 325 SER A CA 1
ATOM 2490 C C . SER A 1 325 ? 2.746 -11.172 4.348 1 90.69 325 SER A C 1
ATOM 2492 O O . SER A 1 325 ? 1.828 -10.344 4.34 1 90.69 325 SER A O 1
ATOM 2494 N N . TRP A 1 326 ? 2.719 -12.352 4.758 1 90.75 326 TRP A N 1
ATOM 2495 C CA . TRP A 1 326 ? 1.472 -12.828 5.348 1 90.75 326 TRP A CA 1
ATOM 2496 C C . TRP A 1 326 ? 1.139 -12.055 6.617 1 90.75 326 TRP A C 1
ATOM 2498 O O . TRP A 1 326 ? -0.032 -11.789 6.902 1 90.75 326 TRP A O 1
ATOM 2508 N N . GLN A 1 327 ? 2.049 -11.656 7.414 1 89 327 GLN A N 1
ATOM 2509 C CA . GLN A 1 327 ? 1.85 -10.906 8.648 1 89 327 GLN A CA 1
ATOM 2510 C C . GLN A 1 327 ? 1.273 -9.516 8.359 1 89 327 GLN A C 1
ATOM 2512 O O . GLN A 1 327 ? 0.404 -9.039 9.086 1 89 327 GLN A O 1
ATOM 2517 N N . MET A 1 328 ? 1.803 -8.938 7.32 1 90.12 328 MET A N 1
ATOM 2518 C CA . MET A 1 328 ? 1.313 -7.613 6.945 1 90.12 328 MET A CA 1
ATOM 2519 C C . MET A 1 328 ? -0.135 -7.68 6.477 1 90.12 328 MET A C 1
ATOM 2521 O O . MET A 1 328 ? -0.946 -6.82 6.828 1 90.12 328 MET A O 1
ATOM 2525 N N . GLU A 1 329 ? -0.411 -8.648 5.684 1 94.5 329 GLU A N 1
ATOM 2526 C CA . GLU A 1 329 ? -1.794 -8.836 5.258 1 94.5 329 GLU A CA 1
ATOM 2527 C C . GLU A 1 329 ? -2.721 -9.023 6.457 1 94.5 329 GLU A C 1
ATOM 2529 O O . GLU A 1 329 ? -3.797 -8.422 6.512 1 94.5 329 GLU A O 1
ATOM 2534 N N . ARG A 1 330 ? -2.287 -9.82 7.379 1 94.12 330 ARG A N 1
ATOM 2535 C CA . ARG A 1 330 ? -3.055 -10.07 8.594 1 94.12 330 ARG A CA 1
ATOM 2536 C C . ARG A 1 330 ? -3.334 -8.773 9.344 1 94.12 330 ARG A C 1
ATOM 2538 O O . ARG A 1 330 ? -4.48 -8.492 9.703 1 94.12 330 ARG A O 1
ATOM 2545 N N . ALA A 1 331 ? -2.32 -8 9.547 1 92.12 331 ALA A N 1
ATOM 2546 C CA . ALA A 1 331 ? -2.461 -6.742 10.273 1 92.12 331 ALA A CA 1
ATOM 2547 C C . ALA A 1 331 ? -3.443 -5.812 9.562 1 92.12 331 ALA A C 1
ATOM 2549 O O . ALA A 1 331 ? -4.273 -5.172 10.211 1 92.12 331 ALA A O 1
ATOM 2550 N N . THR A 1 332 ? -3.381 -5.773 8.297 1 93.44 332 THR A N 1
ATOM 2551 C CA . THR A 1 332 ? -4.234 -4.887 7.512 1 93.44 332 THR A CA 1
ATOM 2552 C C . THR A 1 332 ? -5.703 -5.273 7.664 1 93.44 332 THR A C 1
ATOM 2554 O O . THR A 1 332 ? -6.543 -4.434 7.984 1 93.44 332 THR A O 1
ATOM 2557 N N . TYR A 1 333 ? -6.004 -6.531 7.41 1 96 333 TYR A N 1
ATOM 2558 C CA . TYR A 1 333 ? -7.398 -6.953 7.469 1 96 333 TYR A CA 1
ATOM 2559 C C . TYR A 1 333 ? -7.949 -6.828 8.891 1 96 333 TYR A C 1
ATOM 2561 O O . TYR A 1 333 ? -9.109 -6.469 9.078 1 96 333 TYR A O 1
ATOM 2569 N N . GLN A 1 334 ? -7.156 -7.164 9.898 1 94.62 334 GLN A N 1
ATOM 2570 C CA . GLN A 1 334 ? -7.602 -6.984 11.281 1 94.62 334 GLN A CA 1
ATOM 2571 C C . GLN A 1 334 ? -7.902 -5.52 11.57 1 94.62 334 GLN A C 1
ATOM 2573 O O . GLN A 1 334 ? -8.906 -5.199 12.211 1 94.62 334 GLN A O 1
ATOM 2578 N N . HIS A 1 335 ? -7.078 -4.645 11.055 1 92.19 335 HIS A N 1
ATOM 2579 C CA . HIS A 1 335 ? -7.281 -3.211 11.227 1 92.19 335 HIS A CA 1
ATOM 2580 C C . HIS A 1 335 ? -8.547 -2.742 10.516 1 92.19 335 HIS A C 1
ATOM 2582 O O . HIS A 1 335 ? -9.391 -2.07 11.117 1 92.19 335 HIS A O 1
ATOM 2588 N N . LEU A 1 336 ? -8.695 -3.08 9.281 1 94.12 336 LEU A N 1
ATOM 2589 C CA . LEU A 1 336 ? -9.828 -2.627 8.484 1 94.12 336 LEU A CA 1
ATOM 2590 C C . LEU A 1 336 ? -11.148 -3.113 9.078 1 94.12 336 LEU A C 1
ATOM 2592 O O . LEU A 1 336 ? -12.117 -2.355 9.148 1 94.12 336 LEU A O 1
ATOM 2596 N N . VAL A 1 337 ? -11.141 -4.332 9.547 1 94.31 337 VAL A N 1
ATOM 2597 C CA . VAL A 1 337 ? -12.367 -4.895 10.109 1 94.31 337 VAL A CA 1
ATOM 2598 C C . VAL A 1 337 ? -12.703 -4.191 11.422 1 94.31 337 VAL A C 1
ATOM 2600 O O . VAL A 1 337 ? -13.875 -3.977 11.734 1 94.31 337 VAL A O 1
ATOM 2603 N N . ARG A 1 338 ? -11.695 -3.805 12.18 1 90.62 338 ARG A N 1
ATOM 2604 C CA . ARG A 1 338 ? -11.93 -3.045 13.398 1 90.62 338 ARG A CA 1
ATOM 2605 C C . ARG A 1 338 ? -12.609 -1.715 13.102 1 90.62 338 ARG A C 1
ATOM 2607 O O . ARG A 1 338 ? -13.391 -1.215 13.906 1 90.62 338 ARG A O 1
ATOM 2614 N N . THR A 1 339 ? -12.344 -1.173 11.969 1 87.94 339 THR A N 1
ATOM 2615 C CA . THR A 1 339 ? -12.914 0.118 11.602 1 87.94 339 THR A CA 1
ATOM 2616 C C . THR A 1 339 ? -14.383 -0.034 11.211 1 87.94 339 THR A C 1
ATOM 2618 O O . THR A 1 339 ? -15.109 0.956 11.117 1 87.94 339 THR A O 1
ATOM 2621 N N . LEU A 1 340 ? -14.875 -1.254 10.938 1 89 340 LEU A N 1
ATOM 2622 C CA . LEU A 1 340 ? -16.266 -1.467 10.586 1 89 340 LEU A CA 1
ATOM 2623 C C . LEU A 1 340 ? -17.172 -1.207 11.789 1 89 340 LEU A C 1
ATOM 2625 O O . LEU A 1 340 ? -18.281 -0.681 11.633 1 89 340 LEU A O 1
ATOM 2629 N N . VAL A 1 341 ? -16.781 -1.64 13.117 1 75.31 341 VAL A N 1
ATOM 2630 C CA . VAL A 1 341 ? -17.656 -1.546 14.273 1 75.31 341 VAL A CA 1
ATOM 2631 C C . VAL A 1 341 ? -17.312 -0.301 15.086 1 75.31 341 VAL A C 1
ATOM 2633 O O . VAL A 1 341 ? -18.141 0.19 15.867 1 75.31 341 VAL A O 1
ATOM 2636 N N . GLY A 1 342 ? -16.125 0.074 15.336 1 60.25 342 GLY A N 1
ATOM 2637 C CA . GLY A 1 342 ? -15.781 1.196 16.188 1 60.25 342 GLY A CA 1
ATOM 2638 C C . GLY A 1 342 ? -16.594 2.441 15.906 1 60.25 342 GLY A C 1
ATOM 2639 O O . GLY A 1 342 ? -16.594 3.391 16.688 1 60.25 342 GLY A O 1
ATOM 2640 N N . CYS A 1 343 ? -17.141 2.697 14.859 1 46.81 343 CYS A N 1
ATOM 2641 C CA . CYS A 1 343 ? -17.922 3.928 14.828 1 46.81 343 CYS A CA 1
ATOM 2642 C C . CYS A 1 343 ? -19.141 3.822 15.742 1 46.81 343 CYS A C 1
ATOM 2644 O O . CYS A 1 343 ? -19.875 4.793 15.914 1 46.81 343 CYS A O 1
ATOM 2646 N N . ALA A 1 344 ? -19.641 2.828 16.203 1 36.06 344 ALA A N 1
ATOM 2647 C CA . ALA A 1 344 ? -20.859 2.896 17 1 36.06 344 ALA A CA 1
ATOM 2648 C C . ALA A 1 344 ? -20.547 3.398 18.422 1 36.06 344 ALA A C 1
ATOM 2650 O O . ALA A 1 344 ? -21.453 3.887 19.109 1 36.06 344 ALA A O 1
ATOM 2651 N N . GLU A 1 345 ? -19.469 2.822 19.109 1 33.31 345 GLU A N 1
ATOM 2652 C CA . GLU A 1 345 ? -19.422 3.221 20.5 1 33.31 345 GLU A CA 1
ATOM 2653 C C . GLU A 1 345 ? -18.906 4.648 20.656 1 33.31 345 GLU A C 1
ATOM 2655 O O . GLU A 1 345 ? -18.781 5.152 21.766 1 33.31 345 GLU A O 1
ATOM 2660 N N . ASP A 1 346 ? -18.109 5.234 19.75 1 28.58 346 ASP A N 1
ATOM 2661 C CA . ASP A 1 346 ? -17.922 6.602 20.234 1 28.58 346 ASP A CA 1
ATOM 2662 C C . ASP A 1 346 ? -19.203 7.422 20.047 1 28.58 346 ASP A C 1
ATOM 2664 O O . ASP A 1 346 ? -19.844 7.336 19 1 28.58 346 ASP A O 1
ATOM 2668 N N . MET B 1 1 ? 18.938 -6.238 16.766 1 91.94 1 MET B N 1
ATOM 2669 C CA . MET B 1 1 ? 20.047 -5.68 15.992 1 91.94 1 MET B CA 1
ATOM 2670 C C . MET B 1 1 ? 20.266 -4.215 16.344 1 91.94 1 MET B C 1
ATOM 2672 O O . MET B 1 1 ? 19.391 -3.568 16.922 1 91.94 1 MET B O 1
ATOM 2676 N N . ARG B 1 2 ? 21.484 -3.744 16.094 1 95.56 2 ARG B N 1
ATOM 2677 C CA . ARG B 1 2 ? 21.812 -2.328 16.219 1 95.56 2 ARG B CA 1
ATOM 2678 C C . ARG B 1 2 ? 21.578 -1.586 14.914 1 95.56 2 ARG B C 1
ATOM 2680 O O . ARG B 1 2 ? 22.203 -1.884 13.898 1 95.56 2 ARG B O 1
ATOM 2687 N N . LEU B 1 3 ? 20.672 -0.607 14.961 1 97.19 3 LEU B N 1
ATOM 2688 C CA . LEU B 1 3 ? 20.219 0.073 13.75 1 97.19 3 LEU B CA 1
ATOM 2689 C C . LEU B 1 3 ? 20.594 1.551 13.789 1 97.19 3 LEU B C 1
ATOM 2691 O O . LEU B 1 3 ? 20.469 2.203 14.828 1 97.19 3 LEU B O 1
ATOM 2695 N N . LEU B 1 4 ? 21.094 2.043 12.711 1 97.19 4 LEU B N 1
ATOM 2696 C CA . LEU B 1 4 ? 21.328 3.473 12.539 1 97.19 4 LEU B CA 1
ATOM 2697 C C . LEU B 1 4 ? 20.188 4.133 11.789 1 97.19 4 LEU B C 1
ATOM 2699 O O . LEU B 1 4 ? 19.797 3.682 10.711 1 97.19 4 LEU B O 1
ATOM 2703 N N . LEU B 1 5 ? 19.609 5.113 12.383 1 97.44 5 LEU B N 1
ATOM 2704 C CA . LEU B 1 5 ? 18.594 5.945 11.727 1 97.44 5 LEU B CA 1
ATOM 2705 C C . LEU B 1 5 ? 19.172 7.328 11.406 1 97.44 5 LEU B C 1
ATOM 2707 O O . LEU B 1 5 ? 19.562 8.062 12.312 1 97.44 5 LEU B O 1
ATOM 2711 N N . LEU B 1 6 ? 19.25 7.602 10.102 1 96.12 6 LEU B N 1
ATOM 2712 C CA . LEU B 1 6 ? 19.781 8.875 9.641 1 96.12 6 LEU B CA 1
ATOM 2713 C C . LEU B 1 6 ? 18.672 9.773 9.102 1 96.12 6 LEU B C 1
ATOM 2715 O O . LEU B 1 6 ? 17.859 9.344 8.281 1 96.12 6 LEU B O 1
ATOM 2719 N N . ALA B 1 7 ? 18.547 10.953 9.617 1 95.12 7 ALA B N 1
ATOM 2720 C CA . ALA B 1 7 ? 17.609 11.961 9.156 1 95.12 7 ALA B CA 1
ATOM 2721 C C . ALA B 1 7 ? 18.062 13.367 9.523 1 95.12 7 ALA B C 1
ATOM 2723 O O . ALA B 1 7 ? 18.969 13.531 10.352 1 95.12 7 ALA B O 1
ATOM 2724 N N . VAL B 1 8 ? 17.578 14.336 8.812 1 91.25 8 VAL B N 1
ATOM 2725 C CA . VAL B 1 8 ? 17.781 15.703 9.289 1 91.25 8 VAL B CA 1
ATOM 2726 C C . VAL B 1 8 ? 16.906 15.961 10.508 1 91.25 8 VAL B C 1
ATOM 2728 O O . VAL B 1 8 ? 15.672 15.945 10.414 1 91.25 8 VAL B O 1
ATOM 2731 N N . LEU B 1 9 ? 17.562 16.141 11.648 1 89.62 9 LEU B N 1
ATOM 2732 C CA . LEU B 1 9 ? 16.844 16.125 12.914 1 89.62 9 LEU B CA 1
ATOM 2733 C C . LEU B 1 9 ? 16.766 17.516 13.523 1 89.62 9 LEU B C 1
ATOM 2735 O O . LEU B 1 9 ? 17.266 17.734 14.633 1 89.62 9 LEU B O 1
ATOM 2739 N N . ARG B 1 10 ? 16.047 18.438 12.906 1 83 10 ARG B N 1
ATOM 2740 C CA . ARG B 1 10 ? 15.742 19.703 13.562 1 83 10 ARG B CA 1
ATOM 2741 C C . ARG B 1 10 ? 14.531 19.562 14.477 1 83 10 ARG B C 1
ATOM 2743 O O . ARG B 1 10 ? 13.484 19.078 14.055 1 83 10 ARG B O 1
ATOM 2750 N N . PRO B 1 11 ? 14.641 19.953 15.688 1 78.81 11 PRO B N 1
ATOM 2751 C CA . PRO B 1 11 ? 13.555 19.734 16.641 1 78.81 11 PRO B CA 1
ATOM 2752 C C . PRO B 1 11 ? 12.227 20.328 16.172 1 78.81 11 PRO B C 1
ATOM 2754 O O . PRO B 1 11 ? 12.203 21.422 15.609 1 78.81 11 PRO B O 1
ATOM 2757 N N . HIS B 1 12 ? 11.148 19.562 16.344 1 78.06 12 HIS B N 1
ATOM 2758 C CA . HIS B 1 12 ? 9.766 19.969 16.125 1 78.06 12 HIS B CA 1
ATOM 2759 C C . HIS B 1 12 ? 9.469 20.141 14.641 1 78.06 12 HIS B C 1
ATOM 2761 O O . HIS B 1 12 ? 8.625 20.953 14.258 1 78.06 12 HIS B O 1
ATOM 2767 N N . THR B 1 13 ? 10.312 19.438 13.836 1 79.06 13 THR B N 1
ATOM 2768 C CA . THR B 1 13 ? 10.008 19.391 12.414 1 79.06 13 THR B CA 1
ATOM 2769 C C . THR B 1 13 ? 9.414 18.047 12.031 1 79.06 13 THR B C 1
ATOM 2771 O O . THR B 1 13 ? 9.477 17.094 12.805 1 79.06 13 THR B O 1
ATOM 2774 N N . GLY B 1 14 ? 8.781 18 10.875 1 84 14 GLY B N 1
ATOM 2775 C CA . GLY B 1 14 ? 8.148 16.781 10.398 1 84 14 GLY B CA 1
ATOM 2776 C C . GLY B 1 14 ? 9.109 15.609 10.289 1 84 14 GLY B C 1
ATOM 2777 O O . GLY B 1 14 ? 8.773 14.484 10.672 1 84 14 GLY B O 1
ATOM 2778 N N . ASN B 1 15 ? 10.297 15.867 9.852 1 87.12 15 ASN B N 1
ATOM 2779 C CA . ASN B 1 15 ? 11.305 14.82 9.719 1 87.12 15 ASN B CA 1
ATOM 2780 C C . ASN B 1 15 ? 11.695 14.242 11.078 1 87.12 15 ASN B C 1
ATOM 2782 O O . ASN B 1 15 ? 11.812 13.023 11.227 1 87.12 15 ASN B O 1
ATOM 2786 N N . ALA B 1 16 ? 11.906 15.133 11.961 1 89.06 16 ALA B N 1
ATOM 2787 C CA . ALA B 1 16 ? 12.312 14.688 13.289 1 89.06 16 ALA B CA 1
ATOM 2788 C C . ALA B 1 16 ? 11.219 13.859 13.953 1 89.06 16 ALA B C 1
ATOM 2790 O O . ALA B 1 16 ? 11.5 12.828 14.578 1 89.06 16 ALA B O 1
ATOM 2791 N N . VAL B 1 17 ? 10.016 14.305 13.766 1 87.5 17 VAL B N 1
ATOM 2792 C CA . VAL B 1 17 ? 8.875 13.602 14.359 1 87.5 17 VAL B CA 1
ATOM 2793 C C . VAL B 1 17 ? 8.734 12.227 13.719 1 87.5 17 VAL B C 1
ATOM 2795 O O . VAL B 1 17 ? 8.547 11.227 14.414 1 87.5 17 VAL B O 1
ATOM 2798 N N . THR B 1 18 ? 8.867 12.141 12.445 1 92.25 18 THR B N 1
ATOM 2799 C CA . THR B 1 18 ? 8.766 10.875 11.719 1 92.25 18 THR B CA 1
ATOM 2800 C C . THR B 1 18 ? 9.891 9.93 12.133 1 92.25 18 THR B C 1
ATOM 2802 O O . THR B 1 18 ? 9.648 8.742 12.391 1 92.25 18 THR B O 1
ATOM 2805 N N . ALA B 1 19 ? 11.117 10.484 12.188 1 94.94 19 ALA B N 1
ATOM 2806 C CA . ALA B 1 19 ? 12.273 9.664 12.555 1 94.94 19 ALA B CA 1
ATOM 2807 C C . ALA B 1 19 ? 12.102 9.078 13.953 1 94.94 19 ALA B C 1
ATOM 2809 O O . ALA B 1 19 ? 12.406 7.906 14.188 1 94.94 19 ALA B O 1
ATOM 2810 N N . GLN B 1 20 ? 11.633 9.922 14.852 1 93.44 20 GLN B N 1
ATOM 2811 C CA . GLN B 1 20 ? 11.406 9.461 16.219 1 93.44 20 GLN B CA 1
ATOM 2812 C C . GLN B 1 20 ? 10.336 8.375 16.266 1 93.44 20 GLN B C 1
ATOM 2814 O O . GLN B 1 20 ? 10.477 7.391 17 1 93.44 20 GLN B O 1
ATOM 2819 N N . ARG B 1 21 ? 9.289 8.539 15.555 1 93.69 21 ARG B N 1
ATOM 2820 C CA . ARG B 1 21 ? 8.211 7.559 15.508 1 93.69 21 ARG B CA 1
ATOM 2821 C C . ARG B 1 21 ? 8.711 6.227 14.953 1 93.69 21 ARG B C 1
ATOM 2823 O O . ARG B 1 21 ? 8.422 5.168 15.516 1 93.69 21 ARG B O 1
ATOM 2830 N N . VAL B 1 22 ? 9.461 6.238 13.898 1 96.06 22 VAL B N 1
ATOM 2831 C CA . VAL B 1 22 ? 10.016 5.027 13.297 1 96.06 22 VAL B CA 1
ATOM 2832 C C . VAL B 1 22 ? 10.953 4.344 14.289 1 96.06 22 VAL B C 1
ATOM 2834 O O . VAL B 1 22 ? 10.93 3.119 14.43 1 96.06 22 VAL B O 1
ATOM 2837 N N . A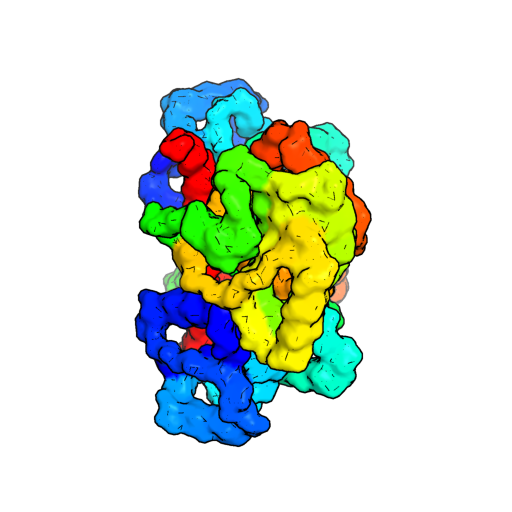RG B 1 23 ? 11.766 5.172 14.977 1 96.81 23 ARG B N 1
ATOM 2838 C CA . ARG B 1 23 ? 12.633 4.629 16.016 1 96.81 23 ARG B CA 1
ATOM 2839 C C . ARG B 1 23 ? 11.82 3.865 17.062 1 96.81 23 ARG B C 1
ATOM 2841 O O . ARG B 1 23 ? 12.172 2.746 17.438 1 96.81 23 ARG B O 1
ATOM 2848 N N . ASP B 1 24 ? 10.75 4.5 17.469 1 95.94 24 ASP B N 1
ATOM 2849 C CA . ASP B 1 24 ? 9.898 3.879 18.484 1 95.94 24 ASP B CA 1
ATOM 2850 C C . ASP B 1 24 ? 9.352 2.539 18 1 95.94 24 ASP B C 1
ATOM 2852 O O . ASP B 1 24 ? 9.297 1.57 18.75 1 95.94 24 ASP B O 1
ATOM 2856 N N . HIS B 1 25 ? 8.883 2.5 16.734 1 95.94 25 HIS B N 1
ATOM 2857 C CA . HIS B 1 25 ? 8.391 1.262 16.156 1 95.94 25 HIS B CA 1
ATOM 2858 C C . HIS B 1 25 ? 9.438 0.156 16.234 1 95.94 25 HIS B C 1
ATOM 2860 O O . HIS B 1 25 ? 9.133 -0.966 16.641 1 95.94 25 HIS B O 1
ATOM 2866 N N . LEU B 1 26 ? 10.656 0.483 15.898 1 96.94 26 LEU B N 1
ATOM 2867 C CA . LEU B 1 26 ? 11.711 -0.516 15.773 1 96.94 26 LEU B CA 1
ATOM 2868 C C . LEU B 1 26 ? 12.219 -0.946 17.141 1 96.94 26 LEU B C 1
ATOM 2870 O O . LEU B 1 26 ? 12.523 -2.123 17.359 1 96.94 26 LEU B O 1
ATOM 2874 N N . GLU B 1 27 ? 12.266 0.021 18.078 1 97.5 27 GLU B N 1
ATOM 2875 C CA . GLU B 1 27 ? 12.672 -0.319 19.438 1 97.5 27 GLU B CA 1
ATOM 2876 C C . GLU B 1 27 ? 11.641 -1.221 20.109 1 97.5 27 GLU B C 1
ATOM 2878 O O . GLU B 1 27 ? 12 -2.086 20.922 1 97.5 27 GLU B O 1
ATOM 2883 N N . ALA B 1 28 ? 10.43 -1.014 19.797 1 95.75 28 ALA B N 1
ATOM 2884 C CA . ALA B 1 28 ? 9.367 -1.861 20.344 1 95.75 28 ALA B CA 1
ATOM 2885 C C . ALA B 1 28 ? 9.531 -3.305 19.875 1 95.75 28 ALA B C 1
ATOM 2887 O O . ALA B 1 28 ? 9.047 -4.234 20.516 1 95.75 28 ALA B O 1
ATOM 2888 N N . ALA B 1 29 ? 10.188 -3.502 18.781 1 94.06 29 ALA B N 1
ATOM 2889 C CA . ALA B 1 29 ? 10.438 -4.844 18.266 1 94.06 29 ALA B CA 1
ATOM 2890 C C . ALA B 1 29 ? 11.734 -5.418 18.828 1 94.06 29 ALA B C 1
ATOM 2892 O O . ALA B 1 29 ? 12.156 -6.508 18.438 1 94.06 29 ALA B O 1
ATOM 2893 N N . GLY B 1 30 ? 12.461 -4.641 19.625 1 95.25 30 GLY B N 1
ATOM 2894 C CA . GLY B 1 30 ? 13.633 -5.16 20.312 1 95.25 30 GLY B CA 1
ATOM 2895 C C . GLY B 1 30 ? 14.945 -4.695 19.703 1 95.25 30 GLY B C 1
ATOM 2896 O O . GLY B 1 30 ? 16.016 -5.09 20.156 1 95.25 30 GLY B O 1
ATOM 2897 N N . HIS B 1 31 ? 14.906 -3.865 18.75 1 96.62 31 HIS B N 1
ATOM 2898 C CA . HIS B 1 31 ? 16.141 -3.348 18.156 1 96.62 31 HIS B CA 1
ATOM 2899 C C . HIS B 1 31 ? 16.719 -2.225 19 1 96.62 31 HIS B C 1
ATOM 2901 O O . HIS B 1 31 ? 16 -1.543 19.734 1 96.62 31 HIS B O 1
ATOM 2907 N N . ALA B 1 32 ? 18.016 -2.096 18.938 1 97.06 32 ALA B N 1
ATOM 2908 C CA . ALA B 1 32 ? 18.703 -0.934 19.484 1 97.06 32 ALA B CA 1
ATOM 2909 C C . ALA B 1 32 ? 18.953 0.116 18.406 1 97.06 32 ALA B C 1
ATOM 2911 O O . ALA B 1 32 ? 19.781 -0.095 17.516 1 97.06 32 ALA B O 1
ATOM 2912 N N . CYS B 1 33 ? 18.297 1.289 18.516 1 97.25 33 CYS B N 1
ATOM 2913 C CA . CYS B 1 33 ? 18.359 2.291 17.469 1 97.25 33 CYS B CA 1
ATOM 2914 C C . CYS B 1 33 ? 19.234 3.469 17.891 1 97.25 33 CYS B C 1
ATOM 2916 O O . CYS B 1 33 ? 19.109 3.959 19.016 1 97.25 33 CYS B O 1
ATOM 2918 N N . VAL B 1 34 ? 20.094 3.852 17 1 96.25 34 VAL B N 1
ATOM 2919 C CA . VAL B 1 34 ? 20.859 5.086 17.156 1 96.25 34 VAL B CA 1
ATOM 2920 C C . VAL B 1 34 ? 20.375 6.121 16.141 1 96.25 34 VAL B C 1
ATOM 2922 O O . VAL B 1 34 ? 20.562 5.945 14.938 1 96.25 34 VAL B O 1
ATOM 2925 N N . LEU B 1 35 ? 19.766 7.145 16.641 1 95.88 35 LEU B N 1
ATOM 2926 C CA . LEU B 1 35 ? 19.281 8.227 15.797 1 95.88 35 LEU B CA 1
ATOM 2927 C C . LEU B 1 35 ? 20.312 9.336 15.68 1 95.88 35 LEU B C 1
ATOM 2929 O O . LEU B 1 35 ? 20.766 9.883 16.688 1 95.88 35 LEU B O 1
ATOM 2933 N N . ARG B 1 36 ? 20.734 9.609 14.391 1 94.44 36 ARG B N 1
ATOM 2934 C CA . ARG B 1 36 ? 21.75 10.625 14.164 1 94.44 36 ARG B CA 1
ATOM 2935 C C . ARG B 1 36 ? 21.297 11.641 13.125 1 94.44 36 ARG B C 1
ATOM 2937 O O . ARG B 1 36 ? 20.594 11.289 12.172 1 94.44 36 ARG B O 1
ATOM 2944 N N . ASP B 1 37 ? 21.734 12.828 13.359 1 94.44 37 ASP B N 1
ATOM 2945 C CA . ASP B 1 37 ? 21.484 13.891 12.383 1 94.44 37 ASP B CA 1
ATOM 2946 C C . ASP B 1 37 ? 22.406 13.75 11.172 1 94.44 37 ASP B C 1
ATOM 2948 O O . ASP B 1 37 ? 23.641 13.75 11.312 1 94.44 37 ASP B O 1
ATOM 2952 N N . ALA B 1 38 ? 21.859 13.711 10.023 1 92.5 38 ALA B N 1
ATOM 2953 C CA . ALA B 1 38 ? 22.641 13.562 8.789 1 92.5 38 ALA B CA 1
ATOM 2954 C C . ALA B 1 38 ? 23.609 14.727 8.617 1 92.5 38 ALA B C 1
ATOM 2956 O O . ALA B 1 38 ? 24.688 14.562 8.039 1 92.5 38 ALA B O 1
ATOM 2957 N N . SER B 1 39 ? 23.25 15.859 9.133 1 88.5 39 SER B N 1
ATOM 2958 C CA . SER B 1 39 ? 24.062 17.062 8.984 1 88.5 39 SER B CA 1
ATOM 2959 C C . SER B 1 39 ? 25.328 16.969 9.828 1 88.5 39 SER B C 1
ATOM 2961 O O . SER B 1 39 ? 26.266 17.75 9.625 1 88.5 39 SER B O 1
ATOM 2963 N N . ASP B 1 40 ? 25.312 16.031 10.703 1 87.81 40 ASP B N 1
ATOM 2964 C CA . ASP B 1 40 ? 26.5 15.852 11.539 1 87.81 40 ASP B CA 1
ATOM 2965 C C . ASP B 1 40 ? 27.625 15.172 10.766 1 87.81 40 ASP B C 1
ATOM 2967 O O . ASP B 1 40 ? 28.766 15.164 11.211 1 87.81 40 ASP B O 1
ATOM 2971 N N . PHE B 1 41 ? 27.25 14.547 9.695 1 86.06 41 PHE B N 1
ATOM 2972 C CA . PHE B 1 41 ? 28.234 13.828 8.914 1 86.06 41 PHE B CA 1
ATOM 2973 C C . PHE B 1 41 ? 28.641 14.633 7.676 1 86.06 41 PHE B C 1
ATOM 2975 O O . PHE B 1 41 ? 27.781 15.055 6.902 1 86.06 41 PHE B O 1
ATOM 2982 N N . ASP B 1 42 ? 29.922 15.023 7.699 1 68.94 42 ASP B N 1
ATOM 2983 C CA . ASP B 1 42 ? 30.438 15.852 6.613 1 68.94 42 ASP B CA 1
ATOM 2984 C C . ASP B 1 42 ? 30.656 15.031 5.344 1 68.94 42 ASP B C 1
ATOM 2986 O O . ASP B 1 42 ? 30.578 15.562 4.234 1 68.94 42 ASP B O 1
ATOM 2990 N N . SER B 1 43 ? 31.109 13.812 5.645 1 72.88 43 SER B N 1
ATOM 2991 C CA . SER B 1 43 ? 31.5 12.977 4.512 1 72.88 43 SER B CA 1
ATOM 2992 C C . SER B 1 43 ? 31.156 11.516 4.762 1 72.88 43 SER B C 1
ATOM 2994 O O . SER B 1 43 ? 30.844 11.125 5.891 1 72.88 43 SER B O 1
ATOM 2996 N N . GLN B 1 44 ? 31.094 10.812 3.727 1 70.62 44 GLN B N 1
ATOM 2997 C CA . GLN B 1 44 ? 30.859 9.375 3.742 1 70.62 44 GLN B CA 1
ATOM 2998 C C . GLN B 1 44 ? 31.875 8.664 4.641 1 70.62 44 GLN B C 1
ATOM 3000 O O . GLN B 1 44 ? 31.5 7.773 5.414 1 70.62 44 GLN B O 1
ATOM 3005 N N . PRO B 1 45 ? 32.969 9.18 4.633 1 71.12 45 PRO B N 1
ATOM 3006 C CA . PRO B 1 45 ? 33.906 8.469 5.508 1 71.12 45 PRO B CA 1
ATOM 3007 C C . PRO B 1 45 ? 33.562 8.609 6.988 1 71.12 45 PRO B C 1
ATOM 3009 O O . PRO B 1 45 ? 33.781 7.676 7.766 1 71.12 45 PRO B O 1
ATOM 3012 N N . ASP B 1 46 ? 33 9.664 7.32 1 82.38 46 ASP B N 1
ATOM 3013 C CA . ASP B 1 46 ? 32.594 9.883 8.711 1 82.38 46 ASP B CA 1
ATOM 3014 C C . ASP B 1 46 ? 31.531 8.891 9.125 1 82.38 46 ASP B C 1
ATOM 3016 O O . ASP B 1 46 ? 31.562 8.359 10.242 1 82.38 46 ASP B O 1
ATOM 3020 N N . VAL B 1 47 ? 30.703 8.555 8.227 1 88.38 47 VAL B N 1
ATOM 3021 C CA . VAL B 1 47 ? 29.609 7.637 8.523 1 88.38 47 VAL B CA 1
ATOM 3022 C C . VAL B 1 47 ? 30.156 6.215 8.641 1 88.38 47 VAL B C 1
ATOM 3024 O O . VAL B 1 47 ? 29.719 5.441 9.492 1 88.38 47 VAL B O 1
ATOM 3027 N N . ALA B 1 48 ? 31.109 5.934 7.824 1 89.06 48 ALA B N 1
ATOM 3028 C CA . ALA B 1 48 ? 31.734 4.613 7.867 1 89.06 48 ALA B CA 1
ATOM 3029 C C . ALA B 1 48 ? 32.375 4.352 9.227 1 89.06 48 ALA B C 1
ATOM 3031 O O . ALA B 1 48 ? 32.219 3.271 9.797 1 89.06 48 ALA B O 1
ATOM 3032 N N . ASP B 1 49 ? 33.094 5.352 9.695 1 90.06 49 ASP B N 1
ATOM 3033 C CA . ASP B 1 49 ? 33.719 5.246 11 1 90.06 49 ASP B CA 1
ATOM 3034 C C . ASP B 1 49 ? 32.688 5.039 12.102 1 90.06 49 ASP B C 1
ATOM 3036 O O . ASP B 1 49 ? 32.906 4.242 13.016 1 90.06 49 ASP B O 1
ATOM 3040 N N . PHE B 1 50 ? 31.688 5.734 11.984 1 92.31 50 PHE B N 1
ATOM 3041 C CA . PHE B 1 50 ? 30.625 5.629 12.984 1 92.31 50 PHE B CA 1
ATOM 3042 C C . PHE B 1 50 ? 30 4.234 12.961 1 92.31 50 PHE B C 1
ATOM 3044 O O . PHE B 1 50 ? 29.781 3.639 14.016 1 92.31 50 PHE B O 1
ATOM 3051 N N . ILE B 1 51 ? 29.734 3.744 11.789 1 92.75 51 ILE B N 1
ATOM 3052 C CA . ILE B 1 51 ? 29.109 2.434 11.602 1 92.75 51 ILE B CA 1
ATOM 3053 C C . ILE B 1 51 ? 29.984 1.357 12.242 1 92.75 51 ILE B C 1
ATOM 3055 O O . ILE B 1 51 ? 29.484 0.496 12.969 1 92.75 51 ILE B O 1
ATOM 3059 N N . GLN B 1 52 ? 31.219 1.466 12.023 1 92.25 52 GLN B N 1
ATOM 3060 C CA . GLN B 1 52 ? 32.156 0.493 12.578 1 92.25 52 GLN B CA 1
ATOM 3061 C C . GLN B 1 52 ? 32.25 0.624 14.094 1 92.25 52 GLN B C 1
ATOM 3063 O O . GLN B 1 52 ? 32.188 -0.373 14.812 1 92.25 52 GLN B O 1
ATOM 3068 N N . ALA B 1 53 ? 32.406 1.793 14.547 1 93.19 53 ALA B N 1
ATOM 3069 C CA . ALA B 1 53 ? 32.594 2.057 15.977 1 93.19 53 ALA B CA 1
ATOM 3070 C C . ALA B 1 53 ? 31.359 1.679 16.781 1 93.19 53 ALA B C 1
ATOM 3072 O O . ALA B 1 53 ? 31.469 1.16 17.891 1 93.19 53 ALA B O 1
ATOM 3073 N N . ALA B 1 54 ? 30.234 1.876 16.219 1 93 54 ALA B N 1
ATOM 3074 C CA . ALA B 1 54 ? 28.969 1.667 16.953 1 93 54 ALA B CA 1
ATOM 3075 C C . ALA B 1 54 ? 28.453 0.246 16.75 1 93 54 ALA B C 1
ATOM 3077 O O . ALA B 1 54 ? 27.5 -0.171 17.406 1 93 54 ALA B O 1
ATOM 3078 N N . GLY B 1 55 ? 29.062 -0.471 15.805 1 94.19 55 GLY B N 1
ATOM 3079 C CA . GLY B 1 55 ? 28.609 -1.829 15.539 1 94.19 55 GLY B CA 1
ATOM 3080 C C . GLY B 1 55 ? 27.25 -1.888 14.859 1 94.19 55 GLY B C 1
ATOM 3081 O O . GLY B 1 55 ? 26.406 -2.695 15.234 1 94.19 55 GLY B O 1
ATOM 3082 N N . VAL B 1 56 ? 27 -0.993 14 1 95.25 56 VAL B N 1
ATOM 3083 C CA . VAL B 1 56 ? 25.734 -0.903 13.273 1 95.25 56 VAL B CA 1
ATOM 3084 C C . VAL B 1 56 ? 25.594 -2.09 12.328 1 95.25 56 VAL B C 1
ATOM 3086 O O . VAL B 1 56 ? 26.531 -2.41 11.586 1 95.25 56 VAL B O 1
ATOM 3089 N N . GLU B 1 57 ? 24.453 -2.707 12.375 1 95.31 57 GLU B N 1
ATOM 3090 C CA . GLU B 1 57 ? 24.219 -3.893 11.555 1 95.31 57 GLU B CA 1
ATOM 3091 C C . GLU B 1 57 ? 23.375 -3.559 10.336 1 95.31 57 GLU B C 1
ATOM 3093 O O . GLU B 1 57 ? 23.438 -4.262 9.32 1 95.31 57 GLU B O 1
ATOM 3098 N N . ALA B 1 58 ? 22.547 -2.559 10.406 1 96.5 58 ALA B N 1
ATOM 3099 C CA . ALA B 1 58 ? 21.688 -2.082 9.32 1 96.5 58 ALA B CA 1
ATOM 3100 C C . ALA B 1 58 ? 21.312 -0.616 9.523 1 96.5 58 ALA B C 1
ATOM 3102 O O . ALA B 1 58 ? 21.5 -0.065 10.609 1 96.5 58 ALA B O 1
ATOM 3103 N N . ALA B 1 59 ? 20.859 0.043 8.469 1 97.12 59 ALA B N 1
ATOM 3104 C CA . ALA B 1 59 ? 20.547 1.469 8.586 1 97.12 59 ALA B CA 1
ATOM 3105 C C . ALA B 1 59 ? 19.266 1.818 7.855 1 97.12 59 ALA B C 1
ATOM 3107 O O . ALA B 1 59 ? 18.828 1.087 6.961 1 97.12 59 ALA B O 1
ATOM 3108 N N . LEU B 1 60 ? 18.625 2.807 8.32 1 97.75 60 LEU B N 1
ATOM 3109 C CA . LEU B 1 60 ? 17.5 3.463 7.66 1 97.75 60 LEU B CA 1
ATOM 3110 C C . LEU B 1 60 ? 17.766 4.961 7.516 1 97.75 60 LEU B C 1
ATOM 3112 O O . LEU B 1 60 ? 18.203 5.613 8.469 1 97.75 60 LEU B O 1
ATOM 3116 N N . ALA B 1 61 ? 17.547 5.465 6.301 1 97.5 61 ALA B N 1
ATOM 3117 C CA . ALA B 1 61 ? 17.75 6.891 6.059 1 97.5 61 ALA B CA 1
ATOM 3118 C C . ALA B 1 61 ? 16.469 7.559 5.582 1 97.5 61 ALA B C 1
ATOM 3120 O O . ALA B 1 61 ? 15.781 7.039 4.699 1 97.5 61 ALA B O 1
ATOM 3121 N N . LEU B 1 62 ? 16.125 8.617 6.242 1 97.12 62 LEU B N 1
ATOM 3122 C CA . LEU B 1 62 ? 14.984 9.43 5.836 1 97.12 62 LEU B CA 1
ATOM 3123 C C . LEU B 1 62 ? 15.422 10.562 4.91 1 97.12 62 LEU B C 1
ATOM 3125 O O . LEU B 1 62 ? 16.172 11.453 5.32 1 97.12 62 LEU B O 1
ATOM 3129 N N . HIS B 1 63 ? 14.891 10.484 3.676 1 96.06 63 HIS B N 1
ATOM 3130 C CA . HIS B 1 63 ? 15.234 11.391 2.59 1 96.06 63 HIS B CA 1
ATOM 3131 C C . HIS B 1 63 ? 16.375 10.836 1.745 1 96.06 63 HIS B C 1
ATOM 3133 O O . HIS B 1 63 ? 17.484 10.625 2.25 1 96.06 63 HIS B O 1
ATOM 3139 N N . LEU B 1 64 ? 16.172 10.672 0.529 1 96.94 64 LEU B N 1
ATOM 3140 C CA . LEU B 1 64 ? 17.031 9.945 -0.393 1 96.94 64 LEU B CA 1
ATOM 3141 C C . LEU B 1 64 ? 18.359 10.68 -0.584 1 96.94 64 LEU B C 1
ATOM 3143 O O . LEU B 1 64 ? 19.422 10.062 -0.597 1 96.94 64 LEU B O 1
ATOM 3147 N N . HIS B 1 65 ? 18.328 12.016 -0.625 1 95.56 65 HIS B N 1
ATOM 3148 C CA . HIS B 1 65 ? 19.531 12.805 -0.878 1 95.56 65 HIS B CA 1
ATOM 3149 C C . HIS B 1 65 ? 20.203 13.211 0.426 1 95.56 65 HIS B C 1
ATOM 3151 O O . HIS B 1 65 ? 21.391 12.945 0.624 1 95.56 65 HIS B O 1
ATOM 3157 N N . ARG B 1 66 ? 19.5 13.797 1.333 1 93.38 66 ARG B N 1
ATOM 3158 C CA . ARG B 1 66 ? 20.094 14.422 2.51 1 93.38 66 ARG B CA 1
ATOM 3159 C C . ARG B 1 66 ? 20.688 13.375 3.453 1 93.38 66 ARG B C 1
ATOM 3161 O O . ARG B 1 66 ? 21.719 13.602 4.074 1 93.38 66 ARG B O 1
ATOM 3168 N N . ALA B 1 67 ? 20.047 12.227 3.553 1 95.5 67 ALA B N 1
ATOM 3169 C CA . ALA B 1 67 ? 20.516 11.188 4.461 1 95.5 67 ALA B CA 1
ATOM 3170 C C . ALA B 1 67 ? 21 9.961 3.684 1 95.5 67 ALA B C 1
ATOM 3172 O O . ALA B 1 67 ? 22.062 9.422 3.961 1 95.5 67 ALA B O 1
ATOM 3173 N N . GLY B 1 68 ? 20.281 9.578 2.646 1 95.88 68 GLY B N 1
ATOM 3174 C CA . GLY B 1 68 ? 20.547 8.352 1.913 1 95.88 68 GLY B CA 1
ATOM 3175 C C . GLY B 1 68 ? 21.922 8.328 1.265 1 95.88 68 GLY B C 1
ATOM 3176 O O . GLY B 1 68 ? 22.578 7.285 1.212 1 95.88 68 GLY B O 1
ATOM 3177 N N . ARG B 1 69 ? 22.375 9.422 0.79 1 94.19 69 ARG B N 1
ATOM 3178 C CA . ARG B 1 69 ? 23.625 9.508 0.045 1 94.19 69 ARG B CA 1
ATOM 3179 C C . ARG B 1 69 ? 24.812 9.117 0.92 1 94.19 69 ARG B C 1
ATOM 3181 O O . ARG B 1 69 ? 25.906 8.844 0.411 1 94.19 69 ARG B O 1
ATOM 3188 N N . LEU B 1 70 ? 24.656 9.047 2.18 1 94.19 70 LEU B N 1
ATOM 3189 C CA . LEU B 1 70 ? 25.75 8.812 3.111 1 94.19 70 LEU B CA 1
ATOM 3190 C C . LEU B 1 70 ? 25.969 7.316 3.322 1 94.19 70 LEU B C 1
ATOM 3192 O O . LEU B 1 70 ? 26.969 6.91 3.9 1 94.19 70 LEU B O 1
ATOM 3196 N N . LEU B 1 71 ? 25.094 6.445 2.771 1 94.19 71 LEU B N 1
ATOM 3197 C CA . LEU B 1 71 ? 25.078 5.059 3.229 1 94.19 71 LEU B CA 1
ATOM 3198 C C . LEU B 1 71 ? 25.766 4.141 2.229 1 94.19 71 LEU B C 1
ATOM 3200 O O . LEU B 1 71 ? 26.359 3.137 2.615 1 94.19 71 LEU B O 1
ATOM 3204 N N . PRO B 1 72 ? 25.734 4.445 0.931 1 93.12 72 PRO B N 1
ATOM 3205 C CA . PRO B 1 72 ? 26.312 3.51 -0.032 1 93.12 72 PRO B CA 1
ATOM 3206 C C . PRO B 1 72 ? 27.797 3.248 0.224 1 93.12 72 PRO B C 1
ATOM 3208 O O . PRO B 1 72 ? 28.531 4.16 0.614 1 93.12 72 PRO B O 1
ATOM 3211 N N . GLY B 1 73 ? 28.219 1.938 0.032 1 90.38 73 GLY B N 1
ATOM 3212 C CA . GLY B 1 73 ? 29.625 1.585 0.001 1 90.38 73 GLY B CA 1
ATOM 3213 C C . GLY B 1 73 ? 30.172 1.222 1.366 1 90.38 73 GLY B C 1
ATOM 3214 O O . GLY B 1 73 ? 31.391 1.028 1.521 1 90.38 73 GLY B O 1
ATOM 3215 N N . HIS B 1 74 ? 29.312 1.051 2.385 1 88.56 74 HIS B N 1
ATOM 3216 C CA . HIS B 1 74 ? 29.844 0.828 3.721 1 88.56 74 HIS B CA 1
ATOM 3217 C C . HIS B 1 74 ? 29.547 -0.587 4.207 1 88.56 74 HIS B C 1
ATOM 3219 O O . HIS B 1 74 ? 29.812 -0.919 5.363 1 88.56 74 HIS B O 1
ATOM 3225 N N . GLY B 1 75 ? 28.953 -1.423 3.436 1 87.31 75 GLY B N 1
ATOM 3226 C CA . GLY B 1 75 ? 28.812 -2.844 3.713 1 87.31 75 GLY B CA 1
ATOM 3227 C C . GLY B 1 75 ? 27.641 -3.162 4.621 1 87.31 75 GLY B C 1
ATOM 3228 O O . GLY B 1 75 ? 27.484 -4.301 5.074 1 87.31 75 GLY B O 1
ATOM 3229 N N . VAL B 1 76 ? 26.922 -2.209 5.039 1 93 76 VAL B N 1
ATOM 3230 C CA . VAL B 1 76 ? 25.734 -2.459 5.859 1 93 76 VAL B CA 1
ATOM 3231 C C . VAL B 1 76 ? 24.484 -2.32 5.004 1 93 76 VAL B C 1
ATOM 3233 O O . VAL B 1 76 ? 24.359 -1.39 4.203 1 93 76 VAL B O 1
ATOM 3236 N N . PRO B 1 77 ? 23.562 -3.309 5.129 1 95.44 77 PRO B N 1
ATOM 3237 C CA . PRO B 1 77 ? 22.297 -3.172 4.398 1 95.44 77 PRO B CA 1
ATOM 3238 C C . PRO B 1 77 ? 21.453 -2.004 4.895 1 95.44 77 PRO B C 1
ATOM 3240 O O . PRO B 1 77 ? 21.484 -1.672 6.082 1 95.44 77 PRO B O 1
ATOM 3243 N N . PHE B 1 78 ? 20.75 -1.368 3.949 1 97.19 78 PHE B N 1
ATOM 3244 C CA . PHE B 1 78 ? 19.969 -0.223 4.402 1 97.19 78 PHE B CA 1
ATOM 3245 C C . PHE B 1 78 ? 18.703 -0.068 3.568 1 97.19 78 PHE B C 1
ATOM 3247 O O . PHE B 1 78 ? 18.562 -0.682 2.506 1 97.19 78 PHE B O 1
ATOM 3254 N N . GLY B 1 79 ? 17.75 0.632 4.148 1 97.44 79 GLY B N 1
ATOM 3255 C CA . GLY B 1 79 ? 16.531 1.083 3.48 1 97.44 79 GLY B CA 1
ATOM 3256 C C . GLY B 1 79 ? 16.391 2.594 3.459 1 97.44 79 GLY B C 1
ATOM 3257 O O . GLY B 1 79 ? 17.094 3.299 4.191 1 97.44 79 GLY B O 1
ATOM 3258 N N . ILE B 1 80 ? 15.539 3.07 2.596 1 98.12 80 ILE B N 1
ATOM 3259 C CA . ILE B 1 80 ? 15.328 4.504 2.416 1 98.12 80 ILE B CA 1
ATOM 3260 C C . ILE B 1 80 ? 13.859 4.844 2.656 1 98.12 80 ILE B C 1
ATOM 3262 O O . ILE B 1 80 ? 12.969 4.102 2.242 1 98.12 80 ILE B O 1
ATOM 3266 N N . ILE B 1 81 ? 13.648 5.895 3.318 1 97.75 81 ILE B N 1
ATOM 3267 C CA . ILE B 1 81 ? 12.336 6.52 3.373 1 97.75 81 ILE B CA 1
ATOM 3268 C C . ILE B 1 81 ? 12.359 7.844 2.611 1 97.75 81 ILE B C 1
ATOM 3270 O O . ILE B 1 81 ? 13.125 8.75 2.955 1 97.75 81 ILE B O 1
ATOM 3274 N N . PHE B 1 82 ? 11.539 7.977 1.655 1 96.81 82 PHE B N 1
ATOM 3275 C CA . PHE B 1 82 ? 11.508 9.227 0.901 1 96.81 82 PHE B CA 1
ATOM 3276 C C . PHE B 1 82 ? 10.969 10.359 1.76 1 96.81 82 PHE B C 1
ATOM 3278 O O . PHE B 1 82 ? 10.078 10.148 2.59 1 96.81 82 PHE B O 1
ATOM 3285 N N . GLY B 1 83 ? 11.391 11.609 1.52 1 90.19 83 GLY B N 1
ATOM 3286 C CA . GLY B 1 83 ? 11 12.734 2.352 1 90.19 83 GLY B CA 1
ATOM 3287 C C . GLY B 1 83 ? 10.062 13.703 1.649 1 90.19 83 GLY B C 1
ATOM 3288 O O . GLY B 1 83 ? 9.383 14.5 2.299 1 90.19 83 GLY B O 1
ATOM 3289 N N . GLY B 1 84 ? 10.109 13.836 0.415 1 90.25 84 GLY B N 1
ATOM 3290 C CA . GLY B 1 84 ? 9.328 14.773 -0.374 1 90.25 84 GLY B CA 1
ATOM 3291 C C . GLY B 1 84 ? 10.172 15.586 -1.341 1 90.25 84 GLY B C 1
ATOM 3292 O O . GLY B 1 84 ? 10.141 15.344 -2.549 1 90.25 84 GLY B O 1
ATOM 3293 N N . THR B 1 85 ? 11.039 16.422 -0.719 1 91.56 85 THR B N 1
ATOM 3294 C CA . THR B 1 85 ? 11.836 17.297 -1.562 1 91.56 85 THR B CA 1
ATOM 3295 C C . THR B 1 85 ? 12.82 16.5 -2.408 1 91.56 85 THR B C 1
ATOM 3297 O O . THR B 1 85 ? 13.297 16.969 -3.441 1 91.56 85 THR B O 1
ATOM 3300 N N . ASP B 1 86 ? 13.164 15.312 -1.995 1 94.94 86 ASP B N 1
ATOM 3301 C CA . ASP B 1 86 ? 14 14.438 -2.816 1 94.94 86 ASP B CA 1
ATOM 3302 C C . ASP B 1 86 ? 13.32 14.133 -4.148 1 94.94 86 ASP B C 1
ATOM 3304 O O . ASP B 1 86 ? 13.953 14.227 -5.207 1 94.94 86 ASP B O 1
ATOM 3308 N N . LEU B 1 87 ? 12.062 13.922 -4.117 1 94.31 87 LEU B N 1
ATOM 3309 C CA . LEU B 1 87 ? 11.352 13.508 -5.32 1 94.31 87 LEU B CA 1
ATOM 3310 C C . LEU B 1 87 ? 10.703 14.703 -6.008 1 94.31 87 LEU B C 1
ATOM 3312 O O . LEU B 1 87 ? 10.438 14.664 -7.211 1 94.31 87 LEU B O 1
ATOM 3316 N N . ASN B 1 88 ? 10.461 15.773 -5.199 1 92.12 88 ASN B N 1
ATOM 3317 C CA . ASN B 1 88 ? 9.758 16.922 -5.758 1 92.12 88 ASN B CA 1
ATOM 3318 C C . ASN B 1 88 ? 10.734 17.969 -6.297 1 92.12 88 ASN B C 1
ATOM 3320 O O . ASN B 1 88 ? 10.391 18.75 -7.191 1 92.12 88 ASN B O 1
ATOM 3324 N N . GLU B 1 89 ? 11.922 18.031 -5.723 1 91.44 89 GLU B N 1
ATOM 3325 C CA . GLU B 1 89 ? 12.852 19.109 -6.035 1 91.44 89 GLU B CA 1
ATOM 3326 C C . GLU B 1 89 ? 14.211 18.562 -6.461 1 91.44 89 GLU B C 1
ATOM 3328 O O . GLU B 1 89 ? 14.641 18.781 -7.598 1 91.44 89 GLU B O 1
ATOM 3333 N N . ASP B 1 90 ? 14.789 17.75 -5.699 1 93.81 90 ASP B N 1
ATOM 3334 C CA . ASP B 1 90 ? 16.172 17.297 -5.898 1 93.81 90 ASP B CA 1
ATOM 3335 C C . ASP B 1 90 ? 16.297 16.484 -7.18 1 93.81 90 ASP B C 1
ATOM 3337 O O . ASP B 1 90 ? 17.359 16.453 -7.793 1 93.81 90 ASP B O 1
ATOM 3341 N N . VAL B 1 91 ? 15.297 15.852 -7.621 1 93.56 91 VAL B N 1
ATOM 3342 C CA . VAL B 1 91 ? 15.297 15.008 -8.812 1 93.56 91 VAL B CA 1
ATOM 3343 C C . VAL B 1 91 ? 15.602 15.859 -10.047 1 93.56 91 VAL B C 1
ATOM 3345 O O . VAL B 1 91 ? 16.094 15.344 -11.055 1 93.56 91 VAL B O 1
ATOM 3348 N N . ASN B 1 92 ? 15.359 17.125 -9.961 1 93.31 92 ASN B N 1
ATOM 3349 C CA . ASN B 1 92 ? 15.539 18.031 -11.102 1 93.31 92 ASN B CA 1
ATOM 3350 C C . ASN B 1 92 ? 17 18.469 -11.234 1 93.31 92 ASN B C 1
ATOM 3352 O O . ASN B 1 92 ? 17.375 19.094 -12.234 1 93.31 92 ASN B O 1
ATOM 3356 N N . ASP B 1 93 ? 17.797 18.188 -10.258 1 95.56 93 ASP B N 1
ATOM 3357 C CA . ASP B 1 93 ? 19.234 18.422 -10.297 1 95.56 93 ASP B CA 1
ATOM 3358 C C . ASP B 1 93 ? 19.969 17.172 -10.789 1 95.56 93 ASP B C 1
ATOM 3360 O O . ASP B 1 93 ? 19.969 16.125 -10.125 1 95.56 93 ASP B O 1
ATOM 3364 N N . GLY B 1 94 ? 20.641 17.297 -11.883 1 95.88 94 GLY B N 1
ATOM 3365 C CA . GLY B 1 94 ? 21.266 16.156 -12.539 1 95.88 94 GLY B CA 1
ATOM 3366 C C . GLY B 1 94 ? 22.234 15.398 -11.633 1 95.88 94 GLY B C 1
ATOM 3367 O O . GLY B 1 94 ? 22.219 14.164 -11.594 1 95.88 94 GLY B O 1
ATOM 3368 N N . GLU B 1 95 ? 23.047 16.094 -10.953 1 96 95 GLU B N 1
ATOM 3369 C CA . GLU B 1 95 ? 24.016 15.461 -10.062 1 96 95 GLU B CA 1
ATOM 3370 C C . GLU B 1 95 ? 23.312 14.742 -8.906 1 96 95 GLU B C 1
ATOM 3372 O O . GLU B 1 95 ? 23.672 13.609 -8.57 1 96 95 GLU B O 1
ATOM 3377 N N . LYS B 1 96 ? 22.359 15.406 -8.344 1 96.25 96 LYS B N 1
ATOM 3378 C CA . LYS B 1 96 ? 21.609 14.789 -7.262 1 96.25 96 LYS B CA 1
ATOM 3379 C C . LYS B 1 96 ? 20.828 13.578 -7.758 1 96.25 96 LYS B C 1
ATOM 3381 O O . LYS B 1 96 ? 20.75 12.555 -7.07 1 96.25 96 LYS B O 1
ATOM 3386 N N . HIS B 1 97 ? 20.297 13.711 -8.93 1 97 97 HIS B N 1
ATOM 3387 C CA . HIS B 1 97 ? 19.547 12.625 -9.539 1 97 97 HIS B CA 1
ATOM 3388 C C . HIS B 1 97 ? 20.391 11.367 -9.672 1 97 97 HIS B C 1
ATOM 3390 O O . HIS B 1 97 ? 19.953 10.281 -9.305 1 97 97 HIS B O 1
ATOM 3396 N N . GLN B 1 98 ? 21.562 11.57 -10.156 1 96.62 98 GLN B N 1
ATOM 3397 C CA . GLN B 1 98 ? 22.469 10.445 -10.352 1 96.62 98 GLN B CA 1
ATOM 3398 C C . GLN B 1 98 ? 22.875 9.828 -9.016 1 96.62 98 GLN B C 1
ATOM 3400 O O . GLN B 1 98 ? 22.906 8.602 -8.875 1 96.62 98 GLN B O 1
ATOM 3405 N N . ALA B 1 99 ? 23.141 10.688 -8.125 1 95.5 99 ALA B N 1
ATOM 3406 C CA . ALA B 1 99 ? 23.547 10.219 -6.801 1 95.5 99 ALA B CA 1
ATOM 3407 C C . ALA B 1 99 ? 22.422 9.438 -6.133 1 95.5 99 ALA B C 1
ATOM 3409 O O . ALA B 1 99 ? 22.641 8.375 -5.555 1 95.5 99 ALA B O 1
ATOM 3410 N N . MET B 1 100 ? 21.25 9.969 -6.219 1 97.75 100 MET B N 1
ATOM 3411 C CA . MET B 1 100 ? 20.078 9.32 -5.637 1 97.75 100 MET B CA 1
ATOM 3412 C C . MET B 1 100 ? 19.812 7.973 -6.309 1 97.75 100 MET B C 1
ATOM 3414 O O . MET B 1 100 ? 19.453 7.004 -5.641 1 97.75 100 MET B O 1
ATOM 3418 N N . GLY B 1 101 ? 20 7.906 -7.586 1 97.5 101 GLY B N 1
ATOM 3419 C CA . GLY B 1 101 ? 19.859 6.648 -8.305 1 97.5 101 GLY B CA 1
ATOM 3420 C C . GLY B 1 101 ? 20.812 5.574 -7.801 1 97.5 101 GLY B C 1
ATOM 3421 O O . GLY B 1 101 ? 20.422 4.41 -7.68 1 97.5 101 GLY B O 1
ATOM 3422 N N . ARG B 1 102 ? 22.016 5.961 -7.504 1 96.38 102 ARG B N 1
ATOM 3423 C CA . ARG B 1 102 ? 23.016 5.031 -6.984 1 96.38 102 ARG B CA 1
ATOM 3424 C C . ARG B 1 102 ? 22.609 4.523 -5.602 1 96.38 102 ARG B C 1
ATOM 3426 O O . ARG B 1 102 ? 22.828 3.352 -5.281 1 96.38 102 ARG B O 1
ATOM 3433 N N . VAL B 1 103 ? 22.062 5.426 -4.824 1 97.25 103 VAL B N 1
ATOM 3434 C CA . VAL B 1 103 ? 21.594 5.027 -3.502 1 97.25 103 VAL B CA 1
ATOM 3435 C C . VAL B 1 103 ? 20.516 3.951 -3.639 1 97.25 103 VAL B C 1
ATOM 3437 O O . VAL B 1 103 ? 20.562 2.928 -2.955 1 97.25 103 VAL B O 1
ATOM 3440 N N . LEU B 1 104 ? 19.594 4.125 -4.57 1 96.94 104 LEU B N 1
ATOM 3441 C CA . LEU B 1 104 ? 18.469 3.199 -4.75 1 96.94 104 LEU B CA 1
ATOM 3442 C C . LEU B 1 104 ? 18.953 1.876 -5.336 1 96.94 104 LEU B C 1
ATOM 3444 O O . LEU B 1 104 ? 18.344 0.833 -5.113 1 96.94 104 LEU B O 1
ATOM 3448 N N . GLN B 1 105 ? 20.047 1.945 -6.047 1 94.88 105 GLN B N 1
ATOM 3449 C CA . GLN B 1 105 ? 20.625 0.71 -6.57 1 94.88 105 GLN B CA 1
ATOM 3450 C C . GLN B 1 105 ? 21.062 -0.212 -5.441 1 94.88 105 GLN B C 1
ATOM 3452 O O . GLN B 1 105 ? 20.891 -1.428 -5.516 1 94.88 105 GLN B O 1
ATOM 3457 N N . GLU B 1 106 ? 21.578 0.346 -4.438 1 94.69 106 GLU B N 1
ATOM 3458 C CA . GLU B 1 106 ? 22.141 -0.443 -3.348 1 94.69 106 GLU B CA 1
ATOM 3459 C C . GLU B 1 106 ? 21.109 -0.69 -2.252 1 94.69 106 GLU B C 1
ATOM 3461 O O . GLU B 1 106 ? 21.172 -1.697 -1.544 1 94.69 106 GLU B O 1
ATOM 3466 N N . ALA B 1 107 ? 20.172 0.224 -2.09 1 96.12 107 ALA B N 1
ATOM 3467 C CA . ALA B 1 107 ? 19.172 0.089 -1.032 1 96.12 107 ALA B CA 1
ATOM 3468 C C . ALA B 1 107 ? 18.375 -1.209 -1.185 1 96.12 107 ALA B C 1
ATOM 3470 O O . ALA B 1 107 ? 18.031 -1.6 -2.299 1 96.12 107 ALA B O 1
ATOM 3471 N N . ARG B 1 108 ? 18.094 -1.863 -0.067 1 93.31 108 ARG B N 1
ATOM 3472 C CA . ARG B 1 108 ? 17.328 -3.105 -0.096 1 93.31 108 ARG B CA 1
ATOM 3473 C C . ARG B 1 108 ? 15.844 -2.828 -0.323 1 93.31 108 ARG B C 1
ATOM 3475 O O . ARG B 1 108 ? 15.148 -3.637 -0.935 1 93.31 108 ARG B O 1
ATOM 3482 N N . PHE B 1 109 ? 15.414 -1.743 0.22 1 95.12 109 PHE B N 1
ATOM 3483 C CA . PHE B 1 109 ? 14.055 -1.282 -0.019 1 95.12 109 PHE B CA 1
ATOM 3484 C C . PHE B 1 109 ? 13.969 0.234 0.098 1 95.12 109 PHE B C 1
ATOM 3486 O O . PHE B 1 109 ? 14.898 0.88 0.579 1 95.12 109 PHE B O 1
ATOM 3493 N N . ALA B 1 110 ? 12.883 0.753 -0.396 1 97.38 110 ALA B N 1
ATOM 3494 C CA . ALA B 1 110 ? 12.508 2.146 -0.184 1 97.38 110 ALA B CA 1
ATOM 3495 C C . ALA B 1 110 ? 11.023 2.264 0.168 1 97.38 110 ALA B C 1
ATOM 3497 O O . ALA B 1 110 ? 10.227 1.399 -0.196 1 97.38 110 ALA B O 1
ATOM 3498 N N . VAL B 1 111 ? 10.703 3.279 0.951 1 97.31 111 VAL B N 1
ATOM 3499 C CA . VAL B 1 111 ? 9.32 3.479 1.384 1 97.31 111 VAL B CA 1
ATOM 3500 C C . VAL B 1 111 ? 8.812 4.828 0.883 1 97.31 111 VAL B C 1
ATOM 3502 O O . VAL B 1 111 ? 9.453 5.859 1.092 1 97.31 111 VAL B O 1
ATOM 3505 N N . ALA B 1 112 ? 7.73 4.777 0.167 1 95.88 112 ALA B N 1
ATOM 3506 C CA . ALA B 1 112 ? 6.992 5.973 -0.232 1 95.88 112 ALA B CA 1
ATOM 3507 C C . ALA B 1 112 ? 5.742 6.156 0.625 1 95.88 112 ALA B C 1
ATOM 3509 O O . ALA B 1 112 ? 5.039 5.188 0.924 1 95.88 112 ALA B O 1
ATOM 3510 N N . PHE B 1 113 ? 5.43 7.391 0.952 1 94.56 113 PHE B N 1
ATOM 3511 C CA . PHE B 1 113 ? 4.293 7.652 1.823 1 94.56 113 PHE B CA 1
ATOM 3512 C C . PHE B 1 113 ? 2.982 7.535 1.054 1 94.56 113 PHE B C 1
ATOM 3514 O O . PHE B 1 113 ? 1.918 7.359 1.651 1 94.56 113 PHE B O 1
ATOM 3521 N N . ALA B 1 114 ? 3.078 7.707 -0.232 1 91.31 114 ALA B N 1
ATOM 3522 C CA . ALA B 1 114 ? 1.889 7.668 -1.077 1 91.31 114 ALA B CA 1
ATOM 3523 C C . ALA B 1 114 ? 2.203 7.055 -2.439 1 91.31 114 ALA B C 1
ATOM 3525 O O . ALA B 1 114 ? 3.361 7.031 -2.863 1 91.31 114 ALA B O 1
ATOM 3526 N N . GLU B 1 115 ? 1.155 6.586 -3.105 1 88.31 115 GLU B N 1
ATOM 3527 C CA . GLU B 1 115 ? 1.31 5.984 -4.426 1 88.31 115 GLU B CA 1
ATOM 3528 C C . GLU B 1 115 ? 1.908 6.98 -5.418 1 88.31 115 GLU B C 1
ATOM 3530 O O . GLU B 1 115 ? 2.711 6.605 -6.273 1 88.31 115 GLU B O 1
ATOM 3535 N N . SER B 1 116 ? 1.471 8.195 -5.297 1 88.62 116 SER B N 1
ATOM 3536 C CA . SER B 1 116 ? 1.982 9.227 -6.199 1 88.62 116 SER B CA 1
ATOM 3537 C C . SER B 1 116 ? 3.492 9.383 -6.055 1 88.62 116 SER B C 1
ATOM 3539 O O . SER B 1 116 ? 4.199 9.578 -7.047 1 88.62 116 SER B O 1
ATOM 3541 N N . MET B 1 117 ? 3.959 9.289 -4.855 1 92.38 117 MET B N 1
ATOM 3542 C CA . MET B 1 117 ? 5.395 9.359 -4.594 1 92.38 117 MET B CA 1
ATOM 3543 C C . MET B 1 117 ? 6.121 8.172 -5.219 1 92.38 117 MET B C 1
ATOM 3545 O O . MET B 1 117 ? 7.195 8.336 -5.801 1 92.38 117 MET B O 1
ATOM 3549 N N . LYS B 1 118 ? 5.562 7.023 -5.098 1 93.44 118 LYS B N 1
ATOM 3550 C CA . LYS B 1 118 ? 6.145 5.832 -5.715 1 93.44 118 LYS B CA 1
ATOM 3551 C C . LYS B 1 118 ? 6.199 5.973 -7.23 1 93.44 118 LYS B C 1
ATOM 3553 O O . LYS B 1 118 ? 7.207 5.637 -7.855 1 93.44 118 LYS B O 1
ATOM 3558 N N . GLU B 1 119 ? 5.18 6.473 -7.812 1 91.31 119 GLU B N 1
ATOM 3559 C CA . GLU B 1 119 ? 5.117 6.648 -9.258 1 91.31 119 GLU B CA 1
ATOM 3560 C C . GLU B 1 119 ? 6.25 7.539 -9.758 1 91.31 119 GLU B C 1
ATOM 3562 O O . GLU B 1 119 ? 6.906 7.223 -10.75 1 91.31 119 GLU B O 1
ATOM 3567 N N . VAL B 1 120 ? 6.449 8.602 -9.031 1 93.44 120 VAL B N 1
ATOM 3568 C CA . VAL B 1 120 ? 7.52 9.523 -9.406 1 93.44 120 VAL B CA 1
ATOM 3569 C C . VAL B 1 120 ? 8.867 8.82 -9.305 1 93.44 120 VAL B C 1
ATOM 3571 O O . VAL B 1 120 ? 9.688 8.898 -10.227 1 93.44 120 VAL B O 1
ATOM 3574 N N . ALA B 1 121 ? 9.078 8.117 -8.25 1 96.12 121 ALA B N 1
ATOM 3575 C CA . ALA B 1 121 ? 10.344 7.414 -8.055 1 96.12 121 ALA B CA 1
ATOM 3576 C C . ALA B 1 121 ? 10.57 6.371 -9.141 1 96.12 121 ALA B C 1
ATOM 3578 O O . ALA B 1 121 ? 11.672 6.262 -9.688 1 96.12 121 ALA B O 1
ATOM 3579 N N . CYS B 1 122 ? 9.523 5.656 -9.492 1 93.12 122 CYS B N 1
ATOM 3580 C CA . CYS B 1 122 ? 9.617 4.594 -10.492 1 93.12 122 CYS B CA 1
ATOM 3581 C C . CYS B 1 122 ? 9.898 5.172 -11.875 1 93.12 122 CYS B C 1
ATOM 3583 O O . CYS B 1 122 ? 10.594 4.551 -12.68 1 93.12 122 CYS B O 1
ATOM 3585 N N . LEU B 1 123 ? 9.344 6.297 -12.148 1 93.81 123 LEU B N 1
ATOM 3586 C CA . LEU B 1 123 ? 9.609 6.977 -13.414 1 93.81 123 LEU B CA 1
ATOM 3587 C C . LEU B 1 123 ? 11.062 7.426 -13.5 1 93.81 123 LEU B C 1
ATOM 3589 O O . LEU B 1 123 ? 11.695 7.293 -14.547 1 93.81 123 LEU B O 1
ATOM 3593 N N . GLN B 1 124 ? 11.602 7.93 -12.367 1 95.81 124 GLN B N 1
ATOM 3594 C CA . GLN B 1 124 ? 12.953 8.461 -12.336 1 95.81 124 GLN B CA 1
ATOM 3595 C C . GLN B 1 124 ? 13.984 7.34 -12.281 1 95.81 124 GLN B C 1
ATOM 3597 O O . GLN B 1 124 ? 15.062 7.449 -12.883 1 95.81 124 GLN B O 1
ATOM 3602 N N . TRP B 1 125 ? 13.656 6.32 -11.586 1 96.31 125 TRP B N 1
ATOM 3603 C CA . TRP B 1 125 ? 14.555 5.188 -11.406 1 96.31 125 TRP B CA 1
ATOM 3604 C C . TRP B 1 125 ? 13.812 3.867 -11.594 1 96.31 125 TRP B C 1
ATOM 3606 O O . TRP B 1 125 ? 13.57 3.143 -10.625 1 96.31 125 TRP B O 1
ATOM 3616 N N . PRO B 1 126 ? 13.617 3.426 -12.82 1 91 126 PRO B N 1
ATOM 3617 C CA . PRO B 1 126 ? 12.844 2.219 -13.117 1 91 126 PRO B CA 1
ATOM 3618 C C . PRO B 1 126 ? 13.453 0.961 -12.5 1 91 126 PRO B C 1
ATOM 3620 O O . PRO B 1 126 ? 12.727 0.023 -12.164 1 91 126 PRO B O 1
ATOM 3623 N N . HIS B 1 127 ? 14.742 0.945 -12.297 1 88.81 127 HIS B N 1
ATOM 3624 C CA . HIS B 1 127 ? 15.406 -0.234 -11.75 1 88.81 127 HIS B CA 1
ATOM 3625 C C . HIS B 1 127 ? 14.992 -0.477 -10.297 1 88.81 127 HIS B C 1
ATOM 3627 O O . HIS B 1 127 ? 15.203 -1.567 -9.766 1 88.81 127 HIS B O 1
ATOM 3633 N N . ALA B 1 128 ? 14.43 0.545 -9.633 1 91.06 128 ALA B N 1
ATOM 3634 C CA . ALA B 1 128 ? 14.078 0.441 -8.219 1 91.06 128 ALA B CA 1
ATOM 3635 C C . ALA B 1 128 ? 12.609 0.066 -8.047 1 91.06 128 ALA B C 1
ATOM 3637 O O . ALA B 1 128 ? 12.133 -0.098 -6.918 1 91.06 128 ALA B O 1
ATOM 3638 N N . LYS B 1 129 ? 11.852 -0.173 -9.008 1 87.88 129 LYS B N 1
ATOM 3639 C CA . LYS B 1 129 ? 10.398 -0.337 -9.008 1 87.88 129 LYS B CA 1
ATOM 3640 C C . LYS B 1 129 ? 9.977 -1.479 -8.086 1 87.88 129 LYS B C 1
ATOM 3642 O O . LYS B 1 129 ? 9.008 -1.353 -7.336 1 87.88 129 LYS B O 1
ATOM 3647 N N . ASN B 1 130 ? 10.75 -2.541 -8.062 1 85 130 ASN B N 1
ATOM 3648 C CA . ASN B 1 130 ? 10.336 -3.75 -7.355 1 85 130 ASN B CA 1
ATOM 3649 C C . ASN B 1 130 ? 10.789 -3.727 -5.895 1 85 130 ASN B C 1
ATOM 3651 O O . ASN B 1 130 ? 10.688 -4.734 -5.195 1 85 130 ASN B O 1
ATOM 3655 N N . LYS B 1 131 ? 11.25 -2.584 -5.426 1 90.44 131 LYS B N 1
ATOM 3656 C CA . LYS B 1 131 ? 11.664 -2.539 -4.027 1 90.44 131 LYS B CA 1
ATOM 3657 C C . LYS B 1 131 ? 11.078 -1.325 -3.316 1 90.44 131 LYS B C 1
ATOM 3659 O O . LYS B 1 131 ? 11.453 -1.018 -2.184 1 90.44 131 LYS B O 1
ATOM 3664 N N . ILE B 1 132 ? 10.227 -0.6 -3.973 1 93.94 132 ILE B N 1
ATOM 3665 C CA . ILE B 1 132 ? 9.594 0.558 -3.352 1 93.94 132 ILE B CA 1
ATOM 3666 C C . ILE B 1 132 ? 8.242 0.15 -2.76 1 93.94 132 ILE B C 1
ATOM 3668 O O . ILE B 1 132 ? 7.352 -0.293 -3.482 1 93.94 132 ILE B O 1
ATOM 3672 N N . TYR B 1 133 ? 8.164 0.295 -1.482 1 93.25 133 TYR B N 1
ATOM 3673 C CA . TYR B 1 133 ? 6.973 -0.042 -0.714 1 93.25 133 TYR B CA 1
ATOM 3674 C C . TYR B 1 133 ? 6.176 1.21 -0.365 1 93.25 133 TYR B C 1
ATOM 3676 O O . TYR B 1 133 ? 6.754 2.244 -0.018 1 93.25 133 TYR B O 1
ATOM 3684 N N . VAL B 1 134 ? 4.855 1.139 -0.484 1 92.38 134 VAL B N 1
ATOM 3685 C CA . VAL B 1 134 ? 4.023 2.271 -0.089 1 92.38 134 VAL B CA 1
ATOM 3686 C C . VAL B 1 134 ? 3.518 2.068 1.337 1 92.38 134 VAL B C 1
ATOM 3688 O O . VAL B 1 134 ? 2.887 1.052 1.64 1 92.38 134 VAL B O 1
ATOM 3691 N N . GLN B 1 135 ? 3.848 2.936 2.213 1 93.44 135 GLN B N 1
ATOM 3692 C CA . GLN B 1 135 ? 3.375 2.965 3.594 1 93.44 135 GLN B CA 1
ATOM 3693 C C . GLN B 1 135 ? 3.078 4.391 4.043 1 93.44 135 GLN B C 1
ATOM 3695 O O . GLN B 1 135 ? 3.988 5.211 4.164 1 93.44 135 GLN B O 1
ATOM 3700 N N . SER B 1 136 ? 1.799 4.648 4.25 1 93.56 136 SER B N 1
ATOM 3701 C CA . SER B 1 136 ? 1.406 5.957 4.766 1 93.56 136 SER B CA 1
ATOM 3702 C C . SER B 1 136 ? 1.941 6.18 6.176 1 93.56 136 SER B C 1
ATOM 3704 O O . SER B 1 136 ? 2.182 5.223 6.914 1 93.56 136 SER B O 1
ATOM 3706 N N . GLN B 1 137 ? 2.09 7.488 6.465 1 94.25 137 GLN B N 1
ATOM 3707 C CA . GLN B 1 137 ? 2.502 7.816 7.824 1 94.25 137 GLN B CA 1
ATOM 3708 C C . GLN B 1 137 ? 1.379 7.543 8.82 1 94.25 137 GLN B C 1
ATOM 3710 O O . GLN B 1 137 ? 0.212 7.824 8.539 1 94.25 137 GLN B O 1
ATOM 3715 N N . GLY B 1 138 ? 1.712 6.902 9.922 1 93.88 138 GLY B N 1
ATOM 3716 C CA . GLY B 1 138 ? 0.758 6.688 10.992 1 93.88 138 GLY B CA 1
ATOM 3717 C C . GLY B 1 138 ? 0.543 7.914 11.859 1 93.88 138 GLY B C 1
ATOM 3718 O O . GLY B 1 138 ? 1.485 8.664 12.133 1 93.88 138 GLY B O 1
ATOM 3719 N N . ILE B 1 139 ? -0.673 8.07 12.297 1 93.25 139 ILE B N 1
ATOM 3720 C CA . ILE B 1 139 ? -1.018 9.266 13.055 1 93.25 139 ILE B CA 1
ATOM 3721 C C . ILE B 1 139 ? -1.607 8.867 14.406 1 93.25 139 ILE B C 1
ATOM 3723 O O . ILE B 1 139 ? -2.436 7.957 14.484 1 93.25 139 ILE B O 1
ATOM 3727 N N . ALA B 1 140 ? -1.119 9.469 15.422 1 89.81 140 ALA B N 1
ATOM 3728 C CA . ALA B 1 140 ? -1.69 9.414 16.766 1 89.81 140 ALA B CA 1
ATOM 3729 C C . ALA B 1 140 ? -1.632 10.781 17.438 1 89.81 140 ALA B C 1
ATOM 3731 O O . ALA B 1 140 ? -0.552 11.352 17.609 1 89.81 140 ALA B O 1
ATOM 3732 N N . THR B 1 141 ? -2.775 11.297 17.766 1 95.19 141 THR B N 1
ATOM 3733 C CA . THR B 1 141 ? -2.818 12.594 18.438 1 95.19 141 THR B CA 1
ATOM 3734 C C . THR B 1 141 ? -3.164 12.438 19.906 1 95.19 141 THR B C 1
ATOM 3736 O O . THR B 1 141 ? -3.945 11.555 20.281 1 95.19 141 THR B O 1
ATOM 3739 N N . ALA B 1 142 ? -2.52 13.25 20.734 1 94.94 142 ALA B N 1
ATOM 3740 C CA . ALA B 1 142 ? -2.723 13.258 22.188 1 94.94 142 ALA B CA 1
ATOM 3741 C C . ALA B 1 142 ? -2.732 14.688 22.719 1 94.94 142 ALA B C 1
ATOM 3743 O O . ALA B 1 142 ? -1.763 15.133 23.344 1 94.94 142 ALA B O 1
ATOM 3744 N N . PRO B 1 143 ? -3.883 15.336 22.625 1 97.38 143 PRO B N 1
ATOM 3745 C CA . PRO B 1 143 ? -3.957 16.719 23.109 1 97.38 143 PRO B CA 1
ATOM 3746 C C . PRO B 1 143 ? -3.768 16.812 24.625 1 97.38 143 PRO B C 1
ATOM 3748 O O . PRO B 1 143 ? -4.301 16 25.375 1 97.38 143 PRO B O 1
ATOM 3751 N N . ASN B 1 144 ? -2.973 17.797 25 1 97.44 144 ASN B N 1
ATOM 3752 C CA . ASN B 1 144 ? -2.797 18.094 26.422 1 97.44 144 ASN B CA 1
ATOM 3753 C C . ASN B 1 144 ? -4.098 18.578 27.062 1 97.44 144 ASN B C 1
ATOM 3755 O O . ASN B 1 144 ? -4.586 19.656 26.734 1 97.44 144 ASN B O 1
ATOM 3759 N N . ALA B 1 145 ? -4.543 17.875 28.062 1 95.62 145 ALA B N 1
ATOM 3760 C CA . ALA B 1 145 ? -5.824 18.172 28.703 1 95.62 145 ALA B CA 1
ATOM 3761 C C . ALA B 1 145 ? -5.734 19.453 29.531 1 95.62 145 ALA B C 1
ATOM 3763 O O . ALA B 1 145 ? -6.75 20.109 29.781 1 95.62 145 ALA B O 1
ATOM 3764 N N . ALA B 1 146 ? -4.508 19.812 29.938 1 96.5 146 ALA B N 1
ATOM 3765 C CA . ALA B 1 146 ? -4.312 20.969 30.812 1 96.5 146 ALA B CA 1
ATOM 3766 C C . ALA B 1 146 ? -4.062 22.234 29.984 1 96.5 146 ALA B C 1
ATOM 3768 O O . ALA B 1 146 ? -3.795 23.297 30.547 1 96.5 146 ALA B O 1
ATOM 3769 N N . PHE B 1 147 ? -4.164 22.109 28.75 1 96.75 147 PHE B N 1
ATOM 3770 C CA . PHE B 1 147 ? -3.877 23.234 27.859 1 96.75 147 PHE B CA 1
ATOM 3771 C C . PHE B 1 147 ? -4.875 24.359 28.078 1 96.75 147 PHE B C 1
ATOM 3773 O O . PHE B 1 147 ? -6.078 24.125 28.188 1 96.75 147 PHE B O 1
ATOM 3780 N N . ASP B 1 148 ? -4.355 25.562 28.125 1 95.94 148 ASP B N 1
ATOM 3781 C CA . ASP B 1 148 ? -5.188 26.75 28.297 1 95.94 148 ASP B CA 1
ATOM 3782 C C . ASP B 1 148 ? -5.254 27.562 27.016 1 95.94 148 ASP B C 1
ATOM 3784 O O . ASP B 1 148 ? -4.324 28.312 26.688 1 95.94 148 ASP B O 1
ATOM 3788 N N . TRP B 1 149 ? -6.348 27.516 26.406 1 96 149 TRP B N 1
ATOM 3789 C CA . TRP B 1 149 ? -6.559 28.203 25.141 1 96 149 TRP B CA 1
ATOM 3790 C C . TRP B 1 149 ? -6.488 29.703 25.297 1 96 149 TRP B C 1
ATOM 3792 O O . TRP B 1 149 ? -5.938 30.406 24.453 1 96 149 TRP B O 1
ATOM 3802 N N . ASN B 1 150 ? -6.996 30.234 26.359 1 95.12 150 ASN B N 1
ATOM 3803 C CA . ASN B 1 150 ? -6.934 31.656 26.609 1 95.12 150 ASN B CA 1
ATOM 3804 C C . ASN B 1 150 ? -5.496 32.125 26.797 1 95.12 150 ASN B C 1
ATOM 3806 O O . ASN B 1 150 ? -5.125 33.219 26.328 1 95.12 150 ASN B O 1
ATOM 3810 N N . ALA B 1 151 ? -4.793 31.328 27.484 1 95.06 151 ALA B N 1
ATOM 3811 C CA . ALA B 1 151 ? -3.377 31.672 27.641 1 95.06 151 ALA B CA 1
ATOM 3812 C C . ALA B 1 151 ? -2.658 31.672 26.297 1 95.06 151 ALA B C 1
ATOM 3814 O O . ALA B 1 151 ? -1.772 32.5 26.078 1 95.06 151 ALA B O 1
ATOM 3815 N N . PHE B 1 152 ? -2.984 30.766 25.469 1 97.38 152 PHE B N 1
ATOM 3816 C CA . PHE B 1 152 ? -2.43 30.719 24.125 1 97.38 152 PHE B CA 1
ATOM 3817 C C . PHE B 1 152 ? -2.74 31.984 23.359 1 97.38 152 PHE B C 1
ATOM 3819 O O . PHE B 1 152 ? -1.856 32.562 22.719 1 97.38 152 PHE B O 1
ATOM 3826 N N . LEU B 1 153 ? -4.012 32.438 23.391 1 97.38 153 LEU B N 1
ATOM 3827 C CA . LEU B 1 153 ? -4.434 33.656 22.703 1 97.38 153 LEU B CA 1
ATOM 3828 C C . LEU B 1 153 ? -3.688 34.875 23.25 1 97.38 153 LEU B C 1
ATOM 3830 O O . LEU B 1 153 ? -3.268 35.719 22.484 1 97.38 153 LEU B O 1
ATOM 3834 N N . GLN B 1 154 ? -3.467 34.875 24.531 1 95.88 154 GLN B N 1
ATOM 3835 C CA . GLN B 1 154 ? -2.74 35.969 25.156 1 95.88 154 GLN B CA 1
ATOM 3836 C C . GLN B 1 154 ? -1.288 36 24.688 1 95.88 154 GLN B C 1
ATOM 3838 O O . GLN B 1 154 ? -0.75 37.062 24.391 1 95.88 154 GLN B O 1
ATOM 3843 N N . ARG B 1 155 ? -0.734 34.875 24.641 1 95.94 155 ARG B N 1
ATOM 3844 C CA . ARG B 1 155 ? 0.641 34.781 24.156 1 95.94 155 ARG B CA 1
ATOM 3845 C C . ARG B 1 155 ? 0.746 35.25 22.719 1 95.94 155 ARG B C 1
ATOM 3847 O O . ARG B 1 155 ? 1.764 35.812 22.312 1 95.94 155 ARG B O 1
ATOM 3854 N N . ALA B 1 156 ? -0.297 35 21.953 1 96.5 156 ALA B N 1
ATOM 3855 C CA . ALA B 1 156 ? -0.337 35.438 20.562 1 96.5 156 ALA B CA 1
ATOM 3856 C C . ALA B 1 156 ? -0.763 36.875 20.422 1 96.5 156 ALA B C 1
ATOM 3858 O O . ALA B 1 156 ? -0.971 37.375 19.312 1 96.5 156 ALA B O 1
ATOM 3859 N N . GLU B 1 157 ? -0.996 37.562 21.547 1 95.5 157 GLU B N 1
ATOM 3860 C CA . GLU B 1 157 ? -1.39 38.969 21.578 1 95.5 157 GLU B CA 1
ATOM 3861 C C . GLU B 1 157 ? -2.756 39.188 20.938 1 95.5 157 GLU B C 1
ATOM 3863 O O . GLU B 1 157 ? -2.949 40.125 20.172 1 95.5 157 GLU B O 1
ATOM 3868 N N . ILE B 1 158 ? -3.545 38.188 21.109 1 96 158 ILE B N 1
ATOM 3869 C CA . ILE B 1 158 ? -4.953 38.281 20.75 1 96 158 ILE B CA 1
ATOM 3870 C C . ILE B 1 158 ? -5.781 38.594 22 1 96 158 ILE B C 1
ATOM 3872 O O . ILE B 1 158 ? -5.875 37.781 22.906 1 96 158 ILE B O 1
ATOM 3876 N N . LYS B 1 159 ? -6.363 39.688 22.047 1 90.81 159 LYS B N 1
ATOM 3877 C CA . LYS B 1 159 ? -7.004 40.219 23.25 1 90.81 159 LYS B CA 1
ATOM 3878 C C . LYS B 1 159 ? -8.43 39.688 23.375 1 90.81 159 LYS B C 1
ATOM 3880 O O . LYS B 1 159 ? -8.977 39.656 24.484 1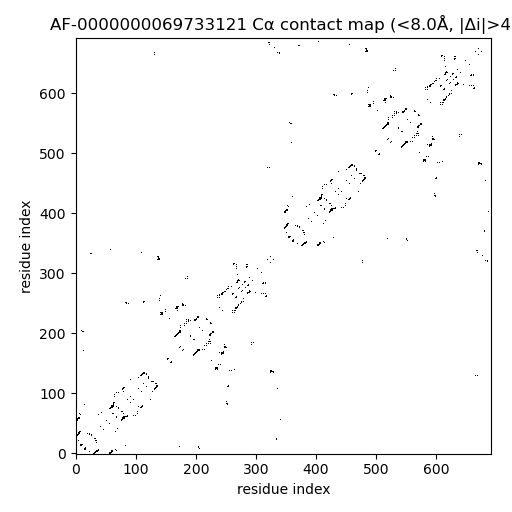 90.81 159 LYS B O 1
ATOM 3885 N N . GLN B 1 160 ? -9.016 39.312 22.281 1 87.81 160 GLN B N 1
ATOM 3886 C CA . GLN B 1 160 ? -10.391 38.812 22.312 1 87.81 160 GLN B CA 1
ATOM 3887 C C . GLN B 1 160 ? -10.469 37.469 23.016 1 87.81 160 GLN B C 1
ATOM 3889 O O . GLN B 1 160 ? -9.469 36.75 23.109 1 87.81 160 GLN B O 1
ATOM 3894 N N . ARG B 1 161 ? -11.758 37.188 23.422 1 82.19 161 ARG B N 1
ATOM 3895 C CA . ARG B 1 161 ? -12.016 35.906 24.094 1 82.19 161 ARG B CA 1
ATOM 3896 C C . ARG B 1 161 ? -12.172 34.781 23.078 1 82.19 161 ARG B C 1
ATOM 3898 O O . ARG B 1 161 ? -12.484 35.031 21.922 1 82.19 161 ARG B O 1
ATOM 3905 N N . ALA B 1 162 ? -11.977 33.656 23.578 1 85.31 162 ALA B N 1
ATOM 3906 C CA . ALA B 1 162 ? -11.977 32.438 22.797 1 85.31 162 ALA B CA 1
ATOM 3907 C C . ALA B 1 162 ? -13.258 32.312 21.969 1 85.31 162 ALA B C 1
ATOM 3909 O O . ALA B 1 162 ? -13.227 31.891 20.812 1 85.31 162 ALA B O 1
ATOM 3910 N N . ASP B 1 163 ? -14.367 32.625 22.516 1 87.62 163 ASP B N 1
ATOM 3911 C CA . ASP B 1 163 ? -15.656 32.438 21.859 1 87.62 163 ASP B CA 1
ATOM 3912 C C . ASP B 1 163 ? -15.93 33.562 20.859 1 87.62 163 ASP B C 1
ATOM 3914 O O . ASP B 1 163 ? -16.891 33.469 20.094 1 87.62 163 ASP B O 1
ATOM 3918 N N . GLU B 1 164 ? -15.016 34.5 20.781 1 90.81 164 GLU B N 1
ATOM 3919 C CA . GLU B 1 164 ? -15.234 35.656 19.922 1 90.81 164 GLU B CA 1
ATOM 3920 C C . GLU B 1 164 ? -14.289 35.656 18.719 1 90.81 164 GLU B C 1
ATOM 3922 O O . GLU B 1 164 ? -14.367 36.5 17.844 1 90.81 164 GLU B O 1
ATOM 3927 N N . VAL B 1 165 ? -13.438 34.688 18.719 1 95.5 165 VAL B N 1
ATOM 3928 C CA . VAL B 1 165 ? -12.398 34.75 17.703 1 95.5 165 VAL B CA 1
ATOM 3929 C C . VAL B 1 165 ? -12.453 33.469 16.859 1 95.5 165 VAL B C 1
ATOM 3931 O O . VAL B 1 165 ? -12.914 32.438 17.312 1 95.5 165 VAL B O 1
ATOM 3934 N N . CYS B 1 166 ? -12.125 33.594 15.672 1 96.81 166 CYS B N 1
ATOM 3935 C CA . CYS B 1 166 ? -11.875 32.5 14.727 1 96.81 166 CYS B CA 1
ATOM 3936 C C . CYS B 1 166 ? -10.398 32.406 14.367 1 96.81 166 CYS B C 1
ATOM 3938 O O . CYS B 1 166 ? -9.867 33.312 13.688 1 96.81 166 CYS B O 1
ATOM 3940 N N . VAL B 1 167 ? -9.742 31.344 14.812 1 98.31 167 VAL B N 1
ATOM 3941 C CA . VAL B 1 167 ? -8.297 31.266 14.656 1 98.31 167 VAL B CA 1
ATOM 3942 C C . VAL B 1 167 ? -7.941 30.219 13.609 1 98.31 167 VAL B C 1
ATOM 3944 O O . VAL B 1 167 ? -8.367 29.062 13.719 1 98.31 167 VAL B O 1
ATOM 3947 N N . PHE B 1 168 ? -7.238 30.562 12.602 1 98.81 168 PHE B N 1
ATOM 3948 C CA . PHE B 1 168 ? -6.602 29.672 11.641 1 98.81 168 PHE B CA 1
ATOM 3949 C C . PHE B 1 168 ? -5.152 29.406 12.023 1 98.81 168 PHE B C 1
ATOM 3951 O O . PHE B 1 168 ? -4.367 30.344 12.195 1 98.81 168 PHE B O 1
ATOM 3958 N N . LEU B 1 169 ? -4.816 28.172 12.188 1 98.75 169 LEU B N 1
ATOM 3959 C CA . LEU B 1 169 ? -3.477 27.812 12.648 1 98.75 169 LEU B CA 1
ATOM 3960 C C . LEU B 1 169 ? -2.625 27.297 11.484 1 98.75 169 LEU B C 1
ATOM 3962 O O . LEU B 1 169 ? -3.047 26.422 10.742 1 98.75 169 LEU B O 1
ATOM 3966 N N . LEU B 1 170 ? -1.514 27.891 11.266 1 98.69 170 LEU B N 1
ATOM 3967 C CA . LEU B 1 170 ? -0.49 27.453 10.328 1 98.69 170 LEU B CA 1
ATOM 3968 C C . LEU B 1 170 ? 0.723 26.891 11.07 1 98.69 170 LEU B C 1
ATOM 3970 O O . LEU B 1 170 ? 1.519 27.656 11.625 1 98.69 170 LEU B O 1
ATOM 3974 N N . VAL B 1 171 ? 0.861 25.562 11.016 1 97 171 VAL B N 1
ATOM 3975 C CA . VAL B 1 171 ? 1.92 24.891 11.75 1 97 171 VAL B CA 1
ATOM 3976 C C . VAL B 1 171 ? 3.053 24.516 10.805 1 97 171 VAL B C 1
ATOM 3978 O O . VAL B 1 171 ? 2.898 23.625 9.961 1 97 171 VAL B O 1
ATOM 3981 N N . CYS B 1 172 ? 4.23 25.156 10.977 1 94.69 172 CYS B N 1
ATOM 3982 C CA . CYS B 1 172 ? 5.348 24.812 10.102 1 94.69 172 CYS B CA 1
ATOM 3983 C C . CYS B 1 172 ? 6.652 25.391 10.633 1 94.69 172 CYS B C 1
ATOM 3985 O O . CYS B 1 172 ? 6.648 26.406 11.336 1 94.69 172 CYS B O 1
ATOM 3987 N N . GLY B 1 173 ? 7.711 24.688 10.375 1 93.19 173 GLY B N 1
ATOM 3988 C CA . GLY B 1 173 ? 9 25.344 10.531 1 93.19 173 GLY B CA 1
ATOM 3989 C C . GLY B 1 173 ? 9.18 26.531 9.609 1 93.19 173 GLY B C 1
ATOM 3990 O O . GLY B 1 173 ? 8.695 26.516 8.477 1 93.19 173 GLY B O 1
ATOM 3991 N N . LEU B 1 174 ? 9.875 27.547 10.109 1 95.44 174 LEU B N 1
ATOM 3992 C CA . LEU B 1 174 ? 10.062 28.766 9.328 1 95.44 174 LEU B CA 1
ATOM 3993 C C . LEU B 1 174 ? 11.148 28.578 8.273 1 95.44 174 LEU B C 1
ATOM 3995 O O . LEU B 1 174 ? 12.289 29 8.469 1 95.44 174 LEU B O 1
ATOM 3999 N N . ARG B 1 175 ? 10.727 28.016 7.164 1 92.38 175 ARG B N 1
ATOM 4000 C CA . ARG B 1 175 ? 11.594 27.797 6.016 1 92.38 175 ARG B CA 1
ATOM 4001 C C . ARG B 1 175 ? 10.859 28.062 4.711 1 92.38 175 ARG B C 1
ATOM 4003 O O . ARG B 1 175 ? 9.633 28.031 4.664 1 92.38 175 ARG B O 1
ATOM 4010 N N . ARG B 1 176 ? 11.625 28.281 3.717 1 93.31 176 ARG B N 1
ATOM 4011 C CA . ARG B 1 176 ? 11.094 28.766 2.447 1 93.31 176 ARG B CA 1
ATOM 4012 C C . ARG B 1 176 ? 10.109 27.766 1.844 1 93.31 176 ARG B C 1
ATOM 4014 O O . ARG B 1 176 ? 9.078 28.156 1.289 1 93.31 176 ARG B O 1
ATOM 4021 N N . VAL B 1 177 ? 10.398 26.453 2 1 92.31 177 VAL B N 1
ATOM 4022 C CA . VAL B 1 177 ? 9.578 25.422 1.383 1 92.31 177 VAL B CA 1
ATOM 4023 C C . VAL B 1 177 ? 8.18 25.438 1.99 1 92.31 177 VAL B C 1
ATOM 4025 O O . VAL B 1 177 ? 7.199 25.094 1.323 1 92.31 177 VAL B O 1
ATOM 4028 N N . LYS B 1 178 ? 7.973 25.891 3.217 1 95.81 178 LYS B N 1
ATOM 4029 C CA . LYS B 1 178 ? 6.688 25.938 3.91 1 95.81 178 LYS B CA 1
ATOM 4030 C C . LYS B 1 178 ? 5.934 27.234 3.592 1 95.81 178 LYS B C 1
ATOM 4032 O O . LYS B 1 178 ? 4.723 27.312 3.82 1 95.81 178 LYS B O 1
ATOM 4037 N N . ASP B 1 179 ? 6.543 28.25 3.172 1 97.31 179 ASP B N 1
ATOM 4038 C CA . ASP B 1 179 ? 6.039 29.516 2.645 1 97.31 179 ASP B CA 1
ATOM 4039 C C . ASP B 1 179 ? 4.996 30.125 3.576 1 97.31 179 ASP B C 1
ATOM 4041 O O . ASP B 1 179 ? 3.883 30.438 3.148 1 97.31 179 ASP B O 1
ATOM 4045 N N . PRO B 1 180 ? 5.363 30.359 4.832 1 97.75 180 PRO B N 1
ATOM 4046 C CA . PRO B 1 180 ? 4.395 30.875 5.797 1 97.75 180 PRO B CA 1
ATOM 4047 C C . PRO B 1 180 ? 3.889 32.281 5.422 1 97.75 180 PRO B C 1
ATOM 4049 O O . PRO B 1 180 ? 2.857 32.719 5.938 1 97.75 180 PRO B O 1
ATOM 4052 N N . LEU B 1 181 ? 4.551 33 4.523 1 98.06 181 LEU B N 1
ATOM 4053 C CA . LEU B 1 181 ? 4.191 34.375 4.168 1 98.06 181 LEU B CA 1
ATOM 4054 C C . LEU B 1 181 ? 3.17 34.375 3.035 1 98.06 181 LEU B C 1
ATOM 4056 O O . LEU B 1 181 ? 2.586 35.438 2.736 1 98.06 181 LEU B O 1
ATOM 4060 N N . PHE B 1 182 ? 2.906 33.281 2.461 1 98.56 182 PHE B N 1
ATOM 4061 C CA . PHE B 1 182 ? 2.119 33.156 1.24 1 98.56 182 PHE B CA 1
ATOM 4062 C C . PHE B 1 182 ? 0.752 33.812 1.408 1 98.56 182 PHE B C 1
ATOM 4064 O O . PHE B 1 182 ? 0.255 34.469 0.492 1 98.56 182 PHE B O 1
ATOM 4071 N N . LEU B 1 183 ? 0.143 33.688 2.604 1 98.69 183 LEU B N 1
ATOM 4072 C CA . LEU B 1 183 ? -1.244 34.094 2.793 1 98.69 183 LEU B CA 1
ATOM 4073 C C . LEU B 1 183 ? -1.323 35.375 3.609 1 98.69 183 LEU B C 1
ATOM 4075 O O . LEU B 1 183 ? -2.414 35.906 3.852 1 98.69 183 LEU B O 1
ATOM 4079 N N . VAL B 1 184 ? -0.251 35.938 4.016 1 98.56 184 VAL B N 1
ATOM 4080 C CA . VAL B 1 184 ? -0.187 36.969 5.047 1 98.56 184 VAL B CA 1
ATOM 4081 C C . VAL B 1 184 ? -0.932 38.188 4.574 1 98.56 184 VAL B C 1
ATOM 4083 O O . VAL B 1 184 ? -1.799 38.719 5.281 1 98.56 184 VAL B O 1
ATOM 4086 N N . ASP B 1 185 ? -0.682 38.625 3.385 1 98.06 185 ASP B N 1
ATOM 4087 C CA . ASP B 1 185 ? -1.291 39.844 2.887 1 98.06 185 ASP B CA 1
ATOM 4088 C C . ASP B 1 185 ? -2.797 39.688 2.701 1 98.06 185 ASP B C 1
ATOM 4090 O O . ASP B 1 185 ? -3.58 40.531 3.143 1 98.06 185 ASP B O 1
ATOM 4094 N N . ALA B 1 186 ? -3.174 38.625 2.066 1 98.5 186 ALA B N 1
ATOM 4095 C CA . ALA B 1 186 ? -4.594 38.375 1.823 1 98.5 186 ALA B CA 1
ATOM 4096 C C . ALA B 1 186 ? -5.352 38.188 3.135 1 98.5 186 ALA B C 1
ATOM 4098 O O . ALA B 1 186 ? -6.484 38.656 3.27 1 98.5 186 ALA B O 1
ATOM 4099 N N . PHE B 1 187 ? -4.738 37.562 4.023 1 98.69 187 PHE B N 1
ATOM 4100 C CA . PHE B 1 187 ? -5.391 37.344 5.309 1 98.69 187 PHE B CA 1
ATOM 4101 C C . PHE B 1 187 ? -5.566 38.656 6.062 1 98.69 187 PHE B C 1
ATOM 4103 O O . PHE B 1 187 ? -6.594 38.875 6.711 1 98.69 187 PHE B O 1
ATOM 4110 N N . SER B 1 188 ? -4.535 39.469 6.035 1 98.38 188 SER B N 1
ATOM 4111 C CA . SER B 1 188 ? -4.594 40.75 6.691 1 98.38 188 SER B CA 1
ATOM 4112 C C . SER B 1 188 ? -5.738 41.594 6.148 1 98.38 188 SER B C 1
ATOM 4114 O O . SER B 1 188 ? -6.43 42.281 6.91 1 98.38 188 SER B O 1
ATOM 4116 N N . GLU B 1 189 ? -5.867 41.594 4.855 1 98.19 189 GLU B N 1
ATOM 4117 C CA . GLU B 1 189 ? -6.988 42.281 4.242 1 98.19 189 GLU B CA 1
ATOM 4118 C C . GLU B 1 189 ? -8.32 41.75 4.754 1 98.19 189 GLU B C 1
ATOM 4120 O O . GLU B 1 189 ? -9.242 42.5 5.043 1 98.19 189 GLU B O 1
ATOM 4125 N N . TRP B 1 190 ? -8.453 40.469 4.852 1 98.31 190 TRP B N 1
ATOM 4126 C CA . TRP B 1 190 ? -9.672 39.844 5.363 1 98.31 190 TRP B CA 1
ATOM 4127 C C . TRP B 1 190 ? -9.922 40.25 6.812 1 98.31 190 TRP B C 1
ATOM 4129 O O . TRP B 1 190 ? -11.055 40.531 7.195 1 98.31 190 TRP B O 1
ATOM 4139 N N . HIS B 1 191 ? -8.914 40.25 7.621 1 97.88 191 HIS B N 1
ATOM 4140 C CA . HIS B 1 191 ? -9.023 40.656 9.023 1 97.88 191 HIS B CA 1
ATOM 4141 C C . HIS B 1 191 ? -9.578 42.062 9.156 1 97.88 191 HIS B C 1
ATOM 4143 O O . HIS B 1 191 ? -10.328 42.344 10.086 1 97.88 191 HIS B O 1
ATOM 4149 N N . ARG B 1 192 ? -9.18 42.938 8.305 1 97.38 192 ARG B N 1
ATOM 4150 C CA . ARG B 1 192 ? -9.68 44.312 8.344 1 97.38 192 ARG B CA 1
ATOM 4151 C C . ARG B 1 192 ? -11.188 44.375 8.125 1 97.38 192 ARG B C 1
ATOM 4153 O O . ARG B 1 192 ? -11.883 45.188 8.695 1 97.38 192 ARG B O 1
ATOM 4160 N N . GLU B 1 193 ? -11.609 43.438 7.34 1 96.94 193 GLU B N 1
ATOM 4161 C CA . GLU B 1 193 ? -13.039 43.312 7.094 1 96.94 193 GLU B CA 1
ATOM 4162 C C . GLU B 1 193 ? -13.742 42.594 8.242 1 96.94 193 GLU B C 1
ATOM 4164 O O . GLU B 1 193 ? -14.867 42.938 8.602 1 96.94 193 GLU B O 1
ATOM 4169 N N . GLU B 1 194 ? -13.102 41.656 8.766 1 96.44 194 GLU B N 1
ATOM 4170 C CA . GLU B 1 194 ? -13.625 40.812 9.852 1 96.44 194 GLU B CA 1
ATOM 4171 C C . GLU B 1 194 ? -12.602 40.656 10.977 1 96.44 194 GLU B C 1
ATOM 4173 O O . GLU B 1 194 ? -11.93 39.625 11.078 1 96.44 194 GLU B O 1
ATOM 4178 N N . PRO B 1 195 ? -12.664 41.531 11.93 1 95.94 195 PRO B N 1
ATOM 4179 C CA . PRO B 1 195 ? -11.609 41.625 12.945 1 95.94 195 PRO B CA 1
ATOM 4180 C C . PRO B 1 195 ? -11.57 40.406 13.875 1 95.94 195 PRO B C 1
ATOM 4182 O O . PRO B 1 195 ? -10.625 40.25 14.656 1 95.94 195 PRO B O 1
ATOM 4185 N N . ARG B 1 196 ? -12.523 39.562 13.766 1 96.31 196 ARG B N 1
ATOM 4186 C CA . ARG B 1 196 ? -12.555 38.406 14.656 1 96.31 196 ARG B CA 1
ATOM 4187 C C . ARG B 1 196 ? -11.664 37.281 14.125 1 96.31 196 ARG B C 1
ATOM 4189 O O . ARG B 1 196 ? -11.391 36.312 14.836 1 96.31 196 ARG B O 1
ATOM 4196 N N . VAL B 1 197 ? -11.273 37.344 12.914 1 97.75 197 VAL B N 1
ATOM 4197 C CA . VAL B 1 197 ? -10.508 36.25 12.32 1 97.75 197 VAL B CA 1
ATOM 4198 C C . VAL B 1 197 ? -9.016 36.5 12.5 1 97.75 197 VAL B C 1
ATOM 4200 O O . VAL B 1 197 ? -8.547 37.625 12.32 1 97.75 197 VAL B O 1
ATOM 4203 N N . TYR B 1 198 ? -8.227 35.5 12.914 1 98.5 198 TYR B N 1
ATOM 4204 C CA . TYR B 1 198 ? -6.781 35.562 13.078 1 98.5 198 TYR B CA 1
ATOM 4205 C C . TYR B 1 198 ? -6.098 34.375 12.445 1 98.5 198 TYR B C 1
ATOM 4207 O O . TYR B 1 198 ? -6.664 33.281 12.406 1 98.5 198 TYR B O 1
ATOM 4215 N N . MET B 1 199 ? -4.938 34.562 11.914 1 98.75 199 MET B N 1
ATOM 4216 C CA . MET B 1 199 ? -4.039 33.469 11.547 1 98.75 199 MET B CA 1
ATOM 4217 C C . MET B 1 199 ? -2.809 33.438 12.453 1 98.75 199 MET B C 1
ATOM 4219 O O . MET B 1 199 ? -2.117 34.469 12.586 1 98.75 199 MET B O 1
ATOM 4223 N N . VAL B 1 200 ? -2.559 32.375 13.078 1 98.69 200 VAL B N 1
ATOM 4224 C CA . VAL B 1 200 ? -1.391 32.219 13.945 1 98.69 200 VAL B CA 1
ATOM 4225 C C . VAL B 1 200 ? -0.416 31.219 13.336 1 98.69 200 VAL B C 1
ATOM 4227 O O . VAL B 1 200 ? -0.782 30.078 13.07 1 98.69 200 VAL B O 1
ATOM 4230 N N . ILE B 1 201 ? 0.756 31.641 13.039 1 98.5 201 ILE B N 1
ATOM 4231 C CA . ILE B 1 201 ? 1.841 30.797 12.57 1 98.5 201 ILE B CA 1
ATOM 4232 C C . ILE B 1 201 ? 2.629 30.25 13.758 1 98.5 201 ILE B C 1
ATOM 4234 O O . ILE B 1 201 ? 3.074 31.016 14.617 1 98.5 201 ILE B O 1
ATOM 4238 N N . VAL B 1 202 ? 2.729 28.953 13.844 1 97.31 202 VAL B N 1
ATOM 4239 C CA . VAL B 1 202 ? 3.434 28.312 14.945 1 97.31 202 VAL B CA 1
ATOM 4240 C C . VAL B 1 202 ? 4.543 27.422 14.406 1 97.31 202 VAL B C 1
ATOM 4242 O O . VAL B 1 202 ? 4.285 26.516 13.594 1 97.31 202 VAL B O 1
ATOM 4245 N N . GLY B 1 203 ? 5.766 27.609 14.867 1 94 203 GLY B N 1
ATOM 4246 C CA . GLY B 1 203 ? 6.832 26.688 14.484 1 94 203 GLY B CA 1
ATOM 4247 C C . GLY B 1 203 ? 8.211 27.219 14.828 1 94 203 GLY B C 1
ATOM 4248 O O . GLY B 1 203 ? 8.367 28.375 15.227 1 94 203 GLY B O 1
ATOM 4249 N N . PRO B 1 204 ? 9.141 26.359 14.68 1 92.81 204 PRO B N 1
ATOM 4250 C CA . PRO B 1 204 ? 10.508 26.719 15.07 1 92.81 204 PRO B CA 1
ATOM 4251 C C . PRO B 1 204 ? 11.219 27.547 14.008 1 92.81 204 PRO B C 1
ATOM 4253 O O . PRO B 1 204 ? 10.883 27.469 12.82 1 92.81 204 PRO B O 1
ATOM 4256 N N . GLU B 1 205 ? 12.195 28.312 14.539 1 92.62 205 GLU B N 1
ATOM 4257 C CA . GLU B 1 205 ? 13.164 28.953 13.641 1 92.62 205 GLU B CA 1
ATOM 4258 C C . GLU B 1 205 ? 14.117 27.922 13.039 1 92.62 205 GLU B C 1
ATOM 4260 O O . GLU B 1 205 ? 14.844 27.25 13.773 1 92.62 205 GLU B O 1
ATOM 4265 N N . VAL B 1 206 ? 14.094 27.766 11.812 1 88.12 206 VAL B N 1
ATOM 4266 C CA . VAL B 1 206 ? 14.938 26.797 11.117 1 88.12 206 VAL B CA 1
ATOM 4267 C C . VAL B 1 206 ? 15.992 27.531 10.289 1 88.12 206 VAL B C 1
ATOM 4269 O O . VAL B 1 206 ? 17.156 27.109 10.234 1 88.12 206 VAL B O 1
ATOM 4272 N N . ASP B 1 207 ? 15.57 28.625 9.688 1 89.69 207 ASP B N 1
ATOM 4273 C CA . ASP B 1 207 ? 16.406 29.531 8.898 1 89.69 207 ASP B CA 1
ATOM 4274 C C . ASP B 1 207 ? 16.359 30.953 9.469 1 89.69 207 ASP B C 1
ATOM 4276 O O . ASP B 1 207 ? 15.406 31.703 9.227 1 89.69 207 ASP B O 1
ATOM 4280 N N . PRO B 1 208 ? 17.406 31.297 10.086 1 92.12 208 PRO B N 1
ATOM 4281 C CA . PRO B 1 208 ? 17.391 32.594 10.766 1 92.12 208 PRO B CA 1
ATOM 4282 C C . PRO B 1 208 ? 17.141 33.75 9.812 1 92.12 208 PRO B C 1
ATOM 4284 O O . PRO B 1 208 ? 16.438 34.719 10.172 1 92.12 208 PRO B O 1
ATOM 4287 N N . VAL B 1 209 ? 17.766 33.688 8.633 1 95 209 VAL B N 1
ATOM 4288 C CA . VAL B 1 209 ? 17.594 34.75 7.668 1 95 209 VAL B CA 1
ATOM 4289 C C . VAL B 1 209 ? 16.125 34.812 7.223 1 95 209 VAL B C 1
ATOM 4291 O O . VAL B 1 209 ? 15.523 35.906 7.219 1 95 209 VAL B O 1
ATOM 4294 N N . PHE B 1 210 ? 15.625 33.781 6.961 1 95.25 210 PHE B N 1
ATOM 4295 C CA . PHE B 1 210 ? 14.242 33.719 6.516 1 95.25 210 PHE B CA 1
ATOM 4296 C C . PHE B 1 210 ? 13.289 34.062 7.66 1 95.25 210 PHE B C 1
ATOM 4298 O O . PHE B 1 210 ? 12.258 34.688 7.445 1 95.25 210 PHE B O 1
ATOM 4305 N N . THR B 1 211 ? 13.633 33.688 8.836 1 95.94 211 THR B N 1
ATOM 4306 C CA . THR B 1 211 ? 12.82 33.969 10.008 1 95.94 211 THR B CA 1
ATOM 4307 C C . THR B 1 211 ? 12.656 35.469 10.203 1 95.94 211 THR B C 1
ATOM 4309 O O . THR B 1 211 ? 11.578 35.938 10.555 1 95.94 211 THR B O 1
ATOM 4312 N N . ARG B 1 212 ? 13.727 36.125 9.961 1 96.81 212 ARG B N 1
ATOM 4313 C CA . ARG B 1 212 ? 13.656 37.594 10.055 1 96.81 212 ARG B CA 1
ATOM 4314 C C . ARG B 1 212 ? 12.656 38.156 9.055 1 96.81 212 ARG B C 1
ATOM 4316 O O . ARG B 1 212 ? 11.914 39.094 9.375 1 96.81 212 ARG B O 1
ATOM 4323 N N . GLU B 1 213 ? 12.703 37.562 7.918 1 97 213 GLU B N 1
ATOM 4324 C CA . GLU B 1 213 ? 11.75 37.969 6.891 1 97 213 GLU B CA 1
ATOM 4325 C C . GLU B 1 213 ? 10.312 37.719 7.324 1 97 213 GLU B C 1
ATOM 4327 O O . GLU B 1 213 ? 9.43 38.531 7.129 1 97 213 GLU B O 1
ATOM 4332 N N . VAL B 1 214 ? 10.102 36.594 7.902 1 97.5 214 VAL B N 1
ATOM 4333 C CA . VAL B 1 214 ? 8.766 36.188 8.352 1 97.5 214 VAL B CA 1
ATOM 4334 C C . VAL B 1 214 ? 8.297 37.125 9.469 1 97.5 214 VAL B C 1
ATOM 4336 O O . VAL B 1 214 ? 7.164 37.625 9.445 1 97.5 214 VAL B O 1
ATOM 4339 N N . LYS B 1 215 ? 9.141 37.406 10.422 1 97.44 215 LYS B N 1
ATOM 4340 C CA . LYS B 1 215 ? 8.805 38.281 11.531 1 97.44 215 LYS B CA 1
ATOM 4341 C C . LYS B 1 215 ? 8.414 39.688 11.031 1 97.44 215 LYS B C 1
ATOM 4343 O O . LYS B 1 215 ? 7.438 40.25 11.5 1 97.44 215 LYS B O 1
ATOM 4348 N N . ALA B 1 216 ? 9.18 40.156 10.07 1 97.19 216 ALA B N 1
ATOM 4349 C CA . ALA B 1 216 ? 8.898 41.469 9.492 1 97.19 216 ALA B CA 1
ATOM 4350 C C . ALA B 1 216 ? 7.547 41.5 8.789 1 97.19 216 ALA B C 1
ATOM 4352 O O . ALA B 1 216 ? 6.781 42.438 8.906 1 97.19 216 ALA B O 1
ATOM 4353 N N . GLY B 1 217 ? 7.297 40.469 8.031 1 96.94 217 GLY B N 1
ATOM 4354 C CA . GLY B 1 217 ? 6.031 40.344 7.324 1 96.94 217 GLY B CA 1
ATOM 4355 C C . GLY B 1 217 ? 4.836 40.281 8.25 1 96.94 217 GLY B C 1
ATOM 4356 O O . GLY B 1 217 ? 3.807 40.906 8 1 96.94 217 GLY B O 1
ATOM 4357 N N . VAL B 1 218 ? 4.957 39.562 9.305 1 97.38 218 VAL B N 1
ATOM 4358 C CA . VAL B 1 218 ? 3.879 39.375 10.266 1 97.38 218 VAL B CA 1
ATOM 4359 C C . VAL B 1 218 ? 3.625 40.656 11.023 1 97.38 218 VAL B C 1
ATOM 4361 O O . VAL B 1 218 ? 2.475 41 11.297 1 97.38 218 VAL B O 1
ATOM 4364 N N . ARG B 1 219 ? 4.684 41.344 11.367 1 95.56 219 ARG B N 1
ATOM 4365 C CA . ARG B 1 219 ? 4.57 42.594 12.102 1 95.56 219 ARG B CA 1
ATOM 4366 C C . ARG B 1 219 ? 3.766 43.625 11.32 1 95.56 219 ARG B C 1
ATOM 4368 O O . ARG B 1 219 ? 3.057 44.438 11.906 1 95.56 219 ARG B O 1
ATOM 4375 N N . ARG B 1 220 ? 3.799 43.562 10.062 1 96 220 ARG B N 1
ATOM 4376 C CA . ARG B 1 220 ? 3.145 44.531 9.203 1 96 220 ARG B CA 1
ATOM 4377 C C . ARG B 1 220 ? 1.717 44.125 8.875 1 96 220 ARG B C 1
ATOM 4379 O O . ARG B 1 220 ? 0.953 44.906 8.289 1 96 220 ARG B O 1
ATOM 4386 N N . ALA B 1 221 ? 1.381 42.969 9.219 1 97.38 221 ALA B N 1
ATOM 4387 C CA . ALA B 1 221 ? 0.098 42.406 8.797 1 97.38 221 ALA B CA 1
ATOM 4388 C C . ALA B 1 221 ? -0.865 42.281 9.977 1 97.38 221 ALA B C 1
ATOM 4390 O O . ALA B 1 221 ? -0.641 41.5 10.898 1 97.38 221 ALA B O 1
ATOM 4391 N N . ALA B 1 222 ? -1.921 43.031 9.859 1 97 222 ALA B N 1
ATOM 4392 C CA . ALA B 1 222 ? -2.941 42.938 10.906 1 97 222 ALA B CA 1
ATOM 4393 C C . ALA B 1 222 ? -3.609 41.562 10.898 1 97 222 ALA B C 1
ATOM 4395 O O . ALA B 1 222 ? -3.887 41.031 9.836 1 97 222 ALA B O 1
ATOM 4396 N N . GLY B 1 223 ? -3.775 41.031 12.109 1 97.88 223 GLY B N 1
ATOM 4397 C CA . GLY B 1 223 ? -4.523 39.781 12.227 1 97.88 223 GLY B CA 1
ATOM 4398 C C . GLY B 1 223 ? -3.66 38.531 12.062 1 97.88 223 GLY B C 1
ATOM 4399 O O . GLY B 1 223 ? -4.148 37.406 12.188 1 97.88 223 GLY B O 1
ATOM 4400 N N . VAL B 1 224 ? -2.395 38.719 11.75 1 98.56 224 VAL B N 1
ATOM 4401 C CA . VAL B 1 224 ? -1.466 37.594 11.648 1 98.56 224 VAL B CA 1
ATOM 4402 C C . VAL B 1 224 ? -0.484 37.625 12.82 1 98.56 224 VAL B C 1
ATOM 4404 O O . VAL B 1 224 ? 0.028 38.688 13.172 1 98.56 224 VAL B O 1
ATOM 4407 N N . ARG B 1 225 ? -0.299 36.469 13.461 1 98.44 225 ARG B N 1
ATOM 4408 C CA . ARG B 1 225 ? 0.574 36.375 14.625 1 98.44 225 ARG B CA 1
ATOM 4409 C C . ARG B 1 225 ? 1.576 35.219 14.461 1 98.44 225 ARG B C 1
ATOM 4411 O O . ARG B 1 225 ? 1.336 34.281 13.695 1 98.44 225 ARG B O 1
ATOM 4418 N N . LEU B 1 226 ? 2.682 35.375 15.125 1 98.19 226 LEU B N 1
ATOM 4419 C CA . LEU B 1 226 ? 3.736 34.375 15.086 1 98.19 226 LEU B CA 1
ATOM 4420 C C . LEU B 1 226 ? 4.098 33.906 16.484 1 98.19 226 LEU B C 1
ATOM 4422 O O . LEU B 1 226 ? 4.328 34.719 17.375 1 98.19 226 LEU B O 1
ATOM 4426 N N . LEU B 1 227 ? 4.078 32.594 16.703 1 97.38 227 LEU B N 1
ATOM 4427 C CA . LEU B 1 227 ? 4.5 31.969 17.953 1 97.38 227 LEU B CA 1
ATOM 4428 C C . LEU B 1 227 ? 5.617 30.953 17.703 1 97.38 227 LEU B C 1
ATOM 4430 O O . LEU B 1 227 ? 5.688 30.359 16.641 1 97.38 227 LEU B O 1
ATOM 4434 N N . PRO B 1 228 ? 6.492 30.812 18.656 1 95.12 228 PRO B N 1
ATOM 4435 C CA . PRO B 1 228 ? 7.531 29.781 18.531 1 95.12 228 PRO B CA 1
ATOM 4436 C C . PRO B 1 228 ? 6.973 28.375 18.609 1 95.12 228 PRO B C 1
ATOM 4438 O O . PRO B 1 228 ? 5.754 28.188 18.703 1 95.12 228 PRO B O 1
ATOM 4441 N N . GLU B 1 229 ? 7.844 27.422 18.5 1 93.25 229 GLU B N 1
ATOM 4442 C CA . GLU B 1 229 ? 7.461 26.016 18.578 1 93.25 229 GLU B CA 1
ATOM 4443 C C . GLU B 1 229 ? 6.82 25.688 19.922 1 93.25 229 GLU B C 1
ATOM 4445 O O . GLU B 1 229 ? 7.023 26.406 20.906 1 93.25 229 GLU B O 1
ATOM 4450 N N . MET B 1 230 ? 5.984 24.688 19.891 1 92.75 230 MET B N 1
ATOM 4451 C CA . MET B 1 230 ? 5.305 24.172 21.078 1 92.75 230 MET B CA 1
ATOM 4452 C C . MET B 1 230 ? 5.477 22.672 21.188 1 92.75 230 MET B C 1
ATOM 4454 O O . MET B 1 230 ? 5.762 21.984 20.203 1 92.75 230 MET B O 1
ATOM 4458 N N . ALA B 1 231 ? 5.328 22.25 22.484 1 92 231 ALA B N 1
ATOM 4459 C CA . ALA B 1 231 ? 5.285 20.797 22.672 1 92 231 ALA B CA 1
ATOM 4460 C C . ALA B 1 231 ? 4.125 20.188 21.891 1 92 231 ALA B C 1
ATOM 4462 O O . ALA B 1 231 ? 3.062 20.797 21.766 1 92 231 ALA B O 1
ATOM 4463 N N . GLN B 1 232 ? 4.344 19 21.438 1 92 232 GLN B N 1
ATOM 4464 C CA . GLN B 1 232 ? 3.396 18.344 20.547 1 92 232 GLN B CA 1
ATOM 4465 C C . GLN B 1 232 ? 2.006 18.281 21.156 1 92 232 GLN B C 1
ATOM 4467 O O . GLN B 1 232 ? 1.006 18.562 20.5 1 92 232 GLN B O 1
ATOM 4472 N N . GLY B 1 233 ? 1.928 17.906 22.422 1 95.5 233 GLY B N 1
ATOM 4473 C CA . GLY B 1 233 ? 0.64 17.844 23.094 1 95.5 233 GLY B CA 1
ATOM 4474 C C . GLY B 1 233 ? -0.083 19.188 23.125 1 95.5 233 GLY B C 1
ATOM 4475 O O . GLY B 1 233 ? -1.306 19.234 22.984 1 95.5 233 GLY B O 1
ATOM 4476 N N . ASP B 1 234 ? 0.634 20.219 23.391 1 96.94 234 ASP B N 1
ATOM 4477 C CA . ASP B 1 234 ? 0.063 21.562 23.375 1 96.94 234 ASP B CA 1
ATOM 4478 C C . ASP B 1 234 ? -0.401 21.938 21.969 1 96.94 234 ASP B C 1
ATOM 4480 O O . ASP B 1 234 ? -1.454 22.562 21.812 1 96.94 234 ASP B O 1
ATOM 4484 N N . LEU B 1 235 ? 0.415 21.578 21.047 1 96.44 235 LEU B N 1
ATOM 4485 C CA . LEU B 1 235 ? 0.051 21.859 19.656 1 96.44 235 LEU B CA 1
ATOM 4486 C C . LEU B 1 235 ? -1.243 21.156 19.281 1 96.44 235 LEU B C 1
ATOM 4488 O O . LEU B 1 235 ? -2.115 21.734 18.641 1 96.44 235 LEU B O 1
ATOM 4492 N N . HIS B 1 236 ? -1.394 19.875 19.609 1 97.62 236 HIS B N 1
ATOM 4493 C CA . HIS B 1 236 ? -2.617 19.125 19.359 1 97.62 236 HIS B CA 1
ATOM 4494 C C . HIS B 1 236 ? -3.82 19.797 20.016 1 97.62 236 HIS B C 1
ATOM 4496 O O . HIS B 1 236 ? -4.898 19.875 19.422 1 97.62 236 HIS B O 1
ATOM 4502 N N . ALA B 1 237 ? -3.605 20.266 21.266 1 98.19 237 ALA B N 1
ATOM 4503 C CA . ALA B 1 237 ? -4.688 20.938 21.969 1 98.19 237 ALA B CA 1
ATOM 4504 C C . ALA B 1 237 ? -5.07 22.234 21.281 1 98.19 237 ALA B C 1
ATOM 4506 O O . ALA B 1 237 ? -6.254 22.547 21.141 1 98.19 237 ALA B O 1
ATOM 4507 N N . ALA B 1 238 ? -4.078 22.984 20.875 1 97.94 238 ALA B N 1
ATOM 4508 C CA . ALA B 1 238 ? -4.34 24.219 20.141 1 97.94 238 ALA B CA 1
ATOM 4509 C C . ALA B 1 238 ? -5.113 23.938 18.859 1 97.94 238 ALA B C 1
ATOM 4511 O O . ALA B 1 238 ? -6.047 24.672 18.516 1 97.94 238 ALA B O 1
ATOM 4512 N N . LEU B 1 239 ? -4.742 22.891 18.156 1 97.69 239 LEU B N 1
ATOM 4513 C CA . LEU B 1 239 ? -5.434 22.5 16.938 1 97.69 239 LEU B CA 1
ATOM 4514 C C . LEU B 1 239 ? -6.902 22.203 17.219 1 97.69 239 LEU B C 1
ATOM 4516 O O . LEU B 1 239 ? -7.777 22.625 16.453 1 97.69 239 LEU B O 1
ATOM 4520 N N . LYS B 1 240 ? -7.18 21.578 18.234 1 96.81 240 LYS B N 1
ATOM 4521 C CA . LYS B 1 240 ? -8.547 21.203 18.562 1 96.81 240 LYS B CA 1
ATOM 4522 C C . LYS B 1 240 ? -9.422 22.438 18.781 1 96.81 240 LYS B C 1
ATOM 4524 O O . LYS B 1 240 ? -10.633 22.406 18.547 1 96.81 240 LYS B O 1
ATOM 4529 N N . HIS B 1 241 ? -8.781 23.453 19.219 1 96.12 241 HIS B N 1
ATOM 4530 C CA . HIS B 1 241 ? -9.531 24.656 19.562 1 96.12 241 HIS B CA 1
ATOM 4531 C C . HIS B 1 241 ? -9.656 25.594 18.344 1 96.12 241 HIS B C 1
ATOM 4533 O O . HIS B 1 241 ? -10.547 26.438 18.312 1 96.12 241 HIS B O 1
ATOM 4539 N N . CYS B 1 242 ? -8.773 25.469 17.422 1 97.5 242 CYS B N 1
ATOM 4540 C CA . CYS B 1 242 ? -8.773 26.422 16.312 1 97.5 242 CYS B CA 1
ATOM 4541 C C . CYS B 1 242 ? -9.906 26.125 15.344 1 97.5 242 CYS B C 1
ATOM 4543 O O . CYS B 1 242 ? -10.594 25.109 15.469 1 97.5 242 CYS B O 1
ATOM 4545 N N . SER B 1 243 ? -10.117 27.031 14.453 1 97.69 243 SER B N 1
ATOM 4546 C CA . SER B 1 243 ? -11.195 26.891 13.477 1 97.69 243 SER B CA 1
ATOM 4547 C C . SER B 1 243 ? -10.766 26.031 12.297 1 97.69 243 SER B C 1
ATOM 4549 O O . SER B 1 243 ? -11.594 25.328 11.711 1 97.69 243 SER B O 1
ATOM 4551 N N . ALA B 1 244 ? -9.508 26.125 11.953 1 98.69 244 ALA B N 1
ATOM 4552 C CA . ALA B 1 244 ? -9 25.328 10.844 1 98.69 244 ALA B CA 1
ATOM 4553 C C . ALA B 1 244 ? -7.477 25.297 10.836 1 98.69 244 ALA B C 1
ATOM 4555 O O . ALA B 1 244 ? -6.832 26.234 11.32 1 98.69 244 ALA B O 1
ATOM 4556 N N . LEU B 1 245 ? -6.957 24.219 10.352 1 98.81 245 LEU B N 1
ATOM 4557 C CA . LEU B 1 245 ? -5.531 24.141 10.039 1 98.81 245 LEU B CA 1
ATOM 4558 C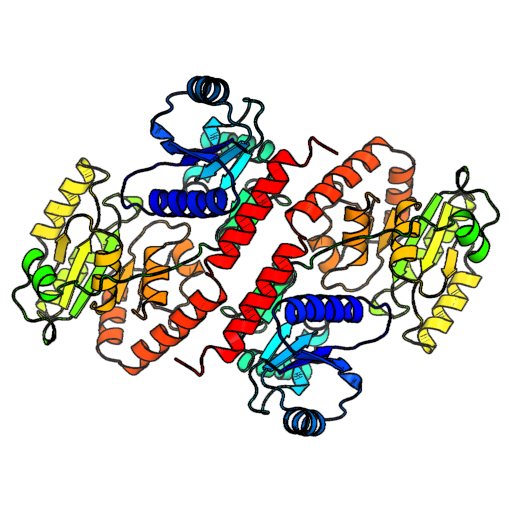 C . LEU B 1 245 ? -5.266 24.625 8.617 1 98.81 245 LEU B C 1
ATOM 4560 O O . LEU B 1 245 ? -6.016 24.312 7.691 1 98.81 245 LEU B O 1
ATOM 4564 N N . VAL B 1 246 ? -4.18 25.391 8.508 1 98.88 246 VAL B N 1
ATOM 4565 C CA . VAL B 1 246 ? -3.768 25.938 7.219 1 98.88 246 VAL B CA 1
ATOM 4566 C C . VAL B 1 246 ? -2.414 25.359 6.82 1 98.88 246 VAL B C 1
ATOM 4568 O O . VAL B 1 246 ? -1.516 25.234 7.656 1 98.88 246 VAL B O 1
ATOM 4571 N N . ASN B 1 247 ? -2.309 24.906 5.574 1 98.75 247 ASN B N 1
ATOM 4572 C CA . ASN B 1 247 ? -1.038 24.5 4.98 1 98.75 247 ASN B CA 1
ATOM 4573 C C . ASN B 1 247 ? -0.744 25.281 3.699 1 98.75 247 ASN B C 1
ATOM 4575 O O . ASN B 1 247 ? -1.496 25.203 2.727 1 98.75 247 ASN B O 1
ATOM 4579 N N . SER B 1 248 ? 0.367 26.047 3.686 1 98.69 248 SER B N 1
ATOM 4580 C CA . SER B 1 248 ? 0.681 26.906 2.557 1 98.69 248 SER B CA 1
ATOM 4581 C C . SER B 1 248 ? 1.967 26.469 1.862 1 98.69 248 SER B C 1
ATOM 4583 O O . SER B 1 248 ? 2.553 27.234 1.091 1 98.69 248 SER B O 1
ATOM 4585 N N . SER B 1 249 ? 2.396 25.219 2.074 1 97.31 249 SER B N 1
ATOM 4586 C CA . SER B 1 249 ? 3.682 24.719 1.596 1 97.31 249 SER B CA 1
ATOM 4587 C C . SER B 1 249 ? 3.754 24.75 0.072 1 97.31 249 SER B C 1
ATOM 4589 O O . SER B 1 249 ? 2.748 24.531 -0.606 1 97.31 249 SER B O 1
ATOM 4591 N N . VAL B 1 250 ? 5.02 25.031 -0.392 1 95.69 250 VAL B N 1
ATOM 4592 C CA . VAL B 1 250 ? 5.281 24.938 -1.825 1 95.69 250 VAL B CA 1
ATOM 4593 C C . VAL B 1 250 ? 5.488 23.484 -2.227 1 95.69 250 VAL B C 1
ATOM 4595 O O . VAL B 1 250 ? 5.203 23.094 -3.363 1 95.69 250 VAL B O 1
ATOM 4598 N N . SER B 1 251 ? 5.945 22.703 -1.273 1 92.88 251 SER B N 1
ATOM 4599 C CA . SER B 1 251 ? 6.219 21.281 -1.493 1 92.88 251 SER B CA 1
ATOM 4600 C C . SER B 1 251 ? 6.031 20.484 -0.211 1 92.88 251 SER B C 1
ATOM 4602 O O . SER B 1 251 ? 6.414 20.938 0.871 1 92.88 251 SER B O 1
ATOM 4604 N N . GLU B 1 252 ? 5.383 19.297 -0.396 1 92.31 252 GLU B N 1
ATOM 4605 C CA . GLU B 1 252 ? 5.164 18.375 0.714 1 92.31 252 GLU B CA 1
ATOM 4606 C C . GLU B 1 252 ? 5.355 16.922 0.277 1 92.31 252 GLU B C 1
ATOM 4608 O O . GLU B 1 252 ? 5.016 16.562 -0.851 1 92.31 252 GLU B O 1
ATOM 4613 N N . GLY B 1 253 ? 5.996 16.141 1.081 1 90.38 253 GLY B N 1
ATOM 4614 C CA . GLY B 1 253 ? 5.82 14.703 0.956 1 90.38 253 GLY B CA 1
ATOM 4615 C C . GLY B 1 253 ? 4.473 14.219 1.465 1 90.38 253 GLY B C 1
ATOM 4616 O O . GLY B 1 253 ? 3.58 13.906 0.674 1 90.38 253 GLY B O 1
ATOM 4617 N N . MET B 1 254 ? 4.32 14.281 2.736 1 92.44 254 MET B N 1
ATOM 4618 C CA . MET B 1 254 ? 3.066 14.047 3.447 1 92.44 254 MET B CA 1
ATOM 4619 C C . MET B 1 254 ? 3.051 14.789 4.777 1 92.44 254 MET B C 1
ATOM 4621 O O . MET B 1 254 ? 3.783 14.43 5.703 1 92.44 254 MET B O 1
ATOM 4625 N N . SER B 1 255 ? 2.213 15.734 4.832 1 94.12 255 SER B N 1
ATOM 4626 C CA . SER B 1 255 ? 2.217 16.625 5.992 1 94.12 255 SER B CA 1
ATOM 4627 C C . SER B 1 255 ? 1.575 15.953 7.203 1 94.12 255 SER B C 1
ATOM 4629 O O . SER B 1 255 ? 0.366 15.711 7.215 1 94.12 255 SER B O 1
ATOM 4631 N N . ALA B 1 256 ? 2.355 15.82 8.219 1 93.12 256 ALA B N 1
ATOM 4632 C CA . ALA B 1 256 ? 1.837 15.258 9.461 1 93.12 256 ALA B CA 1
ATOM 4633 C C . ALA B 1 256 ? 0.803 16.188 10.094 1 93.12 256 ALA B C 1
ATOM 4635 O O . ALA B 1 256 ? -0.196 15.727 10.648 1 93.12 256 ALA B O 1
ATOM 4636 N N . ALA B 1 257 ? 1.028 17.469 9.984 1 95.5 257 ALA B N 1
ATOM 4637 C CA . ALA B 1 257 ? 0.122 18.453 10.586 1 95.5 257 ALA B CA 1
ATOM 4638 C C . ALA B 1 257 ? -1.276 18.344 9.984 1 95.5 257 ALA B C 1
ATOM 4640 O O . ALA B 1 257 ? -2.275 18.422 10.703 1 95.5 257 ALA B O 1
ATOM 4641 N N . VAL B 1 258 ? -1.334 18.172 8.719 1 97.62 258 VAL B N 1
ATOM 4642 C CA . VAL B 1 258 ? -2.609 18.016 8.023 1 97.62 258 VAL B CA 1
ATOM 4643 C C . VAL B 1 258 ? -3.328 16.766 8.531 1 97.62 258 VAL B C 1
ATOM 4645 O O . VAL B 1 258 ? -4.508 16.828 8.883 1 97.62 258 VAL B O 1
ATOM 4648 N N . LEU B 1 259 ? -2.621 15.703 8.602 1 96.81 259 LEU B N 1
ATOM 4649 C CA . LEU B 1 259 ? -3.201 14.438 9.039 1 96.81 259 LEU B CA 1
ATOM 4650 C C . LEU B 1 259 ? -3.613 14.508 10.508 1 96.81 259 LEU B C 1
ATOM 4652 O O . LEU B 1 259 ? -4.66 13.977 10.891 1 96.81 259 LEU B O 1
ATOM 4656 N N . GLU B 1 260 ? -2.812 15.156 11.312 1 96.75 260 GLU B N 1
ATOM 4657 C CA . GLU B 1 260 ? -3.141 15.336 12.727 1 96.75 260 GLU B CA 1
ATOM 4658 C C . GLU B 1 260 ? -4.41 16.172 12.891 1 96.75 260 GLU B C 1
ATOM 4660 O O . GLU B 1 260 ? -5.258 15.852 13.734 1 96.75 260 GLU B O 1
ATOM 4665 N N . ALA B 1 261 ? -4.531 17.172 12.141 1 98.44 261 ALA B N 1
ATOM 4666 C CA . ALA B 1 261 ? -5.742 18 12.18 1 98.44 261 ALA B CA 1
ATOM 4667 C C . ALA B 1 261 ? -6.977 17.172 11.828 1 98.44 261 ALA B C 1
ATOM 4669 O O . ALA B 1 261 ? -8.008 17.266 12.5 1 98.44 261 ALA B O 1
ATOM 4670 N N . MET B 1 262 ? -6.863 16.375 10.766 1 97.69 262 MET B N 1
ATOM 4671 C CA . MET B 1 262 ? -7.965 15.492 10.391 1 97.69 262 MET B CA 1
ATOM 4672 C C . MET B 1 262 ? -8.328 14.539 11.523 1 97.69 262 MET B C 1
ATOM 4674 O O . MET B 1 262 ? -9.5 14.359 11.836 1 97.69 262 MET B O 1
ATOM 4678 N N . ASP B 1 263 ? -7.363 14.008 12.133 1 97.06 263 ASP B N 1
ATOM 4679 C CA . ASP B 1 263 ? -7.559 13.078 13.234 1 97.06 263 ASP B CA 1
ATOM 4680 C C . ASP B 1 263 ? -8.266 13.75 14.406 1 97.06 263 ASP B C 1
ATOM 4682 O O . ASP B 1 263 ? -9.109 13.141 15.062 1 97.06 263 ASP B O 1
ATOM 4686 N N . LEU B 1 264 ? -7.973 15 14.648 1 98 264 LEU B N 1
ATOM 4687 C CA . LEU B 1 264 ? -8.492 15.758 15.773 1 98 264 LEU B CA 1
ATOM 4688 C C . LEU B 1 264 ? -9.859 16.359 15.445 1 98 264 LEU B C 1
ATOM 4690 O O . LEU B 1 264 ? -10.484 16.984 16.297 1 98 264 LEU B O 1
ATOM 4694 N N . GLY B 1 265 ? -10.289 16.203 14.281 1 97.69 265 GLY B N 1
ATOM 4695 C CA . GLY B 1 265 ? -11.578 16.734 13.875 1 97.69 265 GLY B CA 1
ATOM 4696 C C . GLY B 1 265 ? -11.531 18.234 13.586 1 97.69 265 GLY B C 1
ATOM 4697 O O . GLY B 1 265 ? -12.461 18.969 13.938 1 97.69 265 GLY B O 1
ATOM 4698 N N . VAL B 1 266 ? -10.484 18.641 13.016 1 98.31 266 VAL B N 1
ATOM 4699 C CA . VAL B 1 266 ? -10.305 20.047 12.641 1 98.31 266 VAL B CA 1
ATOM 4700 C C . VAL B 1 266 ? -10.297 20.172 11.117 1 98.31 266 VAL B C 1
ATOM 4702 O O . VAL B 1 266 ? -9.594 19.422 10.43 1 98.31 266 VAL B O 1
ATOM 4705 N N . PRO B 1 267 ? -11.078 21.109 10.539 1 98.56 267 PRO B N 1
ATOM 4706 C CA . PRO B 1 267 ? -11.039 21.297 9.086 1 98.56 267 PRO B CA 1
ATOM 4707 C C . PRO B 1 267 ? -9.664 21.734 8.578 1 98.56 267 PRO B C 1
ATOM 4709 O O . PRO B 1 267 ? -8.945 22.453 9.281 1 98.56 267 PRO B O 1
ATOM 4712 N N . VAL B 1 268 ? -9.391 21.312 7.316 1 98.81 268 VAL B N 1
ATOM 4713 C CA . VAL B 1 268 ? -8.078 21.594 6.738 1 98.81 268 VAL B CA 1
ATOM 4714 C C . VAL B 1 268 ? -8.242 22.422 5.461 1 98.81 268 VAL B C 1
ATOM 4716 O O . VAL B 1 268 ? -9.078 22.094 4.613 1 98.81 268 VAL B O 1
ATOM 4719 N N . LEU B 1 269 ? -7.527 23.5 5.359 1 98.88 269 LEU B N 1
ATOM 4720 C CA . LEU B 1 269 ? -7.293 24.234 4.125 1 98.88 269 LEU B CA 1
ATOM 4721 C C . LEU B 1 269 ? -5.828 24.156 3.705 1 98.88 269 LEU B C 1
ATOM 4723 O O . LEU B 1 269 ? -4.941 24.609 4.426 1 98.88 269 LEU B O 1
ATOM 4727 N N . ALA B 1 270 ? -5.57 23.516 2.553 1 98.88 270 ALA B N 1
ATOM 4728 C CA . ALA B 1 270 ? -4.188 23.297 2.135 1 98.88 270 ALA B CA 1
ATOM 4729 C C . ALA B 1 270 ? -3.963 23.781 0.708 1 98.88 270 ALA B C 1
ATOM 4731 O O . ALA B 1 270 ? -4.863 23.719 -0.129 1 98.88 270 ALA B O 1
ATOM 4732 N N . ARG B 1 271 ? -2.732 24.344 0.546 1 98.69 271 ARG B N 1
ATOM 4733 C CA . ARG B 1 271 ? -2.355 24.75 -0.803 1 98.69 271 ARG B CA 1
ATOM 4734 C C . ARG B 1 271 ? -2.393 23.562 -1.765 1 98.69 271 ARG B C 1
ATOM 4736 O O . ARG B 1 271 ? -1.94 22.469 -1.427 1 98.69 271 ARG B O 1
ATOM 4743 N N . ASN B 1 272 ? -2.926 23.812 -2.988 1 98.06 272 ASN B N 1
ATOM 4744 C CA . ASN B 1 272 ? -3.098 22.75 -3.971 1 98.06 272 ASN B CA 1
ATOM 4745 C C . ASN B 1 272 ? -1.777 22.406 -4.648 1 98.06 272 ASN B C 1
ATOM 4747 O O . ASN B 1 272 ? -1.516 22.828 -5.773 1 98.06 272 ASN B O 1
ATOM 4751 N N . ILE B 1 273 ? -1.024 21.594 -4.016 1 95.38 273 ILE B N 1
ATOM 4752 C CA . ILE B 1 273 ? 0.212 21 -4.512 1 95.38 273 ILE B CA 1
ATOM 4753 C C . ILE B 1 273 ? 0.113 19.469 -4.445 1 95.38 273 ILE B C 1
ATOM 4755 O O . ILE B 1 273 ? -0.727 18.938 -3.727 1 95.38 273 ILE B O 1
ATOM 4759 N N . PRO B 1 274 ? 0.913 18.734 -5.16 1 90 274 PRO B N 1
ATOM 4760 C CA . PRO B 1 274 ? 0.779 17.281 -5.246 1 90 274 PRO B CA 1
ATOM 4761 C C . PRO B 1 274 ? 0.799 16.594 -3.879 1 90 274 PRO B C 1
ATOM 4763 O O . PRO B 1 274 ? -0.037 15.734 -3.602 1 90 274 PRO B O 1
ATOM 4766 N N . GLY B 1 275 ? 1.673 17 -3.051 1 92.38 275 GLY B N 1
ATOM 4767 C CA . GLY B 1 275 ? 1.761 16.375 -1.735 1 92.38 275 GLY B CA 1
ATOM 4768 C C . GLY B 1 275 ? 0.5 16.562 -0.91 1 92.38 275 GLY B C 1
ATOM 4769 O O . GLY B 1 275 ? 0.039 15.617 -0.262 1 92.38 275 GLY B O 1
ATOM 4770 N N . ASN B 1 276 ? -0.073 17.719 -0.916 1 96.31 276 ASN B N 1
ATOM 4771 C CA . ASN B 1 276 ? -1.306 17.984 -0.18 1 96.31 276 ASN B CA 1
ATOM 4772 C C . ASN B 1 276 ? -2.508 17.312 -0.846 1 96.31 276 ASN B C 1
ATOM 4774 O O . ASN B 1 276 ? -3.395 16.797 -0.163 1 96.31 276 ASN B O 1
ATOM 4778 N N . ALA B 1 277 ? -2.506 17.312 -2.16 1 93.69 277 ALA B N 1
ATOM 4779 C CA . ALA B 1 277 ? -3.611 16.734 -2.914 1 93.69 277 ALA B CA 1
ATOM 4780 C C . ALA B 1 277 ? -3.646 15.211 -2.736 1 93.69 277 ALA B C 1
ATOM 4782 O O . ALA B 1 277 ? -4.676 14.578 -2.982 1 93.69 277 ALA B O 1
ATOM 4783 N N . ALA B 1 278 ? -2.57 14.664 -2.352 1 90 278 ALA B N 1
ATOM 4784 C CA . ALA B 1 278 ? -2.516 13.227 -2.1 1 90 278 ALA B CA 1
ATOM 4785 C C . ALA B 1 278 ? -3.287 12.859 -0.835 1 90 278 ALA B C 1
ATOM 4787 O O . ALA B 1 278 ? -3.771 11.734 -0.7 1 90 278 ALA B O 1
ATOM 4788 N N . VAL B 1 279 ? -3.498 13.82 0.072 1 93.44 279 VAL B N 1
ATOM 4789 C CA . VAL B 1 279 ? -4.102 13.469 1.352 1 93.44 279 VAL B CA 1
ATOM 4790 C C . VAL B 1 279 ? -5.391 14.266 1.551 1 93.44 279 VAL B C 1
ATOM 4792 O O . VAL B 1 279 ? -6.23 13.898 2.379 1 93.44 279 VAL B O 1
ATOM 4795 N N . VAL B 1 280 ? -5.523 15.336 0.83 1 96.5 280 VAL B N 1
ATOM 4796 C CA . VAL B 1 280 ? -6.727 16.156 0.931 1 96.5 280 VAL B CA 1
ATOM 4797 C C . VAL B 1 280 ? -7.527 16.062 -0.365 1 96.5 280 VAL B C 1
ATOM 4799 O O . VAL B 1 280 ? -7.051 16.469 -1.429 1 96.5 280 VAL B O 1
ATOM 4802 N N . THR B 1 281 ? -8.695 15.523 -0.242 1 94.19 281 THR B N 1
ATOM 4803 C CA . THR B 1 281 ? -9.641 15.57 -1.354 1 94.19 281 THR B CA 1
ATOM 4804 C C . THR B 1 281 ? -10.555 16.781 -1.237 1 94.19 281 THR B C 1
ATOM 4806 O O . THR B 1 281 ? -11.32 16.906 -0.28 1 94.19 281 THR B O 1
ATOM 4809 N N . HIS B 1 282 ? -10.484 17.609 -2.264 1 96.38 282 HIS B N 1
ATOM 4810 C CA . HIS B 1 282 ? -11.18 18.891 -2.221 1 96.38 282 HIS B CA 1
ATOM 4811 C C . HIS B 1 282 ? -12.68 18.688 -2.027 1 96.38 282 HIS B C 1
ATOM 4813 O O . HIS B 1 282 ? -13.312 17.922 -2.756 1 96.38 282 HIS B O 1
ATOM 4819 N N . GLU B 1 283 ? -13.203 19.312 -0.944 1 95.75 283 GLU B N 1
ATOM 4820 C CA . GLU B 1 283 ? -14.609 19.375 -0.575 1 95.75 283 GLU B CA 1
ATOM 4821 C C . GLU B 1 283 ? -15.102 18.031 -0.047 1 95.75 283 GLU B C 1
ATOM 4823 O O . GLU B 1 283 ? -16.312 17.828 0.131 1 95.75 283 GLU B O 1
ATOM 4828 N N . VAL B 1 284 ? -14.195 17.141 0.138 1 94.06 284 VAL B N 1
ATOM 4829 C CA . VAL B 1 284 ? -14.539 15.844 0.721 1 94.06 284 VAL B CA 1
ATOM 4830 C C . VAL B 1 284 ? -13.875 15.703 2.088 1 94.06 284 VAL B C 1
ATOM 4832 O O . VAL B 1 284 ? -14.555 15.703 3.117 1 94.06 284 VAL B O 1
ATOM 4835 N N . THR B 1 285 ? -12.562 15.742 2.125 1 96.56 285 THR B N 1
ATOM 4836 C CA . THR B 1 285 ? -11.859 15.578 3.395 1 96.56 285 THR B CA 1
ATOM 4837 C C . THR B 1 285 ? -11.211 16.891 3.824 1 96.56 285 THR B C 1
ATOM 4839 O O . THR B 1 285 ? -10.656 16.984 4.922 1 96.56 285 THR B O 1
ATOM 4842 N N . GLY B 1 286 ? -11.258 17.875 2.986 1 98.12 286 GLY B N 1
ATOM 4843 C CA . GLY B 1 286 ? -10.695 19.203 3.195 1 98.12 286 GLY B CA 1
ATOM 4844 C C . GLY B 1 286 ? -10.867 20.125 1.996 1 98.12 286 GLY B C 1
ATOM 4845 O O . GLY B 1 286 ? -11.609 19.797 1.065 1 98.12 286 GLY B O 1
ATOM 4846 N N . LEU B 1 287 ? -10.234 21.312 2.098 1 98.81 287 LEU B N 1
ATOM 4847 C CA . LEU B 1 287 ? -10.328 22.281 1.018 1 98.81 287 LEU B CA 1
ATOM 4848 C C . LEU B 1 287 ? -8.953 22.594 0.442 1 98.81 287 LEU B C 1
ATOM 4850 O O . LEU B 1 287 ? -7.996 22.812 1.191 1 98.81 287 LEU B O 1
ATOM 4854 N N . LEU B 1 288 ? -8.883 22.547 -0.85 1 98.75 288 LEU B N 1
ATOM 4855 C CA . LEU B 1 288 ? -7.652 22.891 -1.561 1 98.75 288 LEU B CA 1
ATOM 4856 C C . LEU B 1 288 ? -7.781 24.234 -2.254 1 98.75 288 LEU B C 1
ATOM 4858 O O . LEU B 1 288 ? -8.797 24.516 -2.898 1 98.75 288 LEU B O 1
ATOM 4862 N N . PHE B 1 289 ? -6.766 25.078 -2.059 1 98.88 289 PHE B N 1
ATOM 4863 C CA . PHE B 1 289 ? -6.773 26.391 -2.703 1 98.88 289 PHE B CA 1
ATOM 4864 C C . PHE B 1 289 ? -5.547 26.562 -3.59 1 98.88 289 PHE B C 1
ATOM 4866 O O . PHE B 1 289 ? -4.477 26.031 -3.287 1 98.88 289 PHE B O 1
ATOM 4873 N N . ALA B 1 290 ? -5.648 27.375 -4.594 1 98.19 290 ALA B N 1
ATOM 4874 C CA . ALA B 1 290 ? -4.562 27.562 -5.551 1 98.19 290 ALA B CA 1
ATOM 4875 C C . ALA B 1 290 ? -3.803 28.859 -5.258 1 98.19 290 ALA B C 1
ATOM 4877 O O . ALA B 1 290 ? -2.607 28.953 -5.539 1 98.19 290 ALA B O 1
ATOM 4878 N N . ASP B 1 291 ? -4.555 29.828 -4.734 1 98.31 291 ASP B N 1
ATOM 4879 C CA . ASP B 1 291 ? -3.955 31.141 -4.477 1 98.31 291 ASP B CA 1
ATOM 4880 C C . ASP B 1 291 ? -4.57 31.797 -3.24 1 98.31 291 ASP B C 1
ATOM 4882 O O . ASP B 1 291 ? -5.547 31.281 -2.688 1 98.31 291 ASP B O 1
ATOM 4886 N N . PRO B 1 292 ? -3.971 32.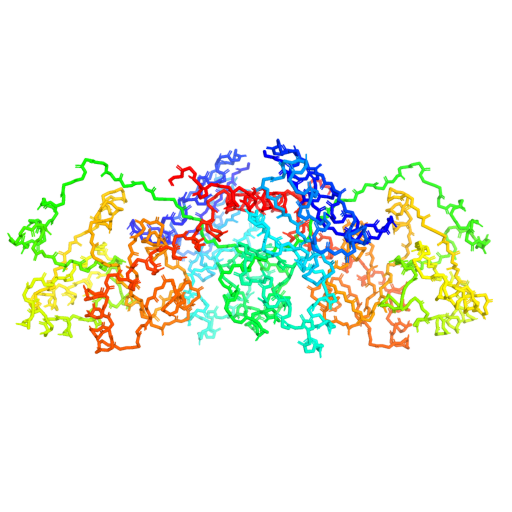844 -2.762 1 98.69 292 PRO B N 1
ATOM 4887 C CA . PRO B 1 292 ? -4.414 33.469 -1.511 1 98.69 292 PRO B CA 1
ATOM 4888 C C . PRO B 1 292 ? -5.867 33.938 -1.564 1 98.69 292 PRO B C 1
ATOM 4890 O O . PRO B 1 292 ? -6.59 33.844 -0.569 1 98.69 292 PRO B O 1
ATOM 4893 N N . GLN B 1 293 ? -6.32 34.406 -2.686 1 98.31 293 GLN B N 1
ATOM 4894 C CA . GLN B 1 293 ? -7.695 34.875 -2.799 1 98.31 293 GLN B CA 1
ATOM 4895 C C . GLN B 1 293 ? -8.688 33.719 -2.674 1 98.31 293 GLN B C 1
ATOM 4897 O O . GLN B 1 293 ? -9.719 33.875 -2.012 1 98.31 293 GLN B O 1
ATOM 4902 N N . GLU B 1 294 ? -8.312 32.688 -3.338 1 98.62 294 GLU B N 1
ATOM 4903 C CA . GLU B 1 294 ? -9.156 31.516 -3.213 1 98.62 294 GLU B CA 1
ATOM 4904 C C . GLU B 1 294 ? -9.156 30.984 -1.781 1 98.62 294 GLU B C 1
ATOM 4906 O O . GLU B 1 294 ? -10.18 30.484 -1.301 1 98.62 294 GLU B O 1
ATOM 4911 N N . PHE B 1 295 ? -8.086 31.078 -1.154 1 98.81 295 PHE B N 1
ATOM 4912 C CA . PHE B 1 295 ? -8.031 30.703 0.253 1 98.81 295 PHE B CA 1
ATOM 4913 C C . PHE B 1 295 ? -9.062 31.469 1.062 1 98.81 295 PHE B C 1
ATOM 4915 O O . PHE B 1 295 ? -9.844 30.875 1.814 1 98.81 295 PHE B O 1
ATOM 4922 N N . VAL B 1 296 ? -9.008 32.719 0.914 1 98.69 296 VAL B N 1
ATOM 4923 C CA . VAL B 1 296 ? -9.906 33.562 1.691 1 98.69 296 VAL B CA 1
ATOM 4924 C C . VAL B 1 296 ? -11.359 33.219 1.381 1 98.69 296 VAL B C 1
ATOM 4926 O O . VAL B 1 296 ? -12.188 33.125 2.287 1 98.69 296 VAL B O 1
ATOM 4929 N N . GLN B 1 297 ? -11.633 32.969 0.147 1 98.5 297 GLN B N 1
ATOM 4930 C CA . GLN B 1 297 ? -12.992 32.594 -0.259 1 98.5 297 GLN B CA 1
ATOM 4931 C C . GLN B 1 297 ? -13.438 31.312 0.406 1 98.5 297 GLN B C 1
ATOM 4933 O O . GLN B 1 297 ? -14.539 31.234 0.945 1 98.5 297 GLN B O 1
ATOM 4938 N N . LEU B 1 298 ? -12.617 30.344 0.343 1 98.75 298 LEU B N 1
ATOM 4939 C CA . LEU B 1 298 ? -12.93 29.047 0.921 1 98.75 298 LEU B CA 1
ATOM 4940 C C . LEU B 1 298 ? -13.016 29.125 2.441 1 98.75 298 LEU B C 1
ATOM 4942 O O . LEU B 1 298 ? -13.875 28.484 3.057 1 98.75 298 LEU B O 1
ATOM 4946 N N . ALA B 1 299 ? -12.133 29.922 3.033 1 98.62 299 ALA B N 1
ATOM 4947 C CA . ALA B 1 299 ? -12.141 30.109 4.48 1 98.62 299 ALA B CA 1
ATOM 4948 C C . ALA B 1 299 ? -13.43 30.766 4.945 1 98.62 299 ALA B C 1
ATOM 4950 O O . ALA B 1 299 ? -14.031 30.344 5.941 1 98.62 299 ALA B O 1
ATOM 4951 N N . LYS B 1 300 ? -13.844 31.75 4.23 1 98.19 300 LYS B N 1
ATOM 4952 C CA . LYS B 1 300 ? -15.109 32.406 4.539 1 98.19 300 LYS B CA 1
ATOM 4953 C C . LYS B 1 300 ? -16.281 31.438 4.449 1 98.19 300 LYS B C 1
ATOM 4955 O O . LYS B 1 300 ? -17.141 31.422 5.32 1 98.19 300 LYS B O 1
ATOM 4960 N N . ARG B 1 301 ? -16.25 30.688 3.434 1 98.06 301 ARG B N 1
ATOM 4961 C CA . ARG B 1 301 ? -17.297 29.688 3.254 1 98.06 301 ARG B CA 1
ATOM 4962 C C . ARG B 1 301 ? -17.297 28.688 4.406 1 98.06 301 ARG B C 1
ATOM 4964 O O . ARG B 1 301 ? -18.359 28.359 4.934 1 98.06 301 ARG B O 1
ATOM 4971 N N . LEU B 1 302 ? -16.172 28.234 4.789 1 97.88 302 LEU B N 1
ATOM 4972 C CA . LEU B 1 302 ? -16.031 27.266 5.871 1 97.88 302 LEU B CA 1
ATOM 4973 C C . LEU B 1 302 ? -16.594 27.812 7.172 1 97.88 302 LEU B C 1
ATOM 4975 O O . LEU B 1 302 ? -17.328 27.125 7.883 1 97.88 302 LEU B O 1
ATOM 4979 N N . VAL B 1 303 ? -16.328 29.062 7.461 1 95.5 303 VAL B N 1
ATOM 4980 C CA . VAL B 1 303 ? -16.75 29.703 8.703 1 95.5 303 VAL B CA 1
ATOM 4981 C C . VAL B 1 303 ? -18.266 29.922 8.695 1 95.5 303 VAL B C 1
ATOM 4983 O O . VAL B 1 303 ? -18.922 29.828 9.734 1 95.5 303 VAL B O 1
ATOM 4986 N N . SER B 1 304 ? -18.828 30.031 7.527 1 95.62 304 SER B N 1
ATOM 4987 C CA . SER B 1 304 ? -20.234 30.406 7.43 1 95.62 304 SER B CA 1
ATOM 4988 C C . SER B 1 304 ? -21.109 29.172 7.195 1 95.62 304 SER B C 1
ATOM 4990 O O . SER B 1 304 ? -22.344 29.266 7.234 1 95.62 304 SER B O 1
ATOM 4992 N N . ASP B 1 305 ? -20.547 28.047 6.969 1 96.31 305 ASP B N 1
ATOM 4993 C CA . ASP B 1 305 ? -21.297 26.859 6.605 1 96.31 305 ASP B CA 1
ATOM 4994 C C . ASP B 1 305 ? -20.984 25.703 7.551 1 96.31 305 ASP B C 1
ATOM 4996 O O . ASP B 1 305 ? -20.188 24.828 7.223 1 96.31 305 ASP B O 1
ATOM 5000 N N . PRO B 1 306 ? -21.703 25.609 8.578 1 95.81 306 PRO B N 1
ATOM 5001 C CA . PRO B 1 306 ? -21.469 24.562 9.562 1 95.81 306 PRO B CA 1
ATOM 5002 C C . PRO B 1 306 ? -21.641 23.156 8.984 1 95.81 306 PRO B C 1
ATOM 5004 O O . PRO B 1 306 ? -20.984 22.219 9.43 1 95.81 306 PRO B O 1
ATOM 5007 N N . ALA B 1 307 ? -22.484 23.047 8.07 1 96.75 307 ALA B N 1
ATOM 5008 C CA . ALA B 1 307 ? -22.703 21.75 7.449 1 96.75 307 ALA B CA 1
ATOM 5009 C C . ALA B 1 307 ? -21.469 21.297 6.672 1 96.75 307 ALA B C 1
ATOM 5011 O O . ALA B 1 307 ? -21.109 20.125 6.699 1 96.75 307 ALA B O 1
ATOM 5012 N N . LEU B 1 308 ? -20.906 22.219 5.973 1 96.88 308 LEU B N 1
ATOM 5013 C CA . LEU B 1 308 ? -19.672 21.922 5.258 1 96.88 308 LEU B CA 1
ATOM 5014 C C . LEU B 1 308 ? -18.578 21.484 6.223 1 96.88 308 LEU B C 1
ATOM 5016 O O . LEU B 1 308 ? -17.906 20.469 5.988 1 96.88 308 LEU B O 1
ATOM 5020 N N . GLU B 1 309 ? -18.438 22.188 7.262 1 97.31 309 GLU B N 1
ATOM 5021 C CA . GLU B 1 309 ? -17.422 21.875 8.273 1 97.31 309 GLU B CA 1
ATOM 5022 C C . GLU B 1 309 ? -17.625 20.469 8.836 1 97.31 309 GLU B C 1
ATOM 5024 O O . GLU B 1 309 ? -16.672 19.688 8.914 1 97.31 309 GLU B O 1
ATOM 5029 N N . LYS B 1 310 ? -18.844 20.188 9.188 1 97.25 310 LYS B N 1
ATOM 5030 C CA . LYS B 1 310 ? -19.156 18.891 9.773 1 97.25 310 LYS B CA 1
ATOM 5031 C C . LYS B 1 310 ? -18.844 17.75 8.805 1 97.25 310 LYS B C 1
ATOM 5033 O O . LYS B 1 310 ? -18.312 16.719 9.211 1 97.25 310 LYS B O 1
ATOM 5038 N N . GLY B 1 311 ? -19.188 17.953 7.586 1 96.25 311 GLY B N 1
ATOM 5039 C CA . GLY B 1 311 ? -18.906 16.953 6.566 1 96.25 311 GLY B CA 1
ATOM 5040 C C . GLY B 1 311 ? -17.422 16.719 6.352 1 96.25 311 GLY B C 1
ATOM 5041 O O . GLY B 1 311 ? -16.969 15.57 6.316 1 96.25 311 GLY B O 1
ATOM 5042 N N . LEU B 1 312 ? -16.656 17.797 6.242 1 97.19 312 LEU B N 1
ATOM 5043 C CA . LEU B 1 312 ? -15.211 17.703 6.039 1 97.19 312 LEU B CA 1
ATOM 5044 C C . LEU B 1 312 ? -14.547 16.984 7.211 1 97.19 312 LEU B C 1
ATOM 5046 O O . LEU B 1 312 ? -13.695 16.109 7.004 1 97.19 312 LEU B O 1
ATOM 5050 N N . VAL B 1 313 ? -14.961 17.312 8.375 1 97.56 313 VAL B N 1
ATOM 5051 C CA . VAL B 1 313 ? -14.359 16.781 9.594 1 97.56 313 VAL B CA 1
ATOM 5052 C C . VAL B 1 313 ? -14.656 15.289 9.719 1 97.56 313 VAL B C 1
ATOM 5054 O O . VAL B 1 313 ? -13.758 14.492 10.008 1 97.56 313 VAL B O 1
ATOM 5057 N N . ALA B 1 314 ? -15.867 14.898 9.438 1 94.94 314 ALA B N 1
ATOM 5058 C CA . ALA B 1 314 ? -16.266 13.5 9.547 1 94.94 314 ALA B CA 1
ATOM 5059 C C . ALA B 1 314 ? -15.5 12.633 8.547 1 94.94 314 ALA B C 1
ATOM 5061 O O . ALA B 1 314 ? -14.945 11.594 8.914 1 94.94 314 ALA B O 1
ATOM 5062 N N . ARG B 1 315 ? -15.438 13.094 7.387 1 92.94 315 ARG B N 1
ATOM 5063 C CA . ARG B 1 315 ? -14.781 12.32 6.332 1 92.94 315 ARG B CA 1
ATOM 5064 C C . ARG B 1 315 ? -13.266 12.344 6.496 1 92.94 315 ARG B C 1
ATOM 5066 O O . ARG B 1 315 ? -12.586 11.375 6.156 1 92.94 315 ARG B O 1
ATOM 5073 N N . GLY B 1 316 ? -12.742 13.5 6.984 1 95.25 316 GLY B N 1
ATOM 5074 C CA . GLY B 1 316 ? -11.32 13.555 7.289 1 95.25 316 GLY B CA 1
ATOM 5075 C C . GLY B 1 316 ? -10.898 12.57 8.367 1 95.25 316 GLY B C 1
ATOM 5076 O O . GLY B 1 316 ? -9.875 11.891 8.234 1 95.25 316 GLY B O 1
ATOM 5077 N N . ARG B 1 317 ? -11.688 12.469 9.352 1 94.12 317 ARG B N 1
ATOM 5078 C CA . ARG B 1 317 ? -11.414 11.531 10.438 1 94.12 317 ARG B CA 1
ATOM 5079 C C . ARG B 1 317 ? -11.492 10.086 9.953 1 94.12 317 ARG B C 1
ATOM 5081 O O . ARG B 1 317 ? -10.656 9.258 10.312 1 94.12 317 ARG B O 1
ATOM 5088 N N . GLU B 1 318 ? -12.477 9.852 9.195 1 89.75 318 GLU B N 1
ATOM 5089 C CA . GLU B 1 318 ? -12.641 8.508 8.641 1 89.75 318 GLU B CA 1
ATOM 5090 C C . GLU B 1 318 ? -11.453 8.141 7.75 1 89.75 318 GLU B C 1
ATOM 5092 O O . GLU B 1 318 ? -10.977 7 7.789 1 89.75 318 GLU B O 1
ATOM 5097 N N . TYR B 1 319 ? -11.008 9.047 7.035 1 92.94 319 TYR B N 1
ATOM 5098 C CA . TYR B 1 319 ? -9.859 8.852 6.156 1 92.94 319 TYR B CA 1
ATOM 5099 C C . TYR B 1 319 ? -8.617 8.484 6.953 1 92.94 319 TYR B C 1
ATOM 5101 O O . TYR B 1 319 ? -7.941 7.5 6.645 1 92.94 319 TYR B O 1
ATOM 5109 N N . VAL B 1 320 ? -8.312 9.25 7.953 1 94.56 320 VAL B N 1
ATOM 5110 C CA . VAL B 1 320 ? -7.117 9.008 8.758 1 94.56 320 VAL B CA 1
ATOM 5111 C C . VAL B 1 320 ? -7.238 7.672 9.477 1 94.56 320 VAL B C 1
ATOM 5113 O O . VAL B 1 320 ? -6.277 6.902 9.539 1 94.56 320 VAL B O 1
ATOM 5116 N N . ARG B 1 321 ? -8.359 7.391 9.945 1 90.38 321 ARG B N 1
ATOM 5117 C CA . ARG B 1 321 ? -8.602 6.133 10.641 1 90.38 321 ARG B CA 1
ATOM 5118 C C . ARG B 1 321 ? -8.352 4.941 9.727 1 90.38 321 ARG B C 1
ATOM 5120 O O . ARG B 1 321 ? -7.789 3.93 10.156 1 90.38 321 ARG B O 1
ATOM 5127 N N . THR B 1 322 ? -8.703 5.066 8.547 1 88.44 322 THR B N 1
ATOM 5128 C CA . THR B 1 322 ? -8.641 3.957 7.594 1 88.44 322 THR B CA 1
ATOM 5129 C C . THR B 1 322 ? -7.227 3.797 7.043 1 88.44 322 THR B C 1
ATOM 5131 O O . THR B 1 322 ? -6.719 2.68 6.945 1 88.44 322 THR B O 1
ATOM 5134 N N . PHE B 1 323 ? -6.57 4.918 6.84 1 92.69 323 PHE B N 1
ATOM 5135 C CA . PHE B 1 323 ? -5.387 4.832 5.992 1 92.69 323 PHE B CA 1
ATOM 5136 C C . PHE B 1 323 ? -4.125 5.172 6.781 1 92.69 323 PHE B C 1
ATOM 5138 O O . PHE B 1 323 ? -3.012 4.91 6.324 1 92.69 323 PHE B O 1
ATOM 5145 N N . HIS B 1 324 ? -4.242 5.75 7.914 1 94.81 324 HIS B N 1
ATOM 5146 C CA . HIS B 1 324 ? -3.072 6.266 8.609 1 94.81 324 HIS B CA 1
ATOM 5147 C C . HIS B 1 324 ? -2.971 5.691 10.023 1 94.81 324 HIS B C 1
ATOM 5149 O O . HIS B 1 324 ? -2.73 6.426 10.984 1 94.81 324 HIS B O 1
ATOM 5155 N N . SER B 1 325 ? -3.064 4.414 10.086 1 90.81 325 SER B N 1
ATOM 5156 C CA . SER B 1 325 ? -2.955 3.686 11.344 1 90.81 325 SER B CA 1
ATOM 5157 C C . SER B 1 325 ? -1.504 3.576 11.797 1 90.81 325 SER B C 1
ATOM 5159 O O . SER B 1 325 ? -0.645 3.119 11.039 1 90.81 325 SER B O 1
ATOM 5161 N N . TRP B 1 326 ? -1.332 3.98 12.977 1 90.69 326 TRP B N 1
ATOM 5162 C CA . TRP B 1 326 ? 0.012 3.881 13.539 1 90.69 326 TRP B CA 1
ATOM 5163 C C . TRP B 1 326 ? 0.431 2.422 13.688 1 90.69 326 TRP B C 1
ATOM 5165 O O . TRP B 1 326 ? 1.604 2.084 13.516 1 90.69 326 TRP B O 1
ATOM 5175 N N . GLN B 1 327 ? -0.442 1.51 13.984 1 89 327 GLN B N 1
ATOM 5176 C CA . GLN B 1 327 ? -0.152 0.087 14.125 1 89 327 GLN B CA 1
ATOM 5177 C C . GLN B 1 327 ? 0.308 -0.516 12.797 1 89 327 GLN B C 1
ATOM 5179 O O . GLN B 1 327 ? 1.223 -1.342 12.773 1 89 327 GLN B O 1
ATOM 5184 N N . MET B 1 328 ? -0.36 -0.085 11.781 1 90.19 328 MET B N 1
ATOM 5185 C CA . MET B 1 328 ? 0.01 -0.59 10.461 1 90.19 328 MET B CA 1
ATOM 5186 C C . MET B 1 328 ? 1.4 -0.106 10.062 1 90.19 328 MET B C 1
ATOM 5188 O O . MET B 1 328 ? 2.193 -0.871 9.508 1 90.19 328 MET B O 1
ATOM 5192 N N . GLU B 1 329 ? 1.634 1.126 10.289 1 94.44 329 GLU B N 1
ATOM 5193 C CA . GLU B 1 329 ? 2.969 1.649 10.016 1 94.44 329 GLU B CA 1
ATOM 5194 C C . GLU B 1 329 ? 4.031 0.876 10.797 1 94.44 329 GLU B C 1
ATOM 5196 O O . GLU B 1 329 ? 5.07 0.513 10.242 1 94.44 329 GLU B O 1
ATOM 5201 N N . ARG B 1 330 ? 3.75 0.63 12.031 1 94.06 330 ARG B N 1
ATOM 5202 C CA . ARG B 1 330 ? 4.66 -0.124 12.883 1 94.06 330 ARG B CA 1
ATOM 5203 C C . ARG B 1 330 ? 4.949 -1.502 12.297 1 94.06 330 ARG B C 1
ATOM 5205 O O . ARG B 1 330 ? 6.109 -1.899 12.18 1 94.06 330 ARG B O 1
ATOM 5212 N N . ALA B 1 331 ? 3.916 -2.197 11.945 1 92 331 ALA B N 1
ATOM 5213 C CA . ALA B 1 331 ? 4.066 -3.539 11.391 1 92 331 ALA B CA 1
ATOM 5214 C C . ALA B 1 331 ? 4.914 -3.514 10.117 1 92 331 ALA B C 1
ATOM 5216 O O . ALA B 1 331 ? 5.77 -4.375 9.922 1 92 331 ALA B O 1
ATOM 5217 N N . THR B 1 332 ? 4.699 -2.545 9.312 1 93.31 332 THR B N 1
ATOM 5218 C CA . THR B 1 332 ? 5.41 -2.439 8.039 1 93.31 332 THR B CA 1
ATOM 5219 C C . THR B 1 332 ? 6.902 -2.238 8.273 1 93.31 332 THR B C 1
ATOM 5221 O O . THR B 1 332 ? 7.727 -2.969 7.715 1 93.31 332 THR B O 1
ATOM 5224 N N . TYR B 1 333 ? 7.25 -1.246 9.07 1 95.81 333 TYR B N 1
ATOM 5225 C CA . TYR B 1 333 ? 8.664 -0.957 9.273 1 95.81 333 TYR B CA 1
ATOM 5226 C C . TYR B 1 333 ? 9.359 -2.111 9.984 1 95.81 333 TYR B C 1
ATOM 5228 O O . TYR B 1 333 ? 10.516 -2.424 9.695 1 95.81 333 TYR B O 1
ATOM 5236 N N . GLN B 1 334 ? 8.711 -2.732 10.961 1 94.44 334 GLN B N 1
ATOM 5237 C CA . GLN B 1 334 ? 9.297 -3.896 11.617 1 94.44 334 GLN B CA 1
ATOM 5238 C C . GLN B 1 334 ? 9.547 -5.023 10.617 1 94.44 334 GLN B C 1
ATOM 5240 O O . GLN B 1 334 ? 10.594 -5.668 10.648 1 94.44 334 GLN B O 1
ATOM 5245 N N . HIS B 1 335 ? 8.617 -5.207 9.711 1 92 335 HIS B N 1
ATOM 5246 C CA . HIS B 1 335 ? 8.758 -6.223 8.68 1 92 335 HIS B CA 1
ATOM 5247 C C . HIS B 1 335 ? 9.914 -5.895 7.738 1 92 335 HIS B C 1
ATOM 5249 O O . HIS B 1 335 ? 10.773 -6.738 7.484 1 92 335 HIS B O 1
ATOM 5255 N N . LEU B 1 336 ? 9.938 -4.711 7.219 1 94 336 LEU B N 1
ATOM 5256 C CA . LEU B 1 336 ? 10.953 -4.309 6.246 1 94 336 LEU B CA 1
ATOM 5257 C C . LEU B 1 336 ? 12.352 -4.402 6.848 1 94 336 LEU B C 1
ATOM 5259 O O . LEU B 1 336 ? 13.281 -4.879 6.191 1 94 336 LEU B O 1
ATOM 5263 N N . VAL B 1 337 ? 12.477 -4.012 8.086 1 94.12 337 VAL B N 1
ATOM 5264 C CA . VAL B 1 337 ? 13.789 -4.039 8.727 1 94.12 337 VAL B CA 1
ATOM 5265 C C . VAL B 1 337 ? 14.227 -5.484 8.945 1 94.12 337 VAL B C 1
ATOM 5267 O O . VAL B 1 337 ? 15.414 -5.801 8.836 1 94.12 337 VAL B O 1
ATOM 5270 N N . ARG B 1 338 ? 13.289 -6.363 9.227 1 90.38 338 ARG B N 1
ATOM 5271 C CA . ARG B 1 338 ? 13.609 -7.781 9.359 1 90.38 338 ARG B CA 1
ATOM 5272 C C . ARG B 1 338 ? 14.188 -8.336 8.062 1 90.38 338 ARG B C 1
ATOM 5274 O O . ARG B 1 338 ? 15.023 -9.242 8.078 1 90.38 338 ARG B O 1
ATOM 5281 N N . THR B 1 339 ? 13.75 -7.809 6.973 1 87.56 339 THR B N 1
ATOM 5282 C CA . THR B 1 339 ? 14.211 -8.297 5.676 1 87.56 339 THR B CA 1
ATOM 5283 C C . THR B 1 339 ? 15.633 -7.82 5.391 1 87.56 339 THR B C 1
ATOM 5285 O O . THR B 1 339 ? 16.281 -8.32 4.477 1 87.56 339 THR B O 1
ATOM 5288 N N . LEU B 1 340 ? 16.156 -6.816 6.117 1 88.75 340 LEU B N 1
ATOM 5289 C CA . LEU B 1 340 ? 17.516 -6.336 5.91 1 88.75 340 LEU B CA 1
ATOM 5290 C C . LEU B 1 340 ? 18.531 -7.387 6.344 1 88.75 340 LEU B C 1
ATOM 5292 O O . LEU B 1 340 ? 19.594 -7.531 5.719 1 88.75 340 LEU B O 1
ATOM 5296 N N . VAL B 1 341 ? 18.312 -8.18 7.535 1 75.19 341 VAL B N 1
ATOM 5297 C CA . VAL B 1 341 ? 19.312 -9.102 8.078 1 75.19 341 VAL B CA 1
ATOM 5298 C C . VAL B 1 341 ? 18.984 -10.523 7.641 1 75.19 341 VAL B C 1
ATOM 5300 O O . VAL B 1 341 ? 19.844 -11.398 7.652 1 75.19 341 VAL B O 1
ATOM 5303 N N . GLY B 1 342 ? 17.797 -11.016 7.645 1 60.09 342 GLY B N 1
ATOM 5304 C CA . GLY B 1 342 ? 17.484 -12.398 7.332 1 60.09 342 GLY B CA 1
ATOM 5305 C C . GLY B 1 342 ? 18.203 -12.914 6.105 1 60.09 342 GLY B C 1
ATOM 5306 O O . GLY B 1 342 ? 18.203 -14.125 5.844 1 60.09 342 GLY B O 1
ATOM 5307 N N . CYS B 1 343 ? 18.609 -12.25 5.195 1 46.78 343 CYS B N 1
ATOM 5308 C CA . CYS B 1 343 ? 19.297 -12.977 4.145 1 46.78 343 CYS B CA 1
ATOM 5309 C C . CYS B 1 343 ? 20.609 -13.57 4.668 1 46.78 343 CYS B C 1
ATOM 5311 O O . CYS B 1 343 ? 21.297 -14.289 3.943 1 46.78 343 CYS B O 1
ATOM 5313 N N . ALA B 1 344 ? 21.203 -13.297 5.68 1 35.72 344 ALA B N 1
ATOM 5314 C CA . ALA B 1 344 ? 22.484 -13.906 6 1 35.72 344 ALA B CA 1
ATOM 5315 C C . ALA B 1 344 ? 22.297 -15.336 6.5 1 35.72 344 ALA B C 1
ATOM 5317 O O . ALA B 1 344 ? 23.234 -16.141 6.473 1 35.72 344 ALA B O 1
ATOM 5318 N N . GLU B 1 345 ? 21.312 -15.57 7.469 1 33.09 345 GLU B N 1
ATOM 5319 C CA . GLU B 1 345 ? 21.391 -16.922 8.016 1 33.09 345 GLU B CA 1
ATOM 5320 C C . GLU B 1 345 ? 20.859 -17.953 7.023 1 33.09 345 GLU B C 1
ATOM 5322 O O . GLU B 1 345 ? 20.812 -19.141 7.32 1 33.09 345 GLU B O 1
ATOM 5327 N N . ASP B 1 346 ? 19.938 -17.688 6.082 1 28 346 ASP B N 1
ATOM 5328 C CA . ASP B 1 346 ? 19.781 -18.938 5.344 1 28 346 ASP B CA 1
ATOM 5329 C C . ASP B 1 346 ? 21.016 -19.219 4.496 1 28 346 ASP B C 1
ATOM 5331 O O . ASP B 1 346 ? 21.562 -18.328 3.859 1 28 346 ASP B O 1
#

Nearest PDB structures (foldseek):
  3c4q-assembly1_A  TM=8.238E-01  e=2.441E-15  Corynebacterium glutamicum
  6zj7-assembly1_AAA  TM=8.026E-01  e=1.530E-13  Thermoproteus uzoniensis 768-20
  6zjh-assembly1_AAA  TM=7.929E-01  e=3.859E-13  Thermoproteus uzoniensis 768-20
  3c48-assembly1_A  TM=4.853E-01  e=2.987E-14  Corynebacterium glutamicum
  8qoy-assembly1_A  TM=5.871E-01  e=1.192E-11  Actinobacillus pleuropneumoniae